Protein AF-A0A1Y5ICT8-F1 (afdb_monomer_lite)

Foldseek 3Di:
DLVVLVVLLPQPPLVPPPFLVSLLVSLVSLLVSLLVLLVVLLVLQVVCCVPLVCLCVVVSLVVNLVSLLSNLVSVVVSLVSNCVSLLLDPPPPPDDDPPCPDLLPRNLLSLLSNLVVLVVLVVSLVVSQVSVLVVLLVSLVVLVVLVVVVVDDDDDDDDDSSVVSCVVCVVSSVVSNVVSVVSVVCVVVVVPVDGPNVSSSVSSNVSSVSSVVSSLSSLLRLLLVLLPCPLVDCQFVDDPDPDVDPDPPADLAADPSLVSSLVSLVCQLVSNVVSVPPDDDPPDDDDPPPPVDSQDSLNSSLSSLQVSLVSNLVSNLSNQAGELRSLSNLLNSLVSSQVSSVVSVDHRPLLSVLLNVLSPDDLVCLQVCLVCCVVVVRDNVSSVSSCVRHVRPHDD

InterPro domains:
  IPR019335 Conserved oligomeric Golgi complex subunit 7 [PF10191] (28-390)
  IPR019335 Conserved oligomeric Golgi complex subunit 7 [PTHR21443] (19-392)

Sequence (396 aa):
MRREFESIVNIPEARSVVTSDDLTSISHDLLATLHKAMGVFGQAVDRCIDITAGVELLTCMHAIESGMEHYADLISVIMRDLRQAAGLIDSSAVMVKSNANSAGEEFIRGSLSLLDIINAIPSALLDFESSLRVKILALHSTLRSALNTTELTSTPTVRTLIAL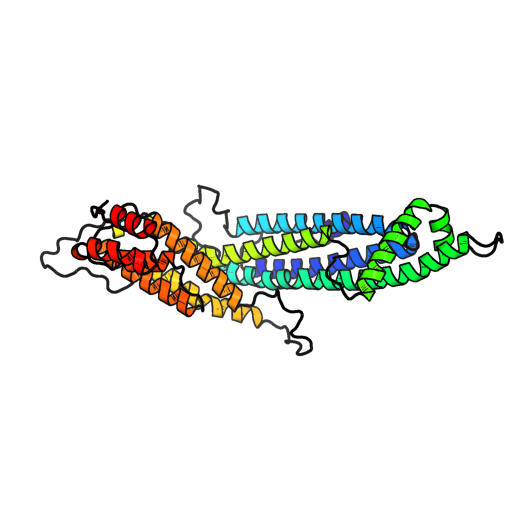SVAAHAPRSRKLAIFLDKVADAAEKHSLDSSIIPVGAEHMNGLARTLEKFVHDTLLGRVSLELKGIGASDVWSAKPTESAYKLPTFSAYPQERMTNAGEYLLSLPQHLDGANDDDIPRTVSLSDDVRSGQDTSEDWIAKIAEASAELLLKEVQSIGSLTEQGAAQLAVDLEYFSNIVAALSLDPPSALSAWYRCVSVPREEYDAFARSANAEGIDARIVRAVAATRGIASSK

Radius of gyration: 29.99 Å; chains: 1; bounding box: 67×49×102 Å

Secondary structure (DSSP, 8-state):
-HHHHHHH-----GGG--SHHHHHHHHHHHHHHHHHHHHHHHHHHHHHHHHHTTTTHHHHHHHHHHHHHHHHHHHHHHHHHHHHHTT---TT-S---TT--S-SGGGHHHHHTHHHHHHHHHHHHHHHHHHHHHHHHHHHHHHHHHHHHTTS----S---HHHHHHHHTHHHHHHHHHHHHHHHHHHHTT-TTS-SSHHHHHHHHHHHHHHHHHHHHHHHHHHHHHHTTGGG-GGGTPPPP--SS-------S--HHHHHHHHHHHHHHHHHHHHS-SS------S-GGG-TT---HHHHHHHHHHHHHHHHHHHHHT-----HHHHHHHHHHHHHHHHHHHHTT-PPPHHHHHHHHHHHS-TTTHHHHHHHHTTTT--HHHHHHHHHHTT-----

Organism: Ostreococcus tauri (NCBI:txid70448)

Structure (mmCIF, N/CA/C/O backbone):
data_AF-A0A1Y5ICT8-F1
#
_entry.id   AF-A0A1Y5ICT8-F1
#
loop_
_atom_site.group_PDB
_atom_site.id
_atom_site.type_symbol
_atom_site.label_atom_id
_atom_site.label_alt_id
_atom_site.label_comp_id
_atom_site.label_asym_id
_atom_site.label_entity_id
_atom_site.label_seq_id
_atom_site.pdbx_PDB_ins_code
_atom_site.Cartn_x
_atom_site.Cartn_y
_atom_site.Cartn_z
_atom_site.occupancy
_atom_site.B_iso_or_equiv
_atom_site.auth_seq_id
_atom_site.auth_comp_id
_atom_site.auth_asym_id
_atom_site.auth_atom_id
_atom_site.pdbx_PDB_model_num
ATOM 1 N N . MET A 1 1 ? 16.990 -10.298 -24.786 1.00 57.56 1 MET A N 1
ATOM 2 C CA . MET A 1 1 ? 15.961 -9.771 -23.866 1.00 57.56 1 MET A CA 1
ATOM 3 C C . MET A 1 1 ? 15.101 -10.886 -23.283 1.00 57.56 1 MET A C 1
ATOM 5 O O . MET A 1 1 ? 15.580 -11.452 -22.324 1.00 57.56 1 MET A O 1
ATOM 9 N N . ARG A 1 2 ? 13.944 -11.311 -23.829 1.00 61.00 2 ARG A N 1
ATOM 10 C CA . ARG A 1 2 ? 13.077 -12.312 -23.137 1.00 61.00 2 ARG A CA 1
ATOM 11 C C . ARG A 1 2 ? 13.782 -13.604 -22.678 1.00 61.00 2 ARG A C 1
ATOM 13 O O . ARG A 1 2 ? 13.796 -13.884 -21.492 1.00 61.00 2 ARG A O 1
ATOM 20 N N . ARG A 1 3 ? 14.478 -14.315 -23.576 1.00 61.75 3 ARG A N 1
ATOM 21 C CA . ARG A 1 3 ? 15.249 -15.525 -23.205 1.00 61.75 3 ARG A CA 1
ATOM 22 C C . ARG A 1 3 ? 16.413 -15.255 -22.242 1.00 61.75 3 ARG A C 1
ATOM 24 O O . ARG A 1 3 ? 16.810 -16.137 -21.495 1.00 61.75 3 ARG A O 1
ATOM 31 N N . GLU A 1 4 ? 16.993 -14.055 -22.292 1.00 61.72 4 GLU A N 1
ATOM 32 C CA . GLU A 1 4 ? 18.049 -13.663 -21.348 1.00 61.72 4 GLU A CA 1
ATOM 33 C C . GLU A 1 4 ? 17.442 -13.378 -19.971 1.00 61.72 4 GLU A C 1
ATOM 35 O O . GLU A 1 4 ? 18.024 -13.789 -18.979 1.00 61.72 4 GLU A O 1
ATOM 40 N N . PHE A 1 5 ? 16.252 -12.772 -19.896 1.00 62.66 5 PHE A N 1
ATOM 41 C CA . PHE A 1 5 ? 15.531 -12.570 -18.638 1.00 62.66 5 PHE A CA 1
ATOM 42 C C . PHE A 1 5 ? 15.101 -13.887 -18.001 1.00 62.66 5 PHE A C 1
ATOM 44 O O . PHE A 1 5 ? 15.358 -14.078 -16.821 1.00 62.66 5 PHE A O 1
ATOM 51 N N . GLU A 1 6 ? 14.564 -14.828 -18.777 1.00 63.38 6 GLU A N 1
ATOM 52 C CA . GLU A 1 6 ? 14.249 -16.181 -18.293 1.00 63.38 6 GLU A CA 1
ATOM 53 C C . GLU A 1 6 ? 15.495 -16.903 -17.741 1.00 63.38 6 GLU A C 1
ATOM 55 O O . GLU A 1 6 ? 15.407 -17.631 -16.759 1.00 63.38 6 GLU A O 1
ATOM 60 N N . SER A 1 7 ? 16.675 -16.668 -18.328 1.00 63.09 7 SER A N 1
ATOM 61 C CA . SER A 1 7 ? 17.942 -17.221 -17.831 1.00 63.09 7 SER A CA 1
ATOM 62 C C . SER A 1 7 ? 18.503 -16.481 -16.611 1.00 63.09 7 SER A C 1
ATOM 64 O O . SER A 1 7 ? 19.223 -17.094 -15.825 1.00 63.09 7 SER A O 1
ATOM 66 N N . ILE A 1 8 ? 18.256 -15.174 -16.484 1.00 60.47 8 ILE A N 1
ATOM 67 C CA . ILE A 1 8 ? 18.763 -14.326 -15.391 1.00 60.47 8 ILE A CA 1
ATOM 68 C C . ILE A 1 8 ? 17.896 -14.475 -14.141 1.00 60.47 8 ILE A C 1
ATOM 70 O O . ILE A 1 8 ? 18.426 -14.478 -13.036 1.00 60.47 8 ILE A O 1
ATOM 74 N N . VAL A 1 9 ? 16.585 -14.630 -14.318 1.00 58.16 9 VAL A N 1
ATOM 75 C CA . VAL A 1 9 ? 15.584 -14.769 -13.251 1.00 58.16 9 VAL A CA 1
ATOM 76 C C . VAL A 1 9 ? 15.295 -16.248 -12.965 1.00 58.16 9 VAL A C 1
ATOM 78 O O . VAL A 1 9 ? 14.236 -16.609 -12.466 1.00 58.16 9 VAL A O 1
ATOM 81 N N . ASN A 1 10 ? 16.254 -17.136 -13.248 1.00 57.22 10 ASN A N 1
ATOM 82 C CA . ASN A 1 10 ? 16.196 -18.529 -12.812 1.00 57.22 10 ASN A CA 1
ATOM 83 C C . ASN A 1 10 ? 16.463 -18.611 -11.298 1.00 57.22 10 ASN A C 1
ATOM 85 O O . ASN A 1 10 ? 17.505 -19.090 -10.855 1.00 57.22 10 ASN A O 1
ATOM 89 N N . ILE A 1 11 ? 15.539 -18.046 -10.526 1.00 55.56 11 ILE A N 1
ATOM 90 C CA . ILE A 1 11 ? 15.497 -18.093 -9.071 1.00 55.56 11 ILE A CA 1
ATOM 91 C C . ILE A 1 11 ? 14.994 -19.497 -8.708 1.00 55.56 11 ILE A C 1
ATOM 93 O O . ILE A 1 11 ? 14.048 -19.968 -9.352 1.00 55.56 11 ILE A O 1
ATOM 97 N N . PRO A 1 12 ? 15.634 -20.197 -7.749 1.00 49.25 12 PRO A N 1
ATOM 98 C CA . PRO A 1 12 ? 15.220 -21.534 -7.333 1.00 49.25 12 PRO A CA 1
ATOM 99 C C . PRO A 1 12 ? 13.712 -21.573 -7.084 1.00 49.25 12 PRO A C 1
ATOM 101 O O . PRO A 1 12 ? 13.159 -20.622 -6.534 1.00 49.25 12 PRO A O 1
ATOM 104 N N . GLU A 1 13 ? 13.047 -22.643 -7.532 1.00 50.25 13 GLU A N 1
ATOM 105 C CA . GLU A 1 13 ? 11.593 -22.786 -7.440 1.00 50.25 13 GLU A CA 1
ATOM 106 C C . GLU A 1 13 ? 11.088 -22.326 -6.062 1.00 50.25 13 GLU A C 1
ATOM 108 O O . GLU A 1 13 ? 11.445 -22.916 -5.045 1.00 50.25 13 GLU A O 1
ATOM 113 N N . ALA A 1 14 ? 10.195 -21.327 -6.026 1.00 47.44 14 ALA A N 1
ATOM 114 C CA . ALA A 1 14 ? 9.578 -20.784 -4.804 1.00 47.44 14 ALA A CA 1
ATOM 115 C C . ALA A 1 14 ? 8.876 -21.846 -3.919 1.00 47.44 14 ALA A C 1
ATOM 117 O O . ALA A 1 14 ? 8.409 -21.561 -2.821 1.00 47.44 14 ALA A O 1
ATOM 118 N N . ARG A 1 15 ? 8.815 -23.097 -4.391 1.00 44.94 15 ARG A N 1
ATOM 119 C CA . ARG A 1 15 ? 8.303 -24.284 -3.706 1.00 44.94 15 ARG A CA 1
ATOM 120 C C . ARG A 1 15 ? 9.239 -24.858 -2.638 1.00 44.94 15 ARG A C 1
ATOM 122 O O . ARG A 1 15 ? 8.781 -25.713 -1.886 1.00 44.94 15 ARG A O 1
ATOM 129 N N . SER A 1 16 ? 10.503 -24.434 -2.561 1.00 50.19 16 SER A N 1
ATOM 130 C CA . SER A 1 16 ? 11.437 -24.879 -1.511 1.00 50.19 16 SER A CA 1
ATOM 131 C C . SER A 1 16 ? 11.604 -23.893 -0.353 1.00 50.19 16 SER A C 1
ATOM 133 O O . SER A 1 16 ? 12.429 -24.146 0.517 1.00 50.19 16 SER A O 1
ATOM 135 N N . VAL A 1 17 ? 10.858 -22.784 -0.334 1.00 55.16 17 VAL A N 1
ATOM 136 C CA . VAL A 1 17 ? 10.964 -21.761 0.715 1.00 55.16 17 VAL A CA 1
ATOM 137 C C . VAL A 1 17 ? 10.269 -22.266 1.971 1.00 55.16 17 VAL A C 1
ATOM 139 O O . VAL A 1 17 ? 9.041 -22.290 2.043 1.00 55.16 17 VAL A O 1
ATOM 142 N N . VAL A 1 18 ? 11.065 -22.722 2.936 1.00 54.94 18 VAL A N 1
ATOM 143 C CA . VAL A 1 18 ? 10.581 -23.256 4.218 1.00 54.94 18 VAL A CA 1
ATOM 144 C C . VAL A 1 18 ? 11.006 -22.347 5.377 1.00 54.94 18 VAL A C 1
ATOM 146 O O . VAL A 1 18 ? 10.417 -22.431 6.448 1.00 54.94 18 VAL A O 1
ATOM 149 N N . THR A 1 19 ? 11.991 -21.460 5.180 1.00 61.34 19 THR A N 1
ATOM 150 C CA . THR A 1 19 ? 12.590 -20.662 6.262 1.00 61.34 19 THR A CA 1
ATOM 151 C C . THR A 1 19 ? 12.807 -19.184 5.906 1.00 61.34 19 THR A C 1
ATOM 153 O O . THR A 1 19 ? 12.857 -18.816 4.730 1.00 61.34 19 THR A O 1
ATOM 156 N N . SER A 1 20 ? 12.984 -18.328 6.928 1.00 62.78 20 SER A N 1
ATOM 157 C CA . SER A 1 20 ? 13.373 -16.914 6.759 1.00 62.78 20 SER A CA 1
ATOM 158 C C . SER A 1 20 ? 14.639 -16.737 5.922 1.00 62.78 20 SER A C 1
ATOM 160 O O . SER A 1 20 ? 14.757 -15.739 5.213 1.00 62.78 20 SER A O 1
ATOM 162 N N . ASP A 1 21 ? 15.586 -17.667 6.051 1.00 64.06 21 ASP A N 1
ATOM 163 C CA . ASP A 1 21 ? 16.906 -17.595 5.419 1.00 64.06 21 ASP A CA 1
ATOM 164 C C . ASP A 1 21 ? 16.821 -17.897 3.915 1.00 64.06 21 ASP A C 1
ATOM 166 O O . ASP A 1 21 ? 17.562 -17.342 3.106 1.00 64.06 21 ASP A O 1
ATOM 170 N N . ASP A 1 22 ? 15.850 -18.720 3.511 1.00 70.75 22 ASP A N 1
ATOM 171 C CA . ASP A 1 22 ? 15.552 -18.935 2.094 1.00 70.75 22 ASP A CA 1
ATOM 172 C C . ASP A 1 22 ? 14.988 -17.651 1.466 1.00 70.75 22 ASP A C 1
ATOM 174 O O . ASP A 1 22 ? 15.322 -17.304 0.333 1.00 70.75 22 ASP A O 1
ATOM 178 N N . LEU A 1 23 ? 14.157 -16.910 2.212 1.00 73.06 23 LEU A N 1
ATOM 179 C CA . LEU A 1 23 ? 13.566 -15.657 1.742 1.00 73.06 23 LEU A CA 1
ATOM 180 C C . LEU A 1 23 ? 14.605 -14.525 1.647 1.00 73.06 23 LEU A C 1
ATOM 182 O O . LEU A 1 23 ? 14.554 -13.757 0.688 1.00 73.06 23 LEU A O 1
ATOM 186 N N . THR A 1 24 ? 15.568 -14.446 2.574 1.00 75.12 24 THR A N 1
ATOM 187 C CA . THR A 1 24 ? 16.693 -13.495 2.468 1.00 75.12 24 THR A CA 1
ATOM 188 C C . THR A 1 24 ? 17.646 -13.853 1.323 1.00 75.12 24 THR A C 1
ATOM 190 O O . THR A 1 24 ? 18.147 -12.968 0.633 1.00 75.12 24 THR A O 1
ATOM 193 N N . SER A 1 25 ? 17.871 -15.141 1.045 1.00 77.12 25 SER A N 1
ATOM 194 C CA . SER A 1 25 ? 18.637 -15.543 -0.142 1.00 77.12 25 SER A CA 1
ATOM 195 C C . SER A 1 25 ? 17.919 -15.136 -1.431 1.00 77.12 25 SER A C 1
ATOM 197 O O . SER A 1 25 ? 18.543 -14.608 -2.350 1.00 77.12 25 SER A O 1
ATOM 199 N N . ILE A 1 26 ? 16.599 -15.342 -1.496 1.00 77.25 26 ILE A N 1
ATOM 200 C CA . ILE A 1 26 ? 15.791 -14.959 -2.659 1.00 77.25 26 ILE A CA 1
ATOM 201 C C . ILE A 1 26 ? 15.768 -13.441 -2.841 1.00 77.25 26 ILE A C 1
ATOM 203 O O . ILE A 1 26 ? 15.837 -12.977 -3.978 1.00 77.25 26 ILE A O 1
ATOM 207 N N . SER A 1 27 ? 15.697 -12.653 -1.765 1.00 78.19 27 SER A N 1
ATOM 208 C CA . SER A 1 27 ? 15.750 -11.193 -1.875 1.00 78.19 27 SER A CA 1
ATOM 209 C C . SER A 1 27 ? 17.104 -10.717 -2.410 1.00 78.19 27 SER A C 1
ATOM 211 O O . SER A 1 27 ? 17.145 -9.890 -3.325 1.00 78.19 27 SER A O 1
ATOM 213 N N . HIS A 1 28 ? 18.211 -11.301 -1.944 1.00 79.88 28 HIS A N 1
ATOM 214 C CA . HIS A 1 28 ? 19.537 -10.997 -2.474 1.00 79.88 28 HIS A CA 1
ATOM 215 C C . HIS A 1 28 ? 19.658 -11.361 -3.963 1.00 79.88 28 HIS A C 1
ATOM 217 O O 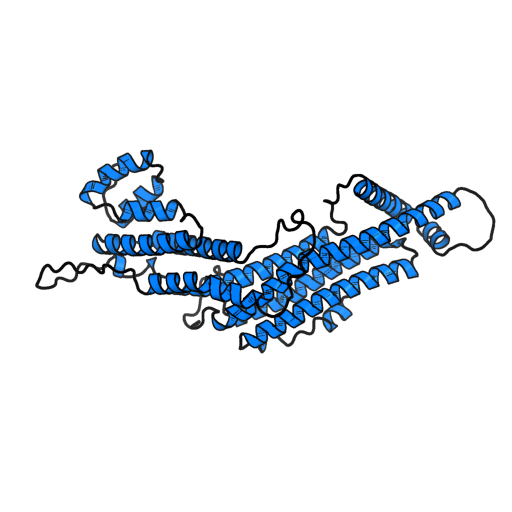. HIS A 1 28 ? 20.150 -10.564 -4.769 1.00 79.88 28 HIS A O 1
ATOM 223 N N . ASP A 1 29 ? 19.145 -12.529 -4.357 1.00 80.81 29 ASP A N 1
ATOM 224 C CA . ASP A 1 29 ? 19.118 -12.954 -5.756 1.00 80.81 29 ASP A CA 1
ATOM 225 C C . ASP A 1 29 ? 18.256 -12.020 -6.613 1.00 80.81 29 ASP A C 1
ATOM 227 O O . ASP A 1 29 ? 18.694 -11.590 -7.683 1.00 80.81 29 ASP A O 1
ATOM 231 N N . LEU A 1 30 ? 17.068 -11.632 -6.137 1.00 81.75 30 LEU A N 1
ATOM 232 C CA . LEU A 1 30 ? 16.189 -10.672 -6.807 1.00 81.75 30 LEU A CA 1
ATOM 233 C C . LEU A 1 30 ? 16.883 -9.316 -6.994 1.00 81.75 30 LEU A C 1
ATOM 235 O O . LEU A 1 30 ? 16.870 -8.771 -8.102 1.00 81.75 30 LEU A O 1
ATOM 239 N N . LEU A 1 31 ? 17.558 -8.801 -5.963 1.00 83.25 31 LEU A N 1
ATOM 240 C CA . LEU A 1 31 ? 18.347 -7.571 -6.047 1.00 83.25 31 LEU A CA 1
ATOM 241 C C . LEU A 1 31 ? 19.468 -7.698 -7.088 1.00 83.25 31 LEU A C 1
ATOM 243 O O . LEU A 1 31 ? 19.676 -6.798 -7.906 1.00 83.25 31 LEU A O 1
ATOM 247 N N . ALA A 1 32 ? 20.166 -8.834 -7.128 1.00 84.56 32 ALA A N 1
ATOM 248 C CA . ALA A 1 32 ? 21.174 -9.097 -8.148 1.00 84.56 32 ALA A CA 1
ATOM 249 C C . ALA A 1 32 ? 20.562 -9.180 -9.559 1.00 84.56 32 ALA A C 1
ATOM 251 O O . ALA A 1 32 ? 21.175 -8.711 -10.525 1.00 84.56 32 ALA A O 1
ATOM 252 N N . THR A 1 33 ? 19.358 -9.747 -9.708 1.00 85.44 33 THR A N 1
ATOM 253 C CA . THR A 1 33 ? 18.656 -9.798 -11.001 1.00 85.44 33 THR A CA 1
ATOM 254 C C . THR A 1 33 ? 18.225 -8.420 -11.489 1.00 85.44 33 THR A C 1
ATOM 256 O O . THR A 1 33 ? 18.344 -8.165 -12.686 1.00 85.44 33 THR A O 1
ATOM 259 N N . LEU A 1 34 ? 17.842 -7.506 -10.589 1.00 87.00 34 LEU A N 1
ATOM 260 C CA . LEU A 1 34 ? 17.474 -6.127 -10.924 1.00 87.00 34 LEU A CA 1
ATOM 261 C C . LEU A 1 34 ? 18.642 -5.382 -11.567 1.00 87.00 34 LEU A C 1
ATOM 263 O O . LEU A 1 34 ? 18.516 -4.856 -12.674 1.00 87.00 34 LEU A O 1
ATOM 267 N N . HIS A 1 35 ? 19.808 -5.401 -10.921 1.00 86.62 35 HIS A N 1
ATOM 268 C CA . HIS A 1 35 ? 21.008 -4.747 -11.445 1.00 86.62 35 HIS A CA 1
ATOM 269 C C . HIS A 1 35 ? 21.448 -5.352 -12.785 1.00 86.62 35 HIS A C 1
ATOM 271 O O . HIS A 1 35 ? 21.784 -4.628 -13.727 1.00 86.62 35 HIS A O 1
ATOM 277 N N . LYS A 1 36 ? 21.391 -6.686 -12.916 1.00 86.25 36 LYS A N 1
ATOM 278 C CA . LYS A 1 36 ? 21.674 -7.377 -14.185 1.00 86.25 36 LYS A CA 1
ATOM 279 C C . LYS A 1 36 ? 20.672 -6.985 -15.273 1.00 86.25 36 LYS A C 1
ATOM 281 O O . LYS A 1 36 ? 21.086 -6.742 -16.406 1.00 86.25 36 LYS A O 1
ATOM 286 N N . ALA A 1 37 ? 19.385 -6.885 -14.944 1.00 86.00 37 ALA A N 1
ATOM 287 C CA . ALA A 1 37 ? 18.337 -6.501 -15.881 1.00 86.00 37 ALA A CA 1
ATOM 288 C C . ALA A 1 37 ? 18.539 -5.073 -16.405 1.00 86.00 37 ALA A C 1
ATOM 290 O O . ALA A 1 37 ? 18.528 -4.865 -17.621 1.00 86.00 37 ALA A O 1
ATOM 291 N N . MET A 1 38 ? 18.839 -4.120 -15.517 1.00 87.12 38 MET A N 1
ATOM 292 C CA . MET A 1 38 ? 19.183 -2.744 -15.899 1.00 87.12 38 MET A CA 1
ATOM 293 C C . MET A 1 38 ? 20.434 -2.689 -16.784 1.00 87.12 38 MET A C 1
ATOM 295 O O . MET A 1 38 ? 20.455 -1.980 -17.793 1.00 87.12 38 MET A O 1
ATOM 299 N N . GLY A 1 39 ? 21.444 -3.514 -16.489 1.00 87.06 39 GLY A N 1
ATOM 300 C CA . GLY A 1 39 ? 22.622 -3.673 -17.342 1.00 87.06 39 GLY A CA 1
ATOM 301 C C . GLY A 1 39 ? 22.293 -4.193 -18.748 1.00 87.06 39 GLY A C 1
ATOM 302 O O . GLY A 1 39 ? 22.828 -3.681 -19.734 1.00 87.06 39 GLY A O 1
ATOM 303 N N . VAL A 1 40 ? 21.390 -5.173 -18.871 1.00 87.56 40 VAL A N 1
ATOM 304 C CA . VAL A 1 40 ? 20.929 -5.700 -20.170 1.00 87.56 40 VAL A CA 1
ATOM 305 C C . VAL A 1 40 ? 20.174 -4.634 -20.964 1.00 87.56 40 VAL A C 1
ATOM 307 O O . VAL A 1 40 ? 20.420 -4.498 -22.165 1.00 87.56 40 VAL A O 1
ATOM 310 N N . PHE A 1 41 ? 19.308 -3.845 -20.320 1.00 87.94 41 PHE A N 1
ATOM 311 C CA . PHE A 1 41 ? 18.631 -2.725 -20.983 1.00 87.94 41 PHE A CA 1
ATOM 312 C C . PHE A 1 41 ? 19.634 -1.682 -21.485 1.00 87.94 41 PHE A C 1
ATOM 314 O O . PHE A 1 41 ? 19.563 -1.277 -22.646 1.00 87.94 41 PHE A O 1
ATOM 321 N N . GLY A 1 42 ? 20.624 -1.315 -20.666 1.00 87.06 42 GLY A N 1
ATOM 322 C CA . GLY A 1 42 ? 21.698 -0.401 -21.062 1.00 87.06 42 GLY A CA 1
ATOM 323 C C . GLY A 1 42 ? 22.478 -0.891 -22.285 1.00 87.06 42 GLY A C 1
ATOM 324 O O . GLY A 1 42 ? 22.640 -0.148 -23.254 1.00 87.06 42 GLY A O 1
ATOM 325 N N . GLN A 1 43 ? 22.879 -2.166 -22.290 1.00 88.44 43 GLN A N 1
ATOM 326 C CA . GLN A 1 43 ? 23.571 -2.782 -23.427 1.00 88.44 43 GLN A CA 1
ATOM 327 C C . GLN A 1 43 ? 22.694 -2.876 -24.680 1.00 88.44 43 GLN A C 1
ATOM 329 O O . GLN A 1 43 ? 23.207 -2.790 -25.796 1.00 88.44 43 GLN A O 1
ATOM 334 N N . ALA A 1 44 ? 21.379 -3.063 -24.532 1.00 88.25 44 ALA A N 1
ATOM 335 C CA . ALA A 1 44 ? 20.455 -3.066 -25.662 1.00 88.25 44 ALA A CA 1
ATOM 336 C C . ALA A 1 44 ? 20.394 -1.687 -26.340 1.00 88.25 44 ALA A C 1
ATOM 338 O O . ALA A 1 44 ? 20.377 -1.619 -27.572 1.00 88.25 44 ALA A O 1
ATOM 339 N N . VAL A 1 45 ? 20.440 -0.600 -25.558 1.00 88.25 45 VAL A N 1
ATOM 340 C CA . VAL A 1 45 ? 20.564 0.765 -26.091 1.00 88.25 45 VAL A CA 1
ATOM 341 C C . VAL A 1 45 ? 21.878 0.928 -26.852 1.00 88.25 45 VAL A C 1
ATOM 343 O O . VAL A 1 45 ? 21.847 1.385 -27.992 1.00 88.25 45 VAL A O 1
ATOM 346 N N . ASP A 1 46 ? 23.007 0.501 -26.278 1.00 88.38 46 ASP A N 1
ATOM 347 C CA . ASP A 1 46 ? 24.323 0.623 -26.925 1.00 88.38 46 ASP A CA 1
ATOM 348 C C . ASP A 1 46 ? 24.382 -0.135 -28.250 1.00 88.38 46 ASP A C 1
ATOM 350 O O . ASP A 1 46 ? 24.701 0.442 -29.287 1.00 88.38 46 ASP A O 1
ATOM 354 N N . ARG A 1 47 ? 23.938 -1.396 -28.263 1.00 87.69 47 ARG A N 1
ATOM 355 C CA . ARG A 1 47 ? 23.862 -2.199 -29.493 1.00 87.69 47 ARG A CA 1
ATOM 356 C C . ARG A 1 47 ? 22.932 -1.568 -30.533 1.00 87.69 47 ARG A C 1
ATOM 358 O O . ARG A 1 47 ? 23.216 -1.632 -31.727 1.00 87.69 47 ARG A O 1
ATOM 365 N N . CYS A 1 48 ? 21.819 -0.966 -30.108 1.00 87.31 48 CYS A N 1
ATOM 366 C CA . CYS A 1 48 ? 20.911 -0.266 -31.016 1.00 87.31 48 CYS A CA 1
ATOM 367 C C . CYS A 1 48 ? 21.591 0.949 -31.660 1.00 87.31 48 CYS A C 1
ATOM 369 O O . CYS A 1 48 ? 21.471 1.151 -32.874 1.00 87.31 48 CYS A O 1
ATOM 371 N N . ILE A 1 49 ? 22.328 1.730 -30.867 1.00 85.06 49 ILE A N 1
ATOM 372 C CA . ILE A 1 49 ? 23.098 2.873 -31.355 1.00 85.06 49 ILE A CA 1
ATOM 373 C C . ILE A 1 49 ? 24.195 2.391 -32.307 1.00 85.06 49 ILE A C 1
ATOM 375 O O . ILE A 1 49 ? 24.268 2.906 -33.414 1.00 85.06 49 ILE A O 1
ATOM 379 N N . ASP A 1 50 ? 24.962 1.357 -31.976 1.00 85.88 50 ASP A N 1
ATOM 380 C CA . ASP A 1 50 ? 26.047 0.870 -32.839 1.00 85.88 50 ASP A CA 1
ATOM 381 C C . ASP A 1 50 ? 25.547 0.345 -34.197 1.00 85.88 50 ASP A C 1
ATOM 383 O O . ASP A 1 50 ? 26.154 0.606 -35.237 1.00 85.88 50 ASP A O 1
ATOM 387 N N . ILE A 1 51 ? 24.419 -0.377 -34.213 1.00 84.44 51 ILE A N 1
ATOM 388 C CA . ILE A 1 51 ? 23.894 -1.020 -35.430 1.00 84.44 51 ILE A CA 1
ATOM 389 C C . ILE A 1 51 ? 23.126 -0.032 -36.314 1.00 84.44 51 ILE A C 1
ATOM 391 O O . ILE A 1 51 ? 23.240 -0.071 -37.539 1.00 84.44 51 ILE A O 1
ATOM 395 N N . THR A 1 52 ? 22.304 0.833 -35.713 1.00 81.44 52 THR A N 1
ATOM 396 C CA . THR A 1 52 ? 21.374 1.709 -36.457 1.00 81.44 52 THR A CA 1
ATOM 397 C C . THR A 1 52 ? 21.829 3.165 -36.510 1.00 81.44 52 THR A C 1
ATOM 399 O O . THR A 1 52 ? 21.174 4.008 -37.135 1.00 81.44 52 THR A O 1
ATOM 402 N N . ALA A 1 53 ? 22.935 3.469 -35.828 1.00 77.56 53 ALA A N 1
ATOM 403 C CA . ALA A 1 53 ? 23.375 4.816 -35.501 1.00 77.56 53 ALA A CA 1
ATOM 404 C C . ALA A 1 53 ? 22.264 5.676 -34.871 1.00 77.56 53 ALA A C 1
ATOM 406 O O . ALA A 1 53 ? 22.160 6.876 -35.118 1.00 77.56 53 ALA A O 1
ATOM 407 N N . GLY A 1 54 ? 21.407 5.022 -34.078 1.00 74.94 54 GLY A N 1
ATOM 408 C CA . GLY A 1 54 ? 20.369 5.634 -33.250 1.00 74.94 54 GLY A CA 1
ATOM 409 C C . GLY A 1 54 ? 19.042 5.948 -33.946 1.00 74.94 54 GLY A C 1
ATOM 410 O O . GLY A 1 54 ? 18.112 6.387 -33.277 1.00 74.94 54 GLY A O 1
ATOM 411 N N . VAL A 1 55 ? 18.889 5.698 -35.252 1.00 76.94 55 VAL A N 1
ATOM 412 C CA . VAL A 1 55 ? 17.644 6.032 -35.982 1.00 76.94 55 VAL A CA 1
ATOM 413 C C . VAL A 1 55 ? 16.428 5.232 -35.490 1.00 76.94 55 VAL A C 1
ATOM 415 O O . VAL A 1 55 ? 15.301 5.722 -35.557 1.00 76.94 55 VAL A O 1
ATOM 418 N N . GLU A 1 56 ? 16.646 4.037 -34.940 1.00 81.56 56 GLU A N 1
ATOM 419 C CA . GLU A 1 56 ? 15.595 3.174 -34.380 1.00 81.56 56 GLU A CA 1
ATOM 420 C C . GLU A 1 56 ? 15.498 3.257 -32.846 1.00 81.56 56 GLU A C 1
ATOM 422 O O . GLU A 1 56 ? 14.917 2.378 -32.207 1.00 81.56 56 GLU A O 1
ATOM 427 N N . LEU A 1 57 ? 16.029 4.321 -32.229 1.00 84.25 57 LEU A N 1
ATOM 428 C CA . LEU A 1 57 ? 16.023 4.471 -30.771 1.00 84.25 57 LEU A CA 1
ATOM 429 C C . LEU A 1 57 ? 14.606 4.431 -30.176 1.00 84.25 57 LEU A C 1
ATOM 431 O O . LEU A 1 57 ? 14.403 3.768 -29.167 1.00 84.25 57 LEU A O 1
ATOM 435 N N . LEU A 1 58 ? 13.612 5.047 -30.828 1.00 84.00 58 LEU A N 1
ATOM 436 C CA . LEU A 1 58 ? 12.211 4.992 -30.376 1.00 84.00 58 LEU A CA 1
ATOM 437 C C . LEU A 1 58 ? 11.657 3.559 -30.354 1.00 84.00 58 LEU A C 1
ATOM 439 O O . LEU A 1 58 ? 10.930 3.183 -29.442 1.00 84.00 58 LEU A O 1
ATOM 443 N N . THR A 1 59 ? 12.005 2.739 -31.347 1.00 86.31 59 THR A N 1
ATOM 444 C CA . THR A 1 59 ? 11.607 1.324 -31.392 1.00 86.31 59 THR A CA 1
ATOM 445 C C . THR A 1 59 ? 12.310 0.531 -30.287 1.00 86.31 59 THR A C 1
ATOM 447 O O . THR A 1 59 ? 11.700 -0.332 -29.659 1.00 86.31 59 THR A O 1
ATOM 450 N N . CYS A 1 60 ? 13.579 0.850 -30.015 1.00 87.50 60 CYS A N 1
ATOM 451 C CA . CYS A 1 60 ? 14.342 0.262 -28.916 1.00 87.50 60 CYS A CA 1
ATOM 452 C C . CYS A 1 60 ? 13.751 0.621 -27.545 1.00 87.50 60 CYS A C 1
ATOM 454 O O . CYS A 1 60 ? 13.618 -0.259 -26.702 1.00 87.50 60 CYS A O 1
ATOM 456 N N . MET A 1 61 ? 13.321 1.870 -27.343 1.00 87.38 61 MET A N 1
ATOM 457 C CA . MET A 1 61 ? 12.675 2.308 -26.102 1.00 87.38 61 MET A CA 1
ATOM 458 C C . MET A 1 61 ? 11.385 1.531 -25.825 1.00 87.38 61 MET A C 1
ATOM 460 O O . MET A 1 61 ? 11.262 0.959 -24.749 1.00 87.38 61 MET A O 1
ATOM 464 N N . HIS A 1 62 ? 10.489 1.388 -26.808 1.00 89.00 62 HIS A N 1
ATOM 465 C CA . HIS A 1 62 ? 9.290 0.554 -26.634 1.00 89.00 62 HIS A CA 1
ATOM 466 C C . HIS A 1 62 ? 9.632 -0.923 -26.351 1.00 89.00 62 HIS A C 1
ATOM 468 O O . HIS A 1 62 ? 8.928 -1.606 -25.610 1.00 89.00 62 HIS A O 1
ATOM 474 N N . ALA A 1 63 ? 10.718 -1.444 -26.935 1.00 89.31 63 ALA A N 1
ATOM 475 C CA . ALA A 1 63 ? 11.177 -2.805 -26.656 1.00 89.31 63 ALA A CA 1
ATOM 476 C C . ALA A 1 63 ? 11.738 -2.955 -25.230 1.00 89.31 63 ALA A C 1
ATOM 478 O O . ALA A 1 63 ? 11.567 -4.014 -24.626 1.00 89.31 63 ALA A O 1
ATOM 479 N N . ILE A 1 64 ? 12.382 -1.913 -24.694 1.00 89.75 64 ILE A N 1
ATOM 480 C CA . ILE A 1 64 ? 12.821 -1.844 -23.296 1.00 89.75 64 ILE A CA 1
ATOM 481 C C . ILE A 1 64 ? 11.609 -1.776 -22.367 1.00 89.75 64 ILE A C 1
ATOM 483 O O . ILE A 1 64 ? 11.565 -2.544 -21.414 1.00 89.75 64 ILE A O 1
ATOM 487 N N . GLU A 1 65 ? 10.603 -0.954 -22.678 1.00 90.06 65 GLU A N 1
ATOM 488 C CA . GLU A 1 65 ? 9.350 -0.871 -21.910 1.00 90.06 65 GLU A CA 1
ATOM 489 C C . GLU A 1 65 ? 8.660 -2.235 -21.801 1.00 90.06 65 GLU A C 1
ATOM 491 O O . GLU A 1 65 ? 8.385 -2.697 -20.697 1.00 90.06 65 GLU A O 1
ATOM 496 N N . SER A 1 66 ? 8.491 -2.945 -22.923 1.00 89.62 66 SER A N 1
ATOM 497 C CA . SER A 1 66 ? 7.939 -4.310 -22.909 1.00 89.62 66 SER A CA 1
ATOM 498 C C . SER A 1 66 ? 8.855 -5.321 -22.201 1.00 89.62 66 SER A C 1
ATOM 500 O O . SER A 1 66 ? 8.400 -6.341 -21.683 1.00 89.62 66 SER A O 1
ATOM 502 N N . GLY A 1 67 ? 10.167 -5.072 -22.178 1.00 86.56 67 GLY A N 1
ATOM 503 C CA . GLY A 1 67 ? 11.119 -5.871 -21.412 1.00 86.56 67 GLY A CA 1
ATOM 504 C C . GLY A 1 67 ? 10.988 -5.661 -19.901 1.00 86.56 67 GLY A C 1
ATOM 505 O O . GLY A 1 67 ? 11.045 -6.640 -19.160 1.00 86.56 67 GLY A O 1
ATOM 506 N N . MET A 1 68 ? 10.787 -4.417 -19.457 1.00 88.75 68 MET A N 1
ATOM 507 C CA . MET A 1 68 ? 10.538 -4.059 -18.055 1.00 88.75 68 MET A CA 1
ATOM 508 C C . MET A 1 68 ? 9.204 -4.624 -17.565 1.00 88.75 68 MET A C 1
ATOM 510 O O . MET A 1 68 ? 9.159 -5.202 -16.484 1.00 88.75 68 MET A O 1
ATOM 514 N N . GLU A 1 69 ? 8.153 -4.542 -18.386 1.00 89.69 69 GLU A N 1
ATOM 515 C CA . GLU A 1 69 ? 6.860 -5.194 -18.131 1.00 89.69 69 GLU A CA 1
ATOM 516 C C . GLU A 1 69 ? 7.043 -6.702 -17.898 1.00 89.69 69 GLU A C 1
ATOM 518 O O . GLU A 1 69 ? 6.656 -7.233 -16.860 1.00 89.69 69 GLU A O 1
ATOM 523 N N . HIS A 1 70 ? 7.733 -7.388 -18.813 1.00 87.75 70 HIS A N 1
ATOM 524 C CA . HIS A 1 70 ? 7.965 -8.826 -18.693 1.00 87.75 70 HIS A CA 1
ATOM 525 C C . HIS A 1 70 ? 8.798 -9.210 -17.458 1.00 87.75 70 HIS A C 1
ATOM 527 O O . HIS A 1 70 ? 8.547 -10.243 -16.838 1.00 87.75 70 HIS A O 1
ATOM 533 N N . TYR A 1 71 ? 9.791 -8.393 -17.098 1.00 86.56 71 TYR A N 1
ATOM 534 C CA . TYR A 1 71 ? 10.573 -8.580 -15.877 1.00 86.56 71 TYR A CA 1
ATOM 535 C C . TYR A 1 71 ? 9.701 -8.426 -14.620 1.00 86.56 71 TYR A C 1
ATOM 537 O O . TYR A 1 71 ? 9.762 -9.269 -13.724 1.00 86.56 71 TYR A O 1
ATOM 545 N N . ALA A 1 72 ? 8.846 -7.399 -14.581 1.00 87.88 72 ALA A N 1
ATOM 546 C CA . ALA A 1 72 ? 7.913 -7.174 -13.481 1.00 87.88 72 ALA A CA 1
ATOM 547 C C . ALA A 1 72 ? 6.902 -8.324 -13.332 1.00 87.88 72 ALA A C 1
ATOM 549 O O . ALA A 1 72 ? 6.648 -8.769 -12.211 1.00 87.88 72 ALA A O 1
ATOM 550 N N . ASP A 1 73 ? 6.378 -8.858 -14.439 1.00 86.75 73 ASP A N 1
ATOM 551 C CA . ASP A 1 73 ? 5.479 -10.019 -14.430 1.00 86.75 73 ASP A CA 1
ATOM 552 C C . ASP A 1 73 ? 6.154 -11.264 -13.847 1.00 86.75 73 ASP A C 1
ATOM 554 O O . ASP A 1 73 ? 5.564 -11.981 -13.037 1.00 86.75 73 ASP A O 1
ATOM 558 N N . LEU A 1 74 ? 7.407 -11.518 -14.232 1.00 83.88 74 LEU A N 1
ATOM 559 C CA . LEU A 1 74 ? 8.151 -12.690 -13.782 1.00 83.88 74 LEU A CA 1
ATOM 560 C C . LEU A 1 74 ? 8.381 -12.661 -12.267 1.00 83.88 74 LEU A C 1
ATOM 562 O O . LEU A 1 74 ? 8.147 -13.660 -11.587 1.00 83.88 74 LEU A O 1
ATOM 566 N N . ILE A 1 75 ? 8.755 -11.499 -11.725 1.00 82.88 75 ILE A N 1
ATOM 567 C CA . ILE A 1 75 ? 8.897 -11.327 -10.275 1.00 82.88 75 ILE A CA 1
ATOM 568 C C . ILE A 1 75 ? 7.537 -11.391 -9.584 1.00 82.88 75 ILE A C 1
ATOM 570 O O . ILE A 1 75 ? 7.422 -11.999 -8.524 1.00 82.88 75 ILE A O 1
ATOM 574 N N . SER A 1 76 ? 6.483 -10.840 -10.187 1.00 84.00 76 SER A N 1
ATOM 575 C CA . SER A 1 76 ? 5.131 -10.908 -9.622 1.00 84.00 76 SER A CA 1
ATOM 576 C C . SER A 1 76 ? 4.640 -12.351 -9.457 1.00 84.00 76 SER A C 1
ATOM 578 O O . SER A 1 76 ? 3.957 -12.661 -8.480 1.00 84.00 76 SER A O 1
ATOM 580 N N . VAL A 1 77 ? 5.018 -13.262 -10.364 1.00 82.81 77 VAL A N 1
ATOM 581 C CA . VAL A 1 77 ? 4.736 -14.701 -10.223 1.00 82.81 77 VAL A CA 1
ATOM 582 C C . VAL A 1 77 ? 5.476 -15.295 -9.022 1.00 82.81 77 VAL A C 1
ATOM 584 O O . VAL A 1 77 ? 4.848 -15.978 -8.215 1.00 82.81 77 VAL A O 1
ATOM 587 N N . ILE A 1 78 ? 6.768 -14.989 -8.860 1.00 80.38 78 ILE A N 1
ATOM 588 C CA . ILE A 1 78 ? 7.570 -15.444 -7.711 1.00 80.38 78 ILE A CA 1
ATOM 589 C C . ILE A 1 78 ? 6.962 -14.929 -6.404 1.00 80.38 78 ILE A C 1
ATOM 591 O O . ILE A 1 78 ? 6.744 -15.702 -5.474 1.00 80.38 78 ILE A O 1
ATOM 595 N N . MET A 1 79 ? 6.594 -13.648 -6.356 1.00 79.50 79 MET A N 1
ATOM 596 C CA . MET A 1 79 ? 5.950 -13.044 -5.191 1.00 79.50 79 MET A CA 1
ATOM 597 C C . MET A 1 79 ? 4.606 -13.689 -4.863 1.00 79.50 79 MET A C 1
ATOM 599 O O . MET A 1 79 ? 4.274 -13.851 -3.690 1.00 79.50 79 MET A O 1
ATOM 603 N N . ARG A 1 80 ? 3.829 -14.097 -5.870 1.00 81.00 80 ARG A N 1
ATOM 604 C CA . ARG A 1 80 ? 2.570 -14.816 -5.648 1.00 81.00 80 ARG A CA 1
ATOM 605 C C . ARG A 1 80 ? 2.803 -16.184 -5.008 1.00 81.00 80 ARG A C 1
ATOM 607 O O . ARG A 1 80 ? 2.041 -16.568 -4.122 1.00 81.00 80 ARG A O 1
ATOM 614 N N . ASP A 1 81 ? 3.830 -16.904 -5.442 1.00 76.56 81 ASP A N 1
ATOM 615 C CA . ASP A 1 81 ? 4.158 -18.223 -4.902 1.00 76.56 81 ASP A CA 1
ATOM 616 C C . ASP A 1 81 ? 4.733 -18.106 -3.477 1.00 76.56 81 ASP A C 1
ATOM 618 O O . ASP A 1 81 ? 4.301 -18.837 -2.584 1.00 76.56 81 ASP A O 1
ATOM 622 N N . LEU A 1 82 ? 5.589 -17.109 -3.219 1.00 75.75 82 LEU A N 1
ATOM 623 C CA . LEU A 1 82 ? 6.063 -16.758 -1.872 1.00 75.75 82 LEU A CA 1
ATOM 624 C C . LEU A 1 82 ? 4.910 -16.381 -0.937 1.00 75.75 82 LEU A C 1
ATOM 626 O O . LEU A 1 82 ? 4.859 -16.825 0.206 1.00 75.75 82 LEU A O 1
ATOM 630 N N . ARG A 1 83 ? 3.938 -15.609 -1.429 1.00 76.19 83 ARG A N 1
ATOM 631 C CA . ARG A 1 83 ? 2.736 -15.231 -0.673 1.00 76.19 83 ARG A CA 1
ATOM 632 C C . ARG A 1 83 ? 1.889 -16.444 -0.283 1.00 76.19 83 ARG A C 1
ATOM 634 O O . ARG A 1 83 ? 1.335 -16.473 0.814 1.00 76.19 83 ARG A O 1
ATOM 641 N N . GLN A 1 84 ? 1.804 -17.454 -1.149 1.00 75.38 84 GLN A N 1
ATOM 642 C CA . GLN A 1 84 ? 1.146 -18.721 -0.820 1.00 75.38 84 GLN A CA 1
ATOM 643 C C . GLN A 1 84 ? 1.942 -19.530 0.210 1.00 75.38 84 GLN A C 1
ATOM 645 O O . GLN A 1 84 ? 1.332 -20.080 1.127 1.00 75.38 84 GLN A O 1
ATOM 650 N N . ALA A 1 85 ? 3.273 -19.580 0.085 1.00 70.44 85 ALA A N 1
ATOM 651 C CA . ALA A 1 85 ? 4.154 -20.273 1.026 1.00 70.44 85 ALA A CA 1
ATOM 652 C C . ALA A 1 85 ? 4.102 -19.652 2.433 1.00 70.44 85 ALA A C 1
ATOM 654 O O . ALA A 1 85 ? 3.959 -20.375 3.414 1.00 70.44 85 ALA A O 1
ATOM 655 N N . ALA A 1 86 ? 4.097 -18.320 2.523 1.00 66.44 86 ALA A N 1
ATOM 656 C CA . ALA A 1 86 ? 3.978 -17.573 3.776 1.00 66.44 86 ALA A CA 1
ATOM 657 C C . ALA A 1 86 ? 2.570 -17.628 4.410 1.00 66.44 86 ALA A C 1
ATOM 659 O O . ALA A 1 86 ? 2.341 -17.044 5.466 1.00 66.44 86 ALA A O 1
ATOM 660 N N . GLY A 1 87 ? 1.590 -18.279 3.767 1.00 66.88 87 GLY A N 1
ATOM 661 C CA . GLY A 1 87 ? 0.214 -18.362 4.270 1.00 66.88 87 GLY A CA 1
ATOM 662 C C . GLY A 1 87 ? -0.574 -17.045 4.208 1.00 66.88 87 GLY A C 1
ATOM 663 O O . GLY A 1 87 ? -1.692 -16.976 4.723 1.00 66.88 87 GLY A O 1
ATOM 664 N N . LEU A 1 88 ? -0.037 -16.018 3.541 1.00 66.56 88 LEU A N 1
ATOM 665 C CA . LEU A 1 88 ? -0.617 -14.679 3.386 1.00 66.56 88 LEU A CA 1
ATOM 666 C C . LEU A 1 88 ? -1.690 -14.666 2.286 1.00 66.56 88 LEU A C 1
ATOM 668 O O . LEU A 1 88 ? -1.576 -13.990 1.261 1.00 66.56 88 LEU A O 1
ATOM 672 N N . ILE A 1 89 ? -2.754 -15.449 2.450 1.00 55.06 89 ILE A N 1
ATOM 673 C CA . ILE A 1 89 ? -3.866 -15.448 1.492 1.00 55.06 89 ILE A CA 1
ATOM 674 C C . ILE A 1 89 ? -4.603 -14.105 1.603 1.00 55.06 89 ILE A C 1
ATOM 676 O O . ILE A 1 89 ? -4.901 -13.660 2.709 1.00 55.06 89 ILE A O 1
ATOM 680 N N . ASP A 1 90 ? -4.883 -13.458 0.462 1.00 50.75 90 ASP A N 1
ATOM 681 C CA . ASP A 1 90 ? -5.637 -12.199 0.395 1.00 50.75 90 ASP A CA 1
ATOM 682 C C . ASP A 1 90 ? -6.868 -12.240 1.314 1.00 50.75 90 ASP A C 1
ATOM 684 O O . ASP A 1 90 ? -7.696 -13.151 1.219 1.00 50.75 90 ASP A O 1
ATOM 688 N N . SER A 1 91 ? -7.040 -11.192 2.125 1.00 41.72 91 SER A N 1
ATOM 689 C CA . SER A 1 91 ? -8.164 -10.953 3.051 1.00 41.72 91 SER A CA 1
ATOM 690 C C . SER A 1 91 ? -9.567 -11.012 2.408 1.00 41.72 91 SER A C 1
ATOM 692 O O . SER A 1 91 ? -10.576 -10.880 3.095 1.00 41.72 91 SER A O 1
ATOM 694 N N . SER A 1 92 ? -9.638 -11.207 1.088 1.00 34.47 92 SER A N 1
ATOM 695 C CA . SER A 1 92 ? -10.833 -11.419 0.263 1.00 34.47 92 SER A CA 1
ATOM 696 C C . SER A 1 92 ? -11.300 -12.889 0.222 1.00 34.47 92 SER A C 1
ATOM 698 O O . SER A 1 92 ? -12.476 -13.167 -0.022 1.00 34.47 92 SER A O 1
ATOM 700 N N . ALA A 1 93 ? -10.424 -13.860 0.496 1.00 34.03 93 ALA A N 1
ATOM 701 C CA . ALA A 1 93 ? -10.798 -15.269 0.497 1.00 34.03 93 ALA A CA 1
ATOM 702 C C . ALA A 1 93 ? -11.459 -15.653 1.833 1.00 34.03 93 ALA A C 1
ATOM 704 O O . ALA A 1 93 ? -10.801 -15.934 2.831 1.00 34.03 93 ALA A O 1
ATOM 705 N N . VAL A 1 94 ? -12.790 -15.722 1.814 1.00 35.38 94 VAL A N 1
ATOM 706 C CA . VAL A 1 94 ? -13.734 -16.109 2.889 1.00 35.38 94 VAL A CA 1
ATOM 707 C C . VAL A 1 94 ? -13.480 -17.504 3.517 1.00 35.38 94 VAL A C 1
ATOM 709 O O . VAL A 1 94 ? -14.273 -17.990 4.315 1.00 35.38 94 VAL A O 1
ATOM 712 N N . MET A 1 95 ? -12.360 -18.172 3.244 1.00 31.58 95 MET A N 1
ATOM 713 C CA . MET A 1 95 ? -12.025 -19.470 3.836 1.00 31.58 95 MET A CA 1
ATOM 714 C C . MET A 1 95 ? -10.528 -19.579 4.144 1.00 31.58 95 MET A C 1
ATOM 716 O O . MET A 1 95 ? -9.779 -20.264 3.450 1.00 31.58 95 MET A O 1
ATOM 720 N N . VAL A 1 96 ? -10.093 -18.942 5.233 1.00 38.72 96 VAL A N 1
ATOM 721 C CA . VAL A 1 96 ? -8.826 -19.304 5.882 1.00 38.72 96 VAL A CA 1
ATOM 722 C C . VAL A 1 96 ? -9.044 -20.635 6.598 1.00 38.72 96 VAL A C 1
ATOM 724 O O . VAL A 1 96 ? -9.861 -20.727 7.514 1.00 38.72 96 VAL A O 1
ATOM 727 N N . LYS A 1 97 ? -8.331 -21.682 6.167 1.00 32.62 97 LYS A N 1
ATOM 728 C CA . LYS A 1 97 ? -8.210 -22.923 6.940 1.00 32.62 97 LYS A CA 1
ATOM 729 C C . LYS A 1 97 ? -7.558 -22.574 8.278 1.00 32.62 97 LYS A C 1
ATOM 731 O O . LYS A 1 97 ? -6.497 -21.963 8.308 1.00 32.62 97 LYS A O 1
ATOM 736 N N . SER A 1 98 ? -8.194 -22.990 9.362 1.00 34.69 98 SER A N 1
ATOM 737 C CA . SER A 1 98 ? -7.875 -22.741 10.774 1.00 34.69 98 SER A CA 1
ATOM 738 C C . SER A 1 98 ? -6.525 -23.289 11.278 1.00 34.69 98 SER A C 1
ATOM 740 O O . SER A 1 98 ? -6.373 -23.473 12.477 1.00 34.69 98 SER A O 1
ATOM 742 N N . ASN A 1 99 ? -5.562 -23.578 10.396 1.00 33.09 99 ASN A N 1
ATOM 743 C CA . ASN A 1 99 ? -4.304 -24.256 10.735 1.00 33.09 99 ASN A CA 1
ATOM 744 C C . ASN A 1 99 ? -3.040 -23.455 10.358 1.00 33.09 99 ASN A C 1
ATOM 746 O O . ASN A 1 99 ? -1.957 -24.033 10.306 1.00 33.09 99 ASN A O 1
ATOM 750 N N . ALA A 1 100 ? -3.139 -22.153 10.076 1.00 41.91 100 ALA A N 1
ATOM 751 C CA . ALA A 1 100 ? -1.951 -21.304 9.948 1.00 41.91 100 ALA A CA 1
ATOM 752 C C . ALA A 1 100 ? -1.469 -20.908 11.355 1.00 41.91 100 ALA A C 1
ATOM 754 O O . ALA A 1 100 ? -1.795 -19.838 11.856 1.00 41.91 100 ALA A O 1
ATOM 755 N N . ASN A 1 101 ? -0.760 -21.823 12.022 1.00 43.16 101 ASN A N 1
ATOM 756 C CA . ASN A 1 101 ? -0.232 -21.612 13.375 1.00 43.16 101 ASN A CA 1
ATOM 757 C C . ASN A 1 101 ? 0.992 -20.671 13.405 1.00 43.16 101 ASN A C 1
ATOM 759 O O . ASN A 1 101 ? 1.414 -20.280 14.488 1.00 43.16 101 ASN A O 1
ATOM 763 N N . SER A 1 102 ? 1.544 -20.292 12.248 1.00 49.50 102 SER A N 1
ATOM 764 C CA . SER A 1 102 ? 2.571 -19.256 12.105 1.00 49.50 102 SER A CA 1
ATOM 765 C C . SER A 1 102 ? 2.063 -18.182 11.139 1.00 49.50 102 SER A C 1
ATOM 767 O O . SER A 1 102 ? 2.052 -18.349 9.922 1.00 49.50 102 SER A O 1
ATOM 769 N N . ALA A 1 103 ? 1.582 -17.060 11.676 1.00 54.12 103 ALA A N 1
ATOM 770 C CA . ALA A 1 103 ? 1.234 -15.888 10.876 1.00 54.12 103 ALA A CA 1
ATOM 771 C C . ALA A 1 103 ? 2.509 -15.146 10.456 1.00 54.12 103 ALA A C 1
ATOM 773 O O . ALA A 1 103 ? 2.810 -14.083 10.987 1.00 54.12 103 ALA A O 1
ATOM 774 N N . GLY A 1 104 ? 3.293 -15.742 9.555 1.00 57.00 104 GLY A N 1
ATOM 775 C CA . GLY A 1 104 ? 4.397 -15.062 8.875 1.00 57.00 104 GLY A CA 1
ATOM 776 C C . GLY A 1 104 ? 5.572 -14.618 9.754 1.00 57.00 104 GLY A C 1
ATOM 777 O O . GLY A 1 104 ? 6.482 -13.982 9.239 1.00 57.00 104 GLY A O 1
ATOM 778 N N . GLU A 1 105 ? 5.591 -14.936 11.054 1.00 62.22 105 GLU A N 1
ATOM 779 C CA . GLU A 1 105 ? 6.630 -14.475 11.990 1.00 62.22 105 GLU A CA 1
ATOM 780 C C . GLU A 1 105 ? 8.025 -14.957 11.576 1.00 62.22 105 GLU A C 1
ATOM 782 O O . GLU A 1 105 ? 8.984 -14.187 11.536 1.00 62.22 105 GLU A O 1
ATOM 787 N N . GLU A 1 106 ? 8.100 -16.212 11.138 1.00 65.44 106 GLU A N 1
ATOM 788 C CA . GLU A 1 106 ? 9.294 -16.829 10.558 1.00 65.44 106 GLU A CA 1
ATOM 789 C C . GLU A 1 106 ? 9.712 -16.218 9.212 1.00 65.44 106 GLU A C 1
ATOM 791 O O . GLU A 1 106 ? 10.778 -16.540 8.708 1.00 65.44 106 GLU A O 1
ATOM 796 N N . PHE A 1 107 ? 8.908 -15.323 8.636 1.00 70.88 107 PHE A N 1
ATOM 797 C CA . PHE A 1 107 ? 9.206 -14.605 7.400 1.00 70.88 107 PHE A CA 1
ATOM 798 C C . PHE A 1 107 ? 9.434 -13.108 7.620 1.00 70.88 107 PHE A C 1
ATOM 800 O O . PHE A 1 107 ? 9.772 -12.430 6.655 1.00 70.88 107 PHE A O 1
ATOM 807 N N . ILE A 1 108 ? 9.316 -12.576 8.848 1.00 74.88 108 ILE A N 1
ATOM 808 C CA . ILE A 1 108 ? 9.482 -11.135 9.115 1.00 74.88 108 ILE A CA 1
ATOM 809 C C . ILE A 1 108 ? 10.856 -10.664 8.641 1.00 74.88 108 ILE A C 1
ATOM 811 O O . ILE A 1 108 ? 10.937 -9.778 7.796 1.00 74.88 108 ILE A O 1
ATOM 815 N N . ARG A 1 109 ? 11.938 -11.304 9.098 1.00 75.00 109 ARG A N 1
ATOM 816 C CA . ARG A 1 109 ? 13.307 -10.924 8.714 1.00 75.00 109 ARG A CA 1
ATOM 817 C C . ARG A 1 109 ? 13.528 -11.022 7.199 1.00 75.00 109 ARG A C 1
ATOM 819 O O . ARG A 1 109 ? 14.060 -10.094 6.599 1.00 75.00 109 ARG A O 1
ATOM 826 N N . GLY A 1 110 ? 13.060 -12.100 6.569 1.00 74.19 110 GLY A N 1
ATOM 827 C CA . GLY A 1 110 ? 13.113 -12.243 5.113 1.00 74.19 110 GLY A CA 1
ATOM 828 C C . GLY A 1 110 ? 12.300 -11.178 4.371 1.00 74.19 110 GLY A C 1
ATOM 829 O O . GLY A 1 110 ? 12.767 -10.631 3.378 1.00 74.19 110 GLY A O 1
ATOM 830 N N . SER A 1 111 ? 11.122 -10.811 4.875 1.00 78.38 111 SER A N 1
ATOM 831 C CA . SER A 1 111 ? 10.291 -9.763 4.282 1.00 78.38 111 SER A CA 1
ATOM 832 C C . SER A 1 111 ? 10.937 -8.382 4.401 1.00 78.38 111 SER A C 1
ATOM 834 O O . SER A 1 111 ? 10.895 -7.620 3.442 1.00 78.38 111 SER A O 1
ATOM 836 N N . LEU A 1 112 ? 11.622 -8.085 5.510 1.00 81.19 112 LEU A N 1
ATOM 837 C CA . LEU A 1 112 ? 12.337 -6.820 5.679 1.00 81.19 112 LEU A CA 1
ATOM 838 C C . LEU A 1 112 ? 13.488 -6.671 4.680 1.00 81.19 112 LEU A C 1
ATOM 840 O O . LEU A 1 112 ? 13.671 -5.586 4.144 1.00 81.19 112 LEU A O 1
ATOM 844 N N . SER A 1 113 ? 14.175 -7.757 4.314 1.00 80.12 113 SER A N 1
ATOM 845 C CA . SER A 1 113 ? 15.192 -7.710 3.247 1.00 80.12 113 SER A CA 1
ATOM 846 C C . SER A 1 113 ? 14.625 -7.376 1.852 1.00 80.12 113 SER A C 1
ATOM 848 O O . SER A 1 113 ? 15.364 -7.007 0.944 1.00 80.12 113 SER A O 1
ATOM 850 N N . LEU A 1 114 ? 13.301 -7.452 1.648 1.00 82.62 114 LEU A N 1
ATOM 851 C CA . LEU A 1 114 ? 12.672 -6.964 0.413 1.00 82.62 114 LEU A CA 1
ATOM 852 C C . LEU A 1 114 ? 12.604 -5.430 0.359 1.00 82.62 114 LEU A C 1
ATOM 854 O O . LEU A 1 114 ? 12.475 -4.882 -0.739 1.00 82.62 114 LEU A O 1
ATOM 858 N N . LEU A 1 115 ? 12.725 -4.734 1.499 1.00 81.81 115 LEU A N 1
ATOM 859 C CA . LEU A 1 115 ? 12.795 -3.268 1.549 1.00 81.81 115 LEU A CA 1
ATOM 860 C C . LEU A 1 115 ? 14.012 -2.741 0.784 1.00 81.81 115 LEU A C 1
ATOM 862 O O . LEU A 1 115 ? 13.909 -1.714 0.112 1.00 81.81 115 LEU A O 1
ATOM 866 N N . ASP A 1 116 ? 15.124 -3.478 0.784 1.00 81.62 116 ASP A N 1
ATOM 867 C CA . ASP A 1 116 ? 16.313 -3.123 0.004 1.00 81.62 116 ASP A CA 1
ATOM 868 C C . ASP A 1 116 ? 16.005 -3.067 -1.493 1.00 81.62 116 ASP A C 1
ATOM 870 O O . ASP A 1 116 ? 16.412 -2.139 -2.192 1.00 81.62 116 ASP A O 1
ATOM 874 N N . ILE A 1 117 ? 15.217 -4.022 -1.993 1.00 83.69 117 ILE A N 1
ATOM 875 C CA . ILE A 1 117 ? 14.788 -4.058 -3.396 1.00 83.69 117 ILE A CA 1
ATOM 876 C C . ILE A 1 117 ? 13.806 -2.922 -3.683 1.00 83.69 117 ILE A C 1
ATOM 878 O O . ILE A 1 117 ? 13.922 -2.263 -4.717 1.00 83.69 117 ILE A O 1
ATOM 882 N N . ILE A 1 118 ? 12.854 -2.675 -2.777 1.00 85.12 118 ILE A N 1
ATOM 883 C CA . ILE A 1 118 ? 11.885 -1.576 -2.899 1.00 85.12 118 ILE A CA 1
ATOM 884 C C . ILE A 1 118 ? 12.620 -0.235 -3.020 1.00 85.12 118 ILE A C 1
ATOM 886 O O . ILE A 1 118 ? 12.277 0.568 -3.883 1.00 85.12 118 ILE A O 1
ATOM 890 N N . ASN A 1 119 ? 13.684 -0.033 -2.241 1.00 82.94 119 ASN A N 1
ATOM 891 C CA . ASN A 1 119 ? 14.525 1.163 -2.294 1.00 82.94 119 ASN A CA 1
ATOM 892 C C . ASN A 1 119 ? 15.469 1.193 -3.516 1.00 82.94 119 ASN A C 1
ATOM 894 O O . ASN A 1 119 ? 15.796 2.268 -4.035 1.00 82.94 119 ASN A O 1
ATOM 898 N N . ALA A 1 120 ? 15.895 0.029 -4.011 1.00 85.56 120 ALA A N 1
ATOM 899 C CA . ALA A 1 120 ? 16.765 -0.089 -5.179 1.00 85.56 120 ALA A CA 1
ATOM 900 C C . ALA A 1 120 ? 16.031 0.137 -6.515 1.00 85.56 120 ALA A C 1
ATOM 902 O O . ALA A 1 120 ? 16.645 0.595 -7.474 1.00 85.56 120 ALA A O 1
ATOM 903 N N . ILE A 1 121 ? 14.730 -0.164 -6.619 1.00 87.50 121 ILE A N 1
ATOM 904 C CA . ILE A 1 121 ? 13.983 -0.032 -7.885 1.00 87.50 121 ILE A CA 1
ATOM 905 C C . ILE A 1 121 ? 13.933 1.427 -8.388 1.00 87.50 121 ILE A C 1
ATOM 907 O O . ILE A 1 121 ? 14.331 1.653 -9.536 1.00 87.50 121 ILE A O 1
ATOM 911 N N . PRO A 1 122 ? 13.492 2.426 -7.592 1.00 86.25 122 PRO A N 1
ATOM 912 C CA . PRO A 1 122 ? 13.426 3.812 -8.051 1.00 86.25 122 PRO A CA 1
ATOM 913 C C . PRO A 1 122 ? 14.803 4.396 -8.371 1.00 86.25 122 PRO A C 1
ATOM 915 O O . PRO A 1 122 ? 14.951 5.108 -9.362 1.00 86.25 122 PRO A O 1
ATOM 918 N N . SER A 1 123 ? 15.820 4.066 -7.568 1.00 86.31 123 SER A N 1
ATOM 919 C CA . SER A 1 123 ? 17.197 4.529 -7.785 1.00 86.31 123 SER A CA 1
ATOM 920 C C . SER A 1 123 ? 17.801 3.927 -9.055 1.00 86.31 123 SER A C 1
ATOM 922 O O . SER A 1 123 ? 18.290 4.666 -9.905 1.00 86.31 123 SER A O 1
ATOM 924 N N . ALA A 1 124 ? 17.661 2.616 -9.265 1.00 86.75 124 ALA A N 1
ATOM 925 C CA . ALA A 1 124 ? 18.131 1.953 -10.479 1.00 86.75 124 ALA A CA 1
ATOM 926 C C . ALA A 1 124 ? 17.426 2.472 -11.745 1.00 86.75 124 ALA A C 1
ATOM 928 O O . ALA A 1 124 ? 18.052 2.604 -12.801 1.00 86.75 124 ALA A O 1
ATOM 929 N N . LEU A 1 125 ? 16.132 2.797 -11.649 1.00 87.31 125 LEU A N 1
ATOM 930 C CA . LEU A 1 125 ? 15.378 3.410 -12.740 1.00 87.31 125 LEU A CA 1
ATOM 931 C C . LEU A 1 125 ? 15.870 4.833 -13.034 1.00 87.31 125 LEU A C 1
ATOM 933 O O . LEU A 1 125 ? 16.077 5.172 -14.199 1.00 87.31 125 LEU A O 1
ATOM 937 N N . LEU A 1 126 ? 16.095 5.647 -11.999 1.00 86.75 126 LEU A N 1
ATOM 938 C CA . LEU A 1 126 ? 16.619 7.005 -12.142 1.00 86.75 126 LEU A CA 1
ATOM 939 C C . LEU A 1 126 ? 18.017 7.006 -12.775 1.00 86.75 126 LEU A C 1
ATOM 941 O O . LEU A 1 126 ? 18.276 7.777 -13.704 1.00 86.75 126 LEU A O 1
ATOM 945 N N . ASP A 1 127 ? 18.893 6.104 -12.333 1.00 87.88 127 ASP A N 1
ATOM 946 C CA . ASP A 1 127 ? 20.235 5.928 -12.885 1.00 87.88 127 ASP A CA 1
ATOM 947 C C . ASP A 1 127 ? 20.178 5.516 -14.358 1.00 87.88 127 ASP A C 1
ATOM 949 O O . ASP A 1 127 ? 20.863 6.100 -15.207 1.00 87.88 127 ASP A O 1
ATOM 953 N N . PHE A 1 128 ? 19.313 4.556 -14.695 1.00 88.00 128 PHE A N 1
ATOM 954 C CA . PHE A 1 128 ? 19.105 4.132 -16.074 1.00 88.00 128 PHE A CA 1
ATOM 955 C C . PHE A 1 128 ? 18.570 5.270 -16.953 1.00 88.00 128 PHE A C 1
ATOM 957 O O . PHE A 1 128 ? 19.100 5.505 -18.044 1.00 88.00 128 PHE A O 1
ATOM 964 N N . GLU A 1 129 ? 17.570 6.017 -16.479 1.00 87.50 129 GLU A N 1
ATOM 965 C CA . GLU A 1 129 ? 17.046 7.178 -17.192 1.00 87.50 129 GLU A CA 1
ATOM 966 C C . GLU A 1 129 ? 18.120 8.240 -17.398 1.00 87.50 129 GLU A C 1
ATOM 968 O O . GLU A 1 129 ? 18.245 8.760 -18.505 1.00 87.50 129 GLU A O 1
ATOM 973 N N . SER A 1 130 ? 18.918 8.548 -16.371 1.00 86.62 130 SER A N 1
ATOM 974 C CA . SER A 1 130 ? 20.004 9.531 -16.455 1.00 86.62 130 SER A CA 1
ATOM 975 C C . SER A 1 130 ? 21.028 9.151 -17.533 1.00 86.62 130 SER A C 1
ATOM 977 O O . SER A 1 130 ? 21.357 9.970 -18.396 1.00 86.62 130 SER A O 1
ATOM 979 N N . SER A 1 131 ? 21.436 7.879 -17.569 1.00 88.75 131 SER A N 1
ATOM 980 C CA . SER A 1 131 ? 22.333 7.320 -18.584 1.00 88.75 131 SER A CA 1
ATOM 981 C C . SER A 1 131 ? 21.719 7.397 -19.984 1.00 88.75 131 SER A C 1
ATOM 983 O O . SER A 1 131 ? 22.377 7.808 -20.946 1.00 88.75 131 SER A O 1
ATOM 985 N N . LEU A 1 132 ? 20.426 7.083 -20.108 1.00 86.38 132 LEU A N 1
ATOM 986 C CA . LEU A 1 132 ? 19.697 7.201 -21.365 1.00 86.38 132 LEU A CA 1
ATOM 987 C C . LEU A 1 132 ? 19.592 8.660 -21.834 1.00 86.38 132 LEU A C 1
ATOM 989 O O . LEU A 1 132 ? 19.784 8.910 -23.026 1.00 86.38 132 LEU A O 1
ATOM 993 N N . ARG A 1 133 ? 19.361 9.626 -20.927 1.00 86.12 133 ARG A N 1
ATOM 994 C CA . ARG A 1 133 ? 19.321 11.067 -21.253 1.00 86.12 133 ARG A CA 1
ATOM 995 C C . ARG A 1 133 ? 20.638 11.504 -21.892 1.00 86.12 133 ARG A C 1
ATOM 997 O O . ARG A 1 133 ? 20.629 12.126 -22.952 1.00 86.12 133 ARG A O 1
ATOM 1004 N N . VAL A 1 134 ? 21.771 11.132 -21.290 1.00 87.31 134 VAL A N 1
ATOM 1005 C CA . VAL A 1 134 ? 23.111 11.473 -21.801 1.00 87.31 134 VAL A CA 1
ATOM 1006 C C . VAL A 1 134 ? 23.316 10.922 -23.215 1.00 87.31 134 VAL A C 1
ATOM 1008 O O . VAL A 1 134 ? 23.750 11.652 -24.110 1.00 87.31 134 VAL A O 1
ATOM 1011 N N . LYS A 1 135 ? 22.942 9.658 -23.453 1.00 85.31 135 LYS A N 1
ATOM 1012 C CA . LYS A 1 135 ? 23.046 9.022 -24.779 1.00 85.31 135 LYS A CA 1
ATOM 1013 C C . LYS A 1 135 ? 22.125 9.681 -25.813 1.00 85.31 135 LYS A C 1
ATOM 1015 O O . LYS A 1 135 ? 22.534 9.896 -26.953 1.00 85.31 135 LYS A O 1
ATOM 1020 N N . ILE A 1 136 ? 20.907 10.044 -25.413 1.00 85.06 136 ILE A N 1
ATOM 1021 C CA . ILE A 1 136 ? 19.924 10.754 -26.242 1.00 85.06 136 ILE A CA 1
ATOM 1022 C C . ILE A 1 136 ? 20.443 12.130 -26.680 1.00 85.06 136 ILE A C 1
ATOM 1024 O O . ILE A 1 136 ? 20.367 12.457 -27.864 1.00 85.06 136 ILE A O 1
ATOM 1028 N N . LEU A 1 137 ? 21.010 12.915 -25.761 1.00 84.31 137 LEU A N 1
ATOM 1029 C CA . LEU A 1 137 ? 21.552 14.244 -26.063 1.00 84.31 137 LEU A CA 1
ATOM 1030 C C . LEU A 1 137 ? 22.785 14.163 -26.980 1.00 84.31 137 LEU A C 1
ATOM 1032 O O . LEU A 1 137 ? 22.914 14.943 -27.928 1.00 84.31 137 LEU A O 1
ATOM 1036 N N . ALA A 1 138 ? 23.657 13.172 -26.771 1.00 85.62 138 ALA A N 1
ATOM 1037 C CA . ALA A 1 138 ? 24.778 12.911 -27.674 1.00 85.62 138 ALA A CA 1
ATOM 1038 C C . ALA A 1 138 ? 24.290 12.562 -29.095 1.00 85.62 138 ALA A C 1
ATOM 1040 O O . ALA A 1 138 ? 24.784 13.111 -30.089 1.00 85.62 138 ALA A O 1
ATOM 1041 N N . LEU A 1 139 ? 23.266 11.708 -29.198 1.00 82.44 139 LEU A N 1
ATOM 1042 C CA . LEU A 1 139 ? 22.657 11.344 -30.475 1.00 82.44 139 LEU A CA 1
ATOM 1043 C C . LEU A 1 139 ? 21.979 12.540 -31.154 1.00 82.44 139 LEU A C 1
ATOM 1045 O O . LEU A 1 139 ? 22.111 12.694 -32.367 1.00 82.44 139 LEU A O 1
ATOM 1049 N N . HIS A 1 140 ? 21.293 13.400 -30.398 1.00 82.81 140 HIS A N 1
ATOM 1050 C CA . HIS A 1 140 ? 20.627 14.602 -30.912 1.00 82.81 140 HIS A CA 1
ATOM 1051 C C . HIS A 1 140 ? 21.588 15.519 -31.668 1.00 82.81 140 HIS A C 1
ATOM 1053 O O . HIS A 1 140 ? 21.323 15.857 -32.825 1.00 82.81 140 HIS A O 1
ATOM 1059 N N . SER A 1 141 ? 22.744 15.831 -31.073 1.00 81.06 141 SER A N 1
ATOM 1060 C CA . SER A 1 141 ? 23.766 16.671 -31.715 1.00 81.06 141 SER A CA 1
ATOM 1061 C C . SER A 1 141 ? 24.270 16.073 -33.040 1.00 81.06 141 SER A C 1
ATOM 1063 O O . SER A 1 141 ? 24.427 16.777 -34.043 1.00 81.06 141 SER A O 1
ATOM 1065 N N . THR A 1 142 ? 24.440 14.749 -33.076 1.00 80.56 142 THR A N 1
ATOM 1066 C CA . THR A 1 142 ? 24.972 14.025 -34.236 1.00 80.56 142 THR A CA 1
ATOM 1067 C C . THR A 1 142 ? 23.924 13.876 -35.345 1.00 80.56 142 THR A C 1
ATOM 1069 O O . THR A 1 142 ? 24.217 14.097 -36.522 1.00 80.56 142 THR A O 1
ATOM 1072 N N . LEU A 1 143 ? 22.677 13.559 -34.981 1.00 78.19 143 LEU A N 1
ATOM 1073 C CA . LEU A 1 143 ? 21.558 13.403 -35.911 1.00 78.19 143 LEU A CA 1
ATOM 1074 C C . LEU A 1 143 ? 21.174 14.738 -36.561 1.00 78.19 143 LEU A C 1
ATOM 1076 O O . LEU A 1 143 ? 20.918 14.777 -37.763 1.00 78.19 143 LEU A O 1
ATOM 1080 N N . ARG A 1 144 ? 21.172 15.840 -35.800 1.00 78.56 144 ARG A N 1
ATOM 1081 C CA . ARG A 1 144 ? 20.859 17.180 -36.322 1.00 78.56 144 ARG A CA 1
ATOM 1082 C C . ARG A 1 144 ? 21.882 17.635 -37.365 1.00 78.56 144 ARG A C 1
ATOM 1084 O O . ARG A 1 144 ? 21.503 18.156 -38.410 1.00 78.56 144 ARG A O 1
ATOM 1091 N N . SER A 1 145 ? 23.167 17.364 -37.127 1.00 76.69 145 SER A N 1
ATOM 1092 C CA . SER A 1 145 ? 24.238 17.599 -38.107 1.00 76.69 145 SER A CA 1
ATOM 1093 C C . SER A 1 145 ? 24.039 16.781 -39.396 1.00 76.69 145 SER A C 1
ATOM 1095 O O . SER A 1 145 ? 24.165 17.302 -40.509 1.00 76.69 145 SER A O 1
ATOM 1097 N N . ALA A 1 146 ? 23.641 15.512 -39.265 1.00 71.75 146 ALA A N 1
ATOM 1098 C CA . ALA A 1 146 ? 23.380 14.630 -40.403 1.00 71.75 146 ALA A CA 1
ATOM 1099 C C . ALA A 1 146 ? 22.124 15.019 -41.215 1.00 71.75 146 ALA A C 1
ATOM 1101 O O . ALA A 1 146 ? 22.126 14.912 -42.438 1.00 71.75 146 ALA A O 1
ATOM 1102 N N . LEU A 1 147 ? 21.063 15.504 -40.562 1.00 71.06 147 LEU A N 1
ATOM 1103 C CA . LEU A 1 147 ? 19.846 15.978 -41.236 1.00 71.06 147 LEU A CA 1
ATOM 1104 C C . LEU A 1 147 ? 20.089 17.275 -42.027 1.00 71.06 147 LEU A C 1
ATOM 1106 O O . LEU A 1 147 ? 19.610 17.408 -43.153 1.00 71.06 147 LEU A O 1
ATOM 1110 N N . ASN A 1 148 ? 20.889 18.196 -41.482 1.00 67.19 148 ASN A N 1
ATOM 1111 C CA . ASN A 1 148 ? 21.234 19.453 -42.156 1.00 67.19 148 ASN A CA 1
ATOM 1112 C C . ASN A 1 148 ? 22.131 19.240 -43.390 1.00 67.19 148 ASN A C 1
ATOM 1114 O O . ASN A 1 148 ? 22.077 20.013 -44.343 1.00 67.19 148 ASN A O 1
ATOM 1118 N N . THR A 1 149 ? 22.955 18.187 -43.393 1.00 62.06 149 THR A N 1
ATOM 1119 C CA . THR A 1 149 ? 23.858 17.864 -44.513 1.00 62.06 149 THR A CA 1
ATOM 1120 C C . THR A 1 149 ? 23.156 17.149 -45.669 1.00 62.06 149 THR A C 1
ATOM 1122 O O . THR A 1 149 ? 23.597 17.273 -46.807 1.00 62.06 149 THR A O 1
ATOM 1125 N N . THR A 1 150 ? 22.028 16.467 -45.437 1.00 55.31 150 THR A N 1
ATOM 1126 C CA . THR A 1 150 ? 21.232 15.868 -46.525 1.00 55.31 150 THR A CA 1
ATOM 1127 C C . THR A 1 150 ? 20.565 16.881 -47.463 1.00 55.31 150 THR A C 1
ATOM 1129 O O . THR A 1 150 ? 20.247 16.517 -48.594 1.00 55.31 150 THR A O 1
ATOM 1132 N N . GLU A 1 151 ? 20.370 18.137 -47.044 1.00 51.06 151 GLU A N 1
ATOM 1133 C CA . GLU A 1 151 ? 19.766 19.180 -47.892 1.00 51.06 151 GLU A CA 1
ATOM 1134 C C . GLU A 1 151 ? 20.783 19.920 -48.776 1.00 51.06 151 GLU A C 1
ATOM 1136 O O . GLU A 1 151 ? 20.394 20.587 -49.736 1.00 51.06 151 GLU A O 1
ATOM 1141 N N . LEU A 1 152 ? 22.089 19.773 -48.514 1.00 49.84 152 LEU A N 1
ATOM 1142 C CA . LEU A 1 152 ? 23.132 20.501 -49.231 1.00 49.84 152 LEU A CA 1
ATOM 1143 C C . LEU A 1 152 ? 24.227 19.553 -49.742 1.00 49.84 152 LEU A C 1
ATOM 1145 O O . LEU A 1 152 ? 25.095 19.107 -49.002 1.00 49.84 152 LEU A O 1
ATOM 1149 N N . THR A 1 153 ? 24.236 19.375 -51.063 1.00 45.25 153 THR A N 1
ATOM 1150 C CA . THR A 1 153 ? 25.328 18.883 -51.926 1.00 45.25 153 THR A CA 1
ATOM 1151 C C . THR A 1 153 ? 25.379 17.394 -52.292 1.00 45.25 153 THR A C 1
ATOM 1153 O O . THR A 1 153 ? 25.534 16.469 -51.502 1.00 45.25 153 THR A O 1
ATOM 1156 N N . SER A 1 154 ? 25.300 17.202 -53.606 1.00 44.62 154 SER A N 1
ATOM 1157 C CA . SER A 1 154 ? 25.573 16.003 -54.375 1.00 44.62 154 SER A CA 1
ATOM 1158 C C . SER A 1 154 ? 27.084 15.796 -54.557 1.00 44.62 154 SER A C 1
ATOM 1160 O O . SER A 1 154 ? 27.631 16.229 -55.570 1.00 44.62 154 SER A O 1
ATOM 1162 N N . THR A 1 155 ? 27.775 15.120 -53.638 1.00 45.06 155 THR A N 1
ATOM 1163 C CA . THR A 1 155 ? 29.097 14.524 -53.932 1.00 45.06 155 THR A CA 1
ATOM 1164 C C . THR A 1 155 ? 29.294 13.172 -53.223 1.00 45.06 155 THR A C 1
ATOM 1166 O O . THR A 1 155 ? 28.728 12.945 -52.151 1.00 45.06 155 THR A O 1
ATOM 1169 N N . PRO A 1 156 ? 30.041 12.217 -53.822 1.00 54.91 156 PRO A N 1
ATOM 1170 C CA . PRO A 1 156 ? 30.135 10.847 -53.334 1.00 54.91 156 PRO A CA 1
ATOM 1171 C C . PRO A 1 156 ? 31.422 10.648 -52.525 1.00 54.91 156 PRO A C 1
ATOM 1173 O O . PRO A 1 156 ? 32.425 10.193 -53.062 1.00 54.91 156 PRO A O 1
ATOM 1176 N N . THR A 1 157 ? 31.420 10.953 -51.230 1.00 52.06 157 THR A N 1
ATOM 1177 C CA . THR A 1 157 ? 32.575 10.643 -50.369 1.00 52.06 157 THR A CA 1
ATOM 1178 C C . THR A 1 157 ? 32.111 10.306 -48.958 1.00 52.06 157 THR A C 1
ATOM 1180 O O . THR A 1 157 ? 31.582 11.159 -48.261 1.00 52.06 157 THR A O 1
ATOM 1183 N N . VAL A 1 158 ? 32.286 9.031 -48.589 1.00 50.22 158 VAL A N 1
ATOM 1184 C CA . VAL A 1 158 ? 32.080 8.418 -47.261 1.00 50.22 158 VAL A CA 1
ATOM 1185 C C . VAL A 1 158 ? 30.772 8.828 -46.575 1.00 50.22 158 VAL A C 1
ATOM 1187 O O . VAL A 1 158 ? 30.731 9.712 -45.724 1.00 50.22 158 VAL A O 1
ATOM 1190 N N . ARG A 1 159 ? 29.680 8.131 -46.908 1.00 60.44 159 ARG A N 1
ATOM 1191 C CA . ARG A 1 159 ? 28.447 8.252 -46.125 1.00 60.44 159 ARG A CA 1
ATOM 1192 C C . ARG A 1 159 ? 28.670 7.585 -44.768 1.00 60.44 159 ARG A C 1
ATOM 1194 O O . ARG A 1 159 ? 28.898 6.379 -44.708 1.00 60.44 159 ARG A O 1
ATOM 1201 N N . THR A 1 160 ? 28.620 8.369 -43.696 1.00 71.00 160 THR A N 1
ATOM 1202 C CA . THR A 1 160 ? 28.575 7.842 -42.328 1.00 71.00 160 THR A CA 1
ATOM 1203 C C . THR A 1 160 ? 27.341 6.948 -42.161 1.00 71.00 160 THR A C 1
ATOM 1205 O O . THR A 1 160 ? 26.346 7.120 -42.871 1.00 71.00 160 THR A O 1
ATOM 1208 N N . LEU A 1 161 ? 27.388 5.987 -41.229 1.00 69.19 161 LEU A N 1
ATOM 1209 C CA . LEU A 1 161 ? 26.268 5.065 -40.972 1.00 69.19 161 LEU A CA 1
ATOM 1210 C C . LEU A 1 161 ? 24.966 5.848 -40.730 1.00 69.19 161 LEU A C 1
ATOM 1212 O O . LEU A 1 161 ? 23.944 5.531 -41.327 1.00 69.19 161 LEU A O 1
ATOM 1216 N N . ILE A 1 162 ? 25.046 6.951 -39.979 1.00 69.31 162 ILE A N 1
ATOM 1217 C CA . ILE A 1 162 ? 23.930 7.873 -39.714 1.00 69.31 162 ILE A CA 1
ATOM 1218 C C . ILE A 1 162 ? 23.346 8.449 -41.007 1.00 69.31 162 ILE A C 1
ATOM 1220 O O . ILE A 1 162 ? 22.136 8.439 -41.192 1.00 69.31 162 ILE A O 1
ATOM 1224 N N . ALA A 1 163 ? 24.178 8.932 -41.932 1.00 69.75 163 ALA A N 1
ATOM 1225 C CA . ALA A 1 163 ? 23.687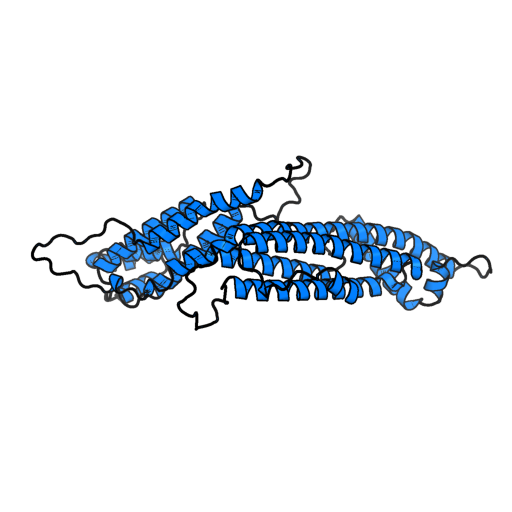 9.498 -43.188 1.00 69.75 163 ALA A CA 1
ATOM 1226 C C . ALA A 1 163 ? 22.970 8.442 -44.053 1.00 69.75 163 ALA A C 1
ATOM 1228 O O . ALA A 1 163 ? 21.977 8.744 -44.716 1.00 69.75 163 ALA A O 1
ATOM 1229 N N . LEU A 1 164 ? 23.443 7.190 -44.025 1.00 69.06 164 LEU A N 1
ATOM 1230 C CA . LEU A 1 164 ? 22.796 6.066 -44.709 1.00 69.06 164 LEU A CA 1
ATOM 1231 C C . LEU A 1 164 ? 21.475 5.668 -44.040 1.00 69.06 164 LEU A C 1
ATOM 1233 O O . LEU A 1 164 ? 20.484 5.462 -44.741 1.00 69.06 164 LEU A O 1
ATOM 1237 N N . SER A 1 165 ? 21.440 5.578 -42.709 1.00 71.56 165 SER A N 1
ATOM 1238 C CA . SER A 1 165 ? 20.243 5.179 -41.964 1.00 71.56 165 SER A CA 1
ATOM 1239 C C . SER A 1 165 ? 19.158 6.261 -41.988 1.00 71.56 165 SER A C 1
ATOM 1241 O O . SER A 1 165 ? 17.979 5.941 -42.146 1.00 71.56 165 SER A O 1
ATOM 1243 N N . VAL A 1 166 ? 19.541 7.541 -41.952 1.00 73.81 166 VAL A N 1
ATOM 1244 C CA . VAL A 1 166 ? 18.629 8.681 -42.137 1.00 73.81 166 VAL A CA 1
ATOM 1245 C C . VAL A 1 166 ? 18.042 8.704 -43.547 1.00 73.81 166 VAL A C 1
ATOM 1247 O O . VAL A 1 166 ? 16.837 8.896 -43.705 1.00 73.81 166 VAL A O 1
ATOM 1250 N N . ALA A 1 167 ? 18.854 8.452 -44.578 1.00 71.56 167 ALA A N 1
ATOM 1251 C CA . ALA A 1 167 ? 18.362 8.371 -45.952 1.00 71.56 167 ALA A CA 1
ATOM 1252 C C . ALA A 1 167 ? 17.418 7.172 -46.164 1.00 71.56 167 ALA A C 1
ATOM 1254 O O . ALA A 1 167 ? 16.414 7.297 -46.865 1.00 71.56 167 ALA A O 1
ATOM 1255 N N . ALA A 1 168 ? 17.703 6.027 -45.535 1.00 74.56 168 ALA A N 1
ATOM 1256 C CA . ALA A 1 168 ? 16.870 4.826 -45.617 1.00 74.56 168 ALA A CA 1
ATOM 1257 C C . ALA A 1 168 ? 15.526 4.968 -44.874 1.00 74.56 168 ALA A C 1
ATOM 1259 O O . ALA A 1 168 ? 14.514 4.417 -45.313 1.00 74.56 168 ALA A O 1
ATOM 1260 N N . HIS A 1 169 ? 15.491 5.721 -43.767 1.00 73.00 169 HIS A N 1
ATOM 1261 C CA . HIS A 1 169 ? 14.322 5.835 -42.887 1.00 73.00 169 HIS A CA 1
ATOM 1262 C C . HIS A 1 169 ? 13.933 7.289 -42.557 1.00 73.00 169 HIS A C 1
ATOM 1264 O O . HIS A 1 169 ? 13.511 7.603 -41.442 1.00 73.00 169 HIS A O 1
ATOM 1270 N N . ALA A 1 170 ? 13.947 8.164 -43.568 1.00 72.69 170 ALA A N 1
ATOM 1271 C CA . ALA A 1 170 ? 13.647 9.596 -43.458 1.00 72.69 170 ALA A CA 1
ATOM 1272 C C . ALA A 1 170 ? 12.384 9.996 -42.647 1.00 72.69 170 ALA A C 1
ATOM 1274 O O . ALA A 1 170 ? 12.451 10.991 -41.917 1.00 72.69 170 ALA A O 1
ATOM 1275 N N . PRO A 1 171 ? 11.221 9.306 -42.728 1.00 77.19 171 PRO A N 1
ATOM 1276 C CA . PRO A 1 171 ? 10.062 9.670 -41.907 1.00 77.19 171 PRO A CA 1
ATOM 1277 C C . PRO A 1 171 ? 10.237 9.308 -40.422 1.00 77.19 171 PRO A C 1
ATOM 1279 O O . PRO A 1 171 ? 9.693 10.006 -39.568 1.00 77.19 171 PRO A O 1
ATOM 1282 N N . ARG A 1 172 ? 10.991 8.248 -40.094 1.00 78.25 172 ARG A N 1
ATOM 1283 C CA . ARG A 1 172 ? 11.277 7.855 -38.702 1.00 78.25 172 ARG A CA 1
ATOM 1284 C C . ARG A 1 172 ? 12.326 8.770 -38.085 1.00 78.25 172 ARG A C 1
ATOM 1286 O O . ARG A 1 172 ? 12.105 9.259 -36.984 1.00 78.25 172 ARG A O 1
ATOM 1293 N N . SER A 1 173 ? 13.382 9.103 -38.828 1.00 76.56 173 SER A N 1
ATOM 1294 C CA . SER A 1 173 ? 14.417 10.047 -38.384 1.00 76.56 173 SER A CA 1
ATOM 1295 C C . SER A 1 173 ? 13.850 11.435 -38.073 1.00 76.56 173 SER A C 1
ATOM 1297 O O . SER A 1 173 ? 14.259 12.051 -37.096 1.00 76.56 173 SER A O 1
ATOM 1299 N N . ARG A 1 174 ? 12.858 11.910 -38.844 1.00 77.44 174 ARG A N 1
ATOM 1300 C CA . ARG A 1 174 ? 12.152 13.173 -38.553 1.00 77.44 174 ARG A CA 1
ATOM 1301 C C . ARG A 1 174 ? 11.311 13.110 -37.276 1.00 77.44 174 ARG A C 1
ATOM 1303 O O . ARG A 1 174 ? 11.338 14.051 -36.491 1.00 77.44 174 ARG A O 1
ATOM 1310 N N . LYS A 1 175 ? 10.586 12.009 -37.042 1.00 81.31 175 LYS A N 1
ATOM 1311 C CA . LYS A 1 175 ? 9.839 11.803 -35.786 1.00 81.31 175 LYS A CA 1
ATOM 1312 C C . LYS A 1 175 ? 10.774 11.725 -34.579 1.00 81.31 175 LYS A C 1
ATOM 1314 O O . LYS A 1 175 ? 10.482 12.327 -33.552 1.00 81.31 175 LYS A O 1
ATOM 1319 N N . LEU A 1 176 ? 11.894 11.019 -34.729 1.00 80.94 176 LEU A N 1
ATOM 1320 C CA . LEU A 1 176 ? 12.941 10.937 -33.719 1.00 80.94 176 LEU A CA 1
ATOM 1321 C C . LEU A 1 176 ? 13.524 12.323 -33.424 1.00 80.94 176 LEU A C 1
ATOM 1323 O O . LEU A 1 176 ? 13.587 12.692 -32.263 1.00 80.94 176 LEU A O 1
ATOM 1327 N N . ALA A 1 177 ? 13.864 13.123 -34.437 1.00 78.69 177 ALA A N 1
ATOM 1328 C CA . ALA A 1 177 ? 14.388 14.475 -34.234 1.00 78.69 177 ALA A CA 1
ATOM 1329 C C . ALA A 1 177 ? 13.436 15.365 -33.413 1.00 78.69 177 ALA A C 1
ATOM 1331 O O . ALA A 1 177 ? 13.874 15.975 -32.446 1.00 78.69 177 ALA A O 1
ATOM 1332 N N . ILE A 1 178 ? 12.129 15.347 -33.715 1.00 82.75 178 ILE A N 1
ATOM 1333 C CA . ILE A 1 178 ? 11.114 16.090 -32.942 1.00 82.75 178 ILE A CA 1
ATOM 1334 C C . ILE A 1 178 ? 11.059 15.617 -31.482 1.00 82.75 178 ILE A C 1
ATOM 1336 O O . ILE A 1 178 ? 10.875 16.422 -30.574 1.00 82.75 178 ILE A O 1
ATOM 1340 N N . PHE A 1 179 ? 11.177 14.309 -31.242 1.00 82.38 179 PHE A N 1
ATOM 1341 C CA . PHE A 1 179 ? 11.221 13.765 -29.884 1.00 82.38 179 PHE A CA 1
ATOM 1342 C C . PHE A 1 179 ? 12.490 14.202 -29.142 1.00 82.38 179 PHE A C 1
ATOM 1344 O O . PHE A 1 179 ? 12.404 14.664 -28.009 1.00 82.38 179 PHE A O 1
ATOM 1351 N N . LEU A 1 180 ? 13.650 14.112 -29.792 1.00 81.69 180 LEU A N 1
ATOM 1352 C CA . LEU A 1 180 ? 14.930 14.512 -29.213 1.00 81.69 180 LEU A CA 1
ATOM 1353 C C . LEU A 1 180 ? 14.977 16.021 -28.914 1.00 81.69 180 LEU A C 1
ATOM 1355 O O . LEU A 1 180 ? 15.494 16.397 -27.869 1.00 81.69 180 LEU A O 1
ATOM 1359 N N . ASP A 1 181 ? 14.387 16.867 -29.769 1.00 81.69 181 ASP A N 1
ATOM 1360 C CA . ASP A 1 181 ? 14.241 18.309 -29.514 1.00 81.69 181 ASP A CA 1
ATOM 1361 C C . ASP A 1 181 ? 13.427 18.565 -28.234 1.00 81.69 181 ASP A C 1
ATOM 1363 O O . ASP A 1 181 ? 13.832 19.362 -27.397 1.00 81.69 181 ASP A O 1
ATOM 1367 N N . LYS A 1 182 ? 12.330 17.825 -28.012 1.00 81.88 182 LYS A N 1
ATOM 1368 C CA . LYS A 1 182 ? 11.540 17.939 -26.772 1.00 81.88 182 LYS A CA 1
ATOM 1369 C C . LYS A 1 182 ? 12.328 17.530 -25.527 1.00 81.88 182 LYS A C 1
ATOM 1371 O O . LYS A 1 182 ? 12.171 18.159 -24.486 1.00 81.88 182 LYS A O 1
ATOM 1376 N N . VAL A 1 183 ? 13.143 16.478 -25.620 1.00 79.94 183 VAL A N 1
ATOM 1377 C CA . VAL A 1 183 ? 13.984 16.023 -24.498 1.00 79.94 183 VAL A CA 1
ATOM 1378 C C . VAL A 1 183 ? 15.101 17.031 -24.211 1.00 79.94 183 VAL A C 1
ATOM 1380 O O . VAL A 1 183 ? 15.385 17.300 -23.046 1.00 79.94 183 VAL A O 1
ATOM 1383 N N . ALA A 1 184 ? 15.699 17.625 -25.248 1.00 78.69 184 ALA A N 1
ATOM 1384 C CA . ALA A 1 184 ? 16.700 18.680 -25.103 1.00 78.69 184 ALA A CA 1
ATOM 1385 C C . ALA A 1 184 ? 16.100 19.946 -24.464 1.00 78.69 184 ALA A C 1
ATOM 1387 O O . ALA A 1 184 ? 16.635 20.444 -23.476 1.00 78.69 184 ALA A O 1
ATOM 1388 N N . ASP A 1 185 ? 14.933 20.393 -24.939 1.00 79.38 185 ASP A N 1
ATOM 1389 C CA . ASP A 1 185 ? 14.208 21.541 -24.380 1.00 79.38 185 ASP A CA 1
ATOM 1390 C C . ASP A 1 185 ? 13.804 21.320 -22.910 1.00 79.38 185 ASP A C 1
ATOM 1392 O O . ASP A 1 185 ? 13.795 22.261 -22.112 1.00 79.38 185 ASP A O 1
ATOM 1396 N N . ALA A 1 186 ? 13.441 20.087 -22.540 1.00 75.38 186 ALA A N 1
ATOM 1397 C CA . ALA A 1 186 ? 13.112 19.721 -21.162 1.00 75.38 186 ALA A CA 1
ATOM 1398 C C . ALA A 1 186 ? 14.353 19.735 -20.253 1.00 75.38 186 ALA A C 1
ATOM 1400 O O . ALA A 1 186 ? 14.281 20.217 -19.120 1.00 75.38 186 ALA A O 1
ATOM 1401 N N . ALA A 1 187 ? 15.499 19.275 -20.768 1.00 73.94 187 ALA A N 1
ATOM 1402 C CA . ALA A 1 187 ? 16.774 19.320 -20.058 1.00 73.94 187 ALA A CA 1
ATOM 1403 C C . ALA A 1 187 ? 17.248 20.764 -19.807 1.00 73.94 187 ALA A C 1
ATOM 1405 O O . ALA A 1 187 ? 17.702 21.070 -18.706 1.00 73.94 187 ALA A O 1
ATOM 1406 N N . GLU A 1 188 ? 17.093 21.667 -20.782 1.00 73.88 188 GLU A N 1
ATOM 1407 C CA . GLU A 1 188 ? 17.469 23.086 -20.648 1.00 73.88 188 GLU A CA 1
ATOM 1408 C C . GLU A 1 188 ? 16.598 23.851 -19.643 1.00 73.88 188 GLU A C 1
ATOM 1410 O O . GLU A 1 188 ? 17.073 24.752 -18.956 1.00 73.88 188 GLU A O 1
ATOM 1415 N N . LYS A 1 189 ? 15.315 23.494 -19.532 1.00 74.12 189 LYS A N 1
ATOM 1416 C CA . LYS A 1 189 ? 14.367 24.161 -18.625 1.00 74.12 189 LYS A CA 1
ATOM 1417 C C . LYS A 1 189 ? 14.414 23.636 -17.189 1.00 74.12 189 LYS A C 1
ATOM 1419 O O . LYS A 1 189 ? 13.590 24.064 -16.386 1.00 74.12 189 LYS A O 1
ATOM 1424 N N . HIS A 1 190 ? 15.321 22.706 -16.868 1.00 61.62 190 HIS A N 1
ATOM 1425 C CA . HIS A 1 190 ? 15.382 21.995 -15.582 1.00 61.62 190 HIS A CA 1
ATOM 1426 C C . HIS A 1 190 ? 14.050 21.342 -15.154 1.00 61.62 190 HIS A C 1
ATOM 1428 O O . HIS A 1 190 ? 13.880 20.977 -13.994 1.00 61.62 190 HIS A O 1
ATOM 1434 N N . SER A 1 191 ? 13.106 21.159 -16.082 1.00 59.62 191 SER A N 1
ATOM 1435 C CA . SER A 1 191 ? 11.843 20.465 -15.836 1.00 59.62 191 SER A CA 1
ATOM 1436 C C . SER A 1 191 ? 12.088 18.980 -16.090 1.00 59.62 191 SER A C 1
ATOM 1438 O O . SER A 1 191 ? 11.763 18.437 -17.143 1.00 59.62 191 SER A O 1
ATOM 1440 N N . LEU A 1 192 ? 12.780 18.348 -15.141 1.00 57.03 192 LEU A N 1
ATOM 1441 C CA . LEU A 1 192 ? 13.198 16.945 -15.205 1.00 57.03 192 LEU A CA 1
ATOM 1442 C C . LEU A 1 192 ? 12.066 15.959 -14.858 1.00 57.03 192 LEU A C 1
ATOM 1444 O O . LEU A 1 192 ? 12.299 14.754 -14.857 1.00 57.03 192 LEU A O 1
ATOM 1448 N N . ASP A 1 193 ? 10.848 16.450 -14.620 1.00 55.00 193 ASP A N 1
ATOM 1449 C CA . ASP A 1 193 ? 9.728 15.645 -14.112 1.00 55.00 193 ASP A CA 1
ATOM 1450 C C . ASP A 1 193 ? 9.156 14.655 -15.140 1.00 55.00 193 ASP A C 1
ATOM 1452 O O . ASP A 1 193 ? 8.480 13.694 -14.774 1.00 55.00 193 ASP A O 1
ATOM 1456 N N . SER A 1 194 ? 9.407 14.848 -16.440 1.00 65.25 194 SER A N 1
ATOM 1457 C CA . SER A 1 194 ? 8.934 13.901 -17.454 1.00 65.25 194 SER A CA 1
ATOM 1458 C C . SER A 1 194 ? 9.905 12.724 -17.603 1.00 65.25 194 SER A C 1
ATOM 1460 O O . SER A 1 194 ? 10.994 12.868 -18.176 1.00 65.25 194 SER A O 1
ATOM 1462 N N . SER A 1 195 ? 9.487 11.549 -17.125 1.00 74.38 195 SER A N 1
ATOM 1463 C CA . SER A 1 195 ? 10.156 10.268 -17.392 1.00 74.38 195 SER A CA 1
ATOM 1464 C C . SER A 1 195 ? 10.297 10.030 -18.901 1.00 74.38 195 SER A C 1
ATOM 1466 O O . SER A 1 195 ? 9.380 10.294 -19.684 1.00 74.38 195 SER A O 1
ATOM 1468 N N . ILE A 1 196 ? 11.468 9.537 -19.316 1.00 80.69 196 ILE A N 1
ATOM 1469 C CA . ILE A 1 196 ? 11.755 9.199 -20.721 1.00 80.69 196 ILE A CA 1
ATOM 1470 C C . ILE A 1 196 ? 11.086 7.874 -21.118 1.00 80.69 196 ILE A C 1
ATOM 1472 O O . ILE A 1 196 ? 10.811 7.655 -22.298 1.00 80.69 196 ILE A O 1
ATOM 1476 N N . ILE A 1 197 ? 10.820 7.008 -20.138 1.00 84.38 197 ILE A N 1
ATOM 1477 C CA . ILE A 1 197 ? 10.257 5.664 -20.300 1.00 84.38 197 ILE A CA 1
ATOM 1478 C C . ILE A 1 197 ? 9.071 5.542 -19.327 1.00 84.38 197 ILE A C 1
ATOM 1480 O O . ILE A 1 197 ? 9.152 4.834 -18.321 1.00 84.38 197 ILE A O 1
ATOM 1484 N N . PRO A 1 198 ? 7.970 6.270 -19.582 1.00 84.88 198 PRO A N 1
ATOM 1485 C CA . PRO A 1 198 ? 6.877 6.384 -18.625 1.00 84.88 198 PRO A CA 1
ATOM 1486 C C . PRO A 1 198 ? 6.174 5.045 -18.375 1.00 84.88 198 PRO A C 1
ATOM 1488 O O . PRO A 1 198 ? 5.813 4.756 -17.237 1.00 84.88 198 PRO A O 1
ATOM 1491 N N . VAL A 1 199 ? 6.016 4.203 -19.405 1.00 87.56 199 VAL A N 1
ATOM 1492 C CA . VAL A 1 199 ? 5.318 2.915 -19.268 1.00 87.56 199 VAL A CA 1
ATOM 1493 C C . VAL A 1 199 ? 6.182 1.929 -18.484 1.00 87.56 199 VAL A C 1
ATOM 1495 O O . VAL A 1 199 ? 5.723 1.308 -17.529 1.00 87.56 199 VAL A O 1
ATOM 1498 N N . GLY A 1 200 ? 7.468 1.830 -18.831 1.00 85.19 200 GLY A N 1
ATOM 1499 C CA . GLY A 1 200 ? 8.417 0.980 -18.107 1.00 85.19 200 GLY A CA 1
ATOM 1500 C C . GLY A 1 200 ? 8.577 1.395 -16.640 1.00 85.19 200 GLY A C 1
ATOM 1501 O O . GLY A 1 200 ? 8.568 0.539 -15.754 1.00 85.19 200 GLY A O 1
ATOM 1502 N N . ALA A 1 201 ? 8.641 2.704 -16.375 1.00 87.00 201 ALA A N 1
ATOM 1503 C CA . ALA A 1 201 ? 8.669 3.257 -15.025 1.00 87.00 201 ALA A CA 1
ATOM 1504 C C . ALA A 1 201 ? 7.425 2.871 -14.212 1.00 87.00 201 ALA A C 1
ATOM 1506 O O . ALA A 1 201 ? 7.541 2.471 -13.054 1.00 87.00 201 ALA A O 1
ATOM 1507 N N . GLU A 1 202 ? 6.232 2.946 -14.808 1.00 89.62 202 GLU A N 1
ATOM 1508 C CA . GLU A 1 202 ? 4.984 2.555 -14.148 1.00 89.62 202 GLU A CA 1
ATOM 1509 C C . GLU A 1 202 ? 4.976 1.071 -13.752 1.00 89.62 202 GLU A C 1
ATOM 1511 O O . GLU A 1 202 ? 4.603 0.754 -12.619 1.00 89.62 202 GLU A O 1
ATOM 1516 N N . HIS A 1 203 ? 5.440 0.174 -14.629 1.00 88.88 203 HIS A N 1
ATOM 1517 C CA . HIS A 1 203 ? 5.532 -1.261 -14.333 1.00 88.88 203 HIS A CA 1
ATOM 1518 C C . HIS A 1 203 ? 6.520 -1.564 -13.201 1.00 88.88 203 HIS A C 1
ATOM 1520 O O . HIS A 1 203 ? 6.194 -2.322 -12.286 1.00 88.88 203 HIS A O 1
ATOM 1526 N N . MET A 1 204 ? 7.697 -0.936 -13.211 1.00 87.88 204 MET A N 1
ATOM 1527 C CA . MET A 1 204 ? 8.697 -1.098 -12.150 1.00 87.88 204 MET A CA 1
ATOM 1528 C C . MET A 1 204 ? 8.199 -0.547 -10.806 1.00 87.88 204 MET A C 1
ATOM 1530 O O . MET A 1 204 ? 8.333 -1.204 -9.775 1.00 87.88 204 MET A O 1
ATOM 1534 N N . ASN A 1 205 ? 7.538 0.612 -10.811 1.00 88.75 205 ASN A N 1
ATOM 1535 C CA . ASN A 1 205 ? 6.901 1.161 -9.613 1.00 88.75 205 ASN A CA 1
ATOM 1536 C C . ASN A 1 205 ? 5.712 0.299 -9.145 1.00 88.75 205 ASN A C 1
ATOM 1538 O O . ASN A 1 205 ? 5.451 0.190 -7.950 1.00 88.75 205 ASN A O 1
ATOM 1542 N N . GLY A 1 206 ? 4.988 -0.343 -10.067 1.00 88.12 206 GLY A N 1
ATOM 1543 C CA . GLY A 1 206 ? 3.951 -1.329 -9.752 1.00 88.12 206 GLY A CA 1
ATOM 1544 C C . GLY A 1 206 ? 4.502 -2.576 -9.062 1.00 88.12 206 GLY A C 1
ATOM 1545 O O . GLY A 1 206 ? 3.895 -3.072 -8.109 1.00 88.12 206 GLY A O 1
ATOM 1546 N N . LEU A 1 207 ? 5.681 -3.037 -9.485 1.00 87.88 207 LEU A N 1
ATOM 1547 C CA . LEU A 1 207 ? 6.405 -4.104 -8.805 1.00 87.88 207 LEU A CA 1
ATOM 1548 C C . LEU A 1 207 ? 6.803 -3.687 -7.382 1.00 87.88 207 LEU A C 1
ATOM 1550 O O . LEU A 1 207 ? 6.529 -4.433 -6.443 1.00 87.88 207 LEU A O 1
ATOM 1554 N N . ALA A 1 208 ? 7.372 -2.488 -7.209 1.00 88.19 208 ALA A N 1
ATOM 1555 C CA . ALA A 1 208 ? 7.733 -1.959 -5.891 1.00 88.19 208 ALA A CA 1
ATOM 1556 C C . ALA A 1 208 ? 6.523 -1.919 -4.940 1.00 88.19 208 ALA A C 1
ATOM 1558 O O . ALA A 1 208 ? 6.608 -2.436 -3.831 1.00 88.19 208 ALA A O 1
ATOM 1559 N N . ARG A 1 209 ? 5.356 -1.447 -5.407 1.00 88.69 209 ARG A N 1
ATOM 1560 C CA . ARG A 1 209 ? 4.101 -1.477 -4.627 1.00 88.69 209 ARG A CA 1
ATOM 1561 C C . ARG A 1 209 ? 3.648 -2.891 -4.254 1.00 88.69 209 ARG A C 1
ATOM 1563 O O . ARG A 1 209 ? 3.054 -3.099 -3.200 1.00 88.69 209 ARG A O 1
ATOM 1570 N N . THR A 1 210 ? 3.891 -3.875 -5.117 1.00 86.69 210 THR A N 1
ATOM 1571 C CA . THR A 1 210 ? 3.529 -5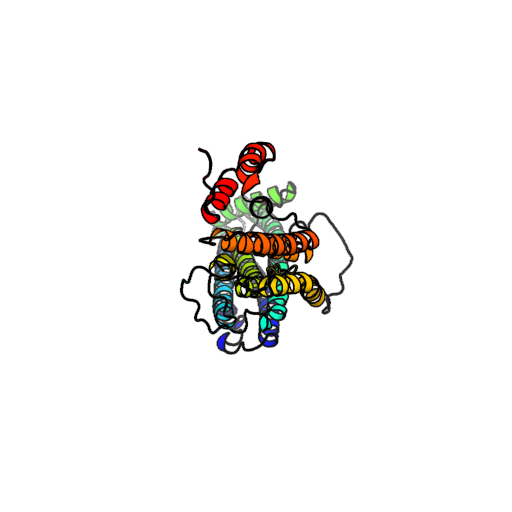.277 -4.845 1.00 86.69 210 THR A CA 1
ATOM 1572 C C . THR A 1 210 ? 4.425 -5.881 -3.764 1.00 86.69 210 THR A C 1
ATOM 1574 O O . THR A 1 210 ? 3.931 -6.598 -2.893 1.00 86.69 210 THR A O 1
ATOM 1577 N N . LEU A 1 211 ? 5.723 -5.561 -3.795 1.00 86.69 211 LEU A N 1
ATOM 1578 C CA . LEU A 1 211 ? 6.677 -5.920 -2.746 1.00 86.69 211 LEU A CA 1
ATOM 1579 C C . LEU A 1 211 ? 6.328 -5.219 -1.427 1.00 86.69 211 LEU A C 1
ATOM 1581 O O . LEU A 1 211 ? 6.242 -5.883 -0.400 1.00 86.69 211 LEU A O 1
ATOM 1585 N N . GLU A 1 212 ? 6.036 -3.915 -1.465 1.00 87.00 212 GLU A N 1
ATOM 1586 C CA . GLU A 1 212 ? 5.616 -3.128 -0.298 1.00 87.00 212 GLU A CA 1
ATOM 1587 C C . GLU A 1 212 ? 4.377 -3.749 0.357 1.00 87.00 212 GLU A C 1
ATOM 1589 O O . GLU A 1 212 ? 4.368 -4.016 1.558 1.00 87.00 212 GLU A O 1
ATOM 1594 N N . LYS A 1 213 ? 3.361 -4.094 -0.448 1.00 86.50 213 LYS A N 1
ATOM 1595 C CA . LYS A 1 213 ? 2.161 -4.786 0.034 1.00 86.50 213 LYS A CA 1
ATOM 1596 C C . LYS A 1 213 ? 2.495 -6.129 0.691 1.00 86.50 213 LYS A C 1
ATOM 1598 O O . LYS A 1 213 ? 1.876 -6.481 1.688 1.00 86.50 213 LYS A O 1
ATOM 1603 N N . PHE A 1 214 ? 3.443 -6.896 0.153 1.00 83.75 214 PHE A N 1
ATOM 1604 C CA . PHE A 1 214 ? 3.854 -8.165 0.759 1.00 83.75 214 PHE A CA 1
ATOM 1605 C C . PHE A 1 214 ? 4.500 -7.960 2.137 1.00 83.75 214 PHE A C 1
ATOM 1607 O O . PHE A 1 214 ? 4.134 -8.660 3.081 1.00 83.75 214 PHE A O 1
ATOM 1614 N N . VAL A 1 215 ? 5.415 -6.992 2.270 1.00 85.88 215 VAL A N 1
ATOM 1615 C CA . VAL A 1 215 ? 6.043 -6.658 3.561 1.00 85.88 215 VAL A CA 1
ATOM 1616 C C . VAL A 1 215 ? 4.985 -6.194 4.557 1.00 85.88 215 VAL A C 1
ATOM 1618 O O . VAL A 1 215 ? 4.900 -6.730 5.661 1.00 85.88 215 VAL A O 1
ATOM 1621 N N . HIS A 1 216 ? 4.112 -5.282 4.129 1.00 85.94 216 HIS A N 1
ATOM 1622 C CA . HIS A 1 216 ? 2.997 -4.790 4.928 1.00 85.94 216 HIS A CA 1
ATOM 1623 C C . HIS A 1 216 ? 2.093 -5.928 5.429 1.00 85.94 216 HIS A C 1
ATOM 1625 O O . HIS A 1 216 ? 1.828 -6.034 6.624 1.00 85.94 216 HIS A O 1
ATOM 1631 N N . ASP A 1 217 ? 1.654 -6.817 4.533 1.00 83.88 217 ASP A N 1
ATOM 1632 C CA . ASP A 1 217 ? 0.783 -7.944 4.880 1.00 83.88 217 ASP A CA 1
ATOM 1633 C C . ASP A 1 217 ? 1.481 -8.942 5.828 1.00 83.88 217 ASP A C 1
ATOM 1635 O O . ASP A 1 217 ? 0.825 -9.527 6.691 1.00 83.88 217 ASP A O 1
ATOM 1639 N N . THR A 1 218 ? 2.803 -9.120 5.703 1.00 82.94 218 THR A N 1
ATOM 1640 C CA . THR A 1 218 ? 3.600 -9.993 6.586 1.00 82.94 218 THR A CA 1
ATOM 1641 C C . THR A 1 218 ? 3.679 -9.426 8.003 1.00 82.94 218 THR A C 1
ATOM 1643 O O . THR A 1 218 ? 3.393 -10.140 8.963 1.00 82.94 218 THR A O 1
ATOM 1646 N N . LEU A 1 219 ? 4.009 -8.136 8.138 1.00 83.94 219 LEU A N 1
ATOM 1647 C CA . LEU A 1 219 ? 4.098 -7.448 9.432 1.00 83.94 219 LEU A CA 1
ATOM 1648 C C . LEU A 1 219 ? 2.729 -7.353 10.120 1.00 83.94 219 LEU A C 1
ATOM 1650 O O . LEU A 1 219 ? 2.605 -7.565 11.324 1.00 83.94 219 LEU A O 1
ATOM 1654 N N . LEU A 1 220 ? 1.668 -7.097 9.354 1.00 85.19 220 LEU A N 1
ATOM 1655 C CA . LEU A 1 220 ? 0.311 -7.027 9.894 1.00 85.19 220 LEU A CA 1
ATOM 1656 C C . LEU A 1 220 ? -0.267 -8.411 10.233 1.00 85.19 220 LEU A C 1
ATOM 1658 O O . LEU A 1 220 ? -1.217 -8.512 11.013 1.00 85.19 220 LEU A O 1
ATOM 1662 N N . GLY A 1 221 ? 0.291 -9.487 9.671 1.00 81.75 221 GLY A N 1
ATOM 1663 C CA . GLY A 1 221 ? -0.223 -10.849 9.806 1.00 81.75 221 GLY A CA 1
ATOM 1664 C C . GLY A 1 221 ? -0.381 -11.299 11.259 1.00 81.75 221 GLY A C 1
ATOM 1665 O O . GLY A 1 221 ? -1.427 -11.849 11.616 1.00 81.75 221 GLY A O 1
ATOM 1666 N N . ARG A 1 222 ? 0.610 -11.014 12.118 1.00 81.12 222 ARG A N 1
ATOM 1667 C CA . ARG A 1 222 ? 0.564 -11.391 13.540 1.00 81.12 222 ARG A CA 1
ATOM 1668 C C . ARG A 1 222 ? -0.560 -10.673 14.278 1.00 81.12 222 ARG A C 1
ATOM 1670 O O . ARG A 1 222 ? -1.380 -11.321 14.923 1.00 81.12 222 ARG A O 1
ATOM 1677 N N . VAL A 1 223 ? -0.633 -9.352 14.137 1.00 83.06 223 VAL A N 1
ATOM 1678 C CA . VAL A 1 223 ? -1.679 -8.535 14.767 1.00 83.06 223 VAL A CA 1
ATOM 1679 C C . VAL A 1 223 ? -3.058 -8.946 14.259 1.00 83.06 223 VAL A C 1
ATOM 1681 O O . VAL A 1 223 ? -3.990 -9.103 15.042 1.00 83.06 223 VAL A O 1
ATOM 1684 N N . SER A 1 224 ? -3.186 -9.205 12.956 1.00 83.75 224 SER A N 1
ATOM 1685 C CA . SER A 1 224 ? -4.437 -9.675 12.369 1.00 83.75 224 SER A CA 1
ATOM 1686 C C . SER A 1 224 ? -4.884 -11.012 12.962 1.00 83.75 224 SER A C 1
ATOM 1688 O O . SER A 1 224 ? -6.069 -11.167 13.238 1.00 83.75 224 SER A O 1
ATOM 1690 N N . LEU A 1 225 ? -3.972 -11.960 13.205 1.00 82.12 225 LEU A N 1
ATOM 1691 C CA . LEU A 1 225 ? -4.314 -13.247 13.818 1.00 82.12 225 LEU A CA 1
ATOM 1692 C C . LEU A 1 225 ? -4.817 -13.085 15.260 1.00 82.12 225 LEU A C 1
ATOM 1694 O O . LEU A 1 225 ? -5.824 -13.695 15.614 1.00 82.12 225 LEU A O 1
ATOM 1698 N N . GLU A 1 226 ? -4.143 -12.259 16.062 1.00 82.31 226 GLU A N 1
ATOM 1699 C CA . GLU A 1 226 ? -4.509 -12.013 17.465 1.00 82.31 226 GLU A CA 1
ATOM 1700 C C . GLU A 1 226 ? -5.839 -11.251 17.588 1.00 82.31 226 GLU A C 1
ATOM 1702 O O . GLU A 1 226 ? -6.652 -11.539 18.468 1.00 82.31 226 GLU A O 1
ATOM 1707 N N . LEU A 1 227 ? -6.089 -10.294 16.686 1.00 82.50 227 LEU A N 1
ATOM 1708 C CA . LEU A 1 227 ? -7.298 -9.469 16.717 1.00 82.50 227 LEU A CA 1
ATOM 1709 C C . LEU A 1 227 ? -8.515 -10.128 16.053 1.00 82.50 227 LEU A C 1
ATOM 1711 O O . LEU A 1 227 ? -9.656 -9.754 16.333 1.00 82.50 227 LEU A O 1
ATOM 1715 N N . LYS A 1 228 ? -8.310 -11.117 15.182 1.00 82.88 228 LYS A N 1
ATOM 1716 C CA . LYS A 1 228 ? -9.392 -11.749 14.425 1.00 82.88 228 LYS A CA 1
ATOM 1717 C C . LYS A 1 228 ? -10.365 -12.494 15.331 1.00 82.88 228 LYS A C 1
ATOM 1719 O O . LYS A 1 228 ? -9.993 -13.385 16.093 1.00 82.88 228 LYS A O 1
ATOM 1724 N N . GLY A 1 229 ? -11.653 -12.205 15.162 1.00 78.50 229 GLY A N 1
ATOM 1725 C CA . GLY A 1 229 ? -12.713 -12.886 15.900 1.00 78.50 229 GLY A CA 1
ATOM 1726 C C . GLY A 1 229 ? -12.858 -12.396 17.337 1.00 78.50 229 GLY A C 1
ATOM 1727 O O . GLY A 1 229 ? -13.636 -12.982 18.094 1.00 78.50 229 GLY A O 1
ATOM 1728 N N . ILE A 1 230 ? -12.178 -11.303 17.707 1.00 80.94 230 ILE A N 1
ATOM 1729 C CA . ILE A 1 230 ? -12.453 -10.601 18.957 1.00 80.94 230 ILE A CA 1
ATOM 1730 C C . ILE A 1 230 ? -13.929 -10.211 18.995 1.00 80.94 230 ILE A C 1
ATOM 1732 O O . ILE A 1 230 ? -14.570 -10.457 20.013 1.00 80.94 230 ILE A O 1
ATOM 1736 N N . GLY A 1 231 ? -14.510 -9.705 17.901 1.00 76.75 231 GLY A N 1
ATOM 1737 C CA . GLY A 1 231 ? -15.910 -9.261 17.882 1.00 76.75 231 GLY A CA 1
ATOM 1738 C C . GLY A 1 231 ? -16.946 -10.353 18.196 1.00 76.75 231 GLY A C 1
ATOM 1739 O O . GLY A 1 231 ? -18.012 -10.062 18.738 1.00 76.75 231 GLY A O 1
ATOM 1740 N N . ALA A 1 232 ? -16.614 -11.620 17.927 1.00 78.62 232 ALA A N 1
ATOM 1741 C CA . ALA A 1 232 ? -17.469 -12.782 18.185 1.00 78.62 232 ALA A CA 1
ATOM 1742 C C . ALA A 1 232 ? -17.258 -13.412 19.577 1.00 78.62 232 ALA A C 1
ATOM 1744 O O . ALA A 1 232 ? -17.867 -14.432 19.889 1.00 78.62 232 ALA A O 1
ATOM 1745 N N . SER A 1 233 ? -16.379 -12.838 20.401 1.00 77.81 233 SER A N 1
ATOM 1746 C CA . SER A 1 233 ? -16.034 -13.369 21.718 1.00 77.81 233 SER A CA 1
ATOM 1747 C C . SER A 1 233 ? -17.216 -13.307 22.689 1.00 77.81 233 SER A C 1
ATOM 1749 O O . SER A 1 233 ? -17.830 -12.255 22.883 1.00 77.81 233 SER A O 1
ATOM 1751 N N . ASP A 1 234 ? -17.471 -14.410 23.397 1.00 74.19 234 ASP A N 1
ATOM 1752 C CA . ASP A 1 234 ? -18.522 -14.485 24.420 1.00 74.19 234 ASP A CA 1
ATOM 1753 C C . ASP A 1 234 ? -18.275 -13.525 25.596 1.00 74.19 234 ASP A C 1
ATOM 1755 O O . ASP A 1 234 ? -19.204 -13.194 26.327 1.00 74.19 234 ASP A O 1
ATOM 1759 N N . VAL A 1 235 ? -17.047 -13.015 25.755 1.00 79.81 235 VAL A N 1
ATOM 1760 C CA . VAL A 1 235 ? -16.676 -12.070 26.824 1.00 79.81 235 VAL A CA 1
ATOM 1761 C C . VAL A 1 235 ? -17.508 -10.781 26.777 1.00 79.81 235 VAL A C 1
ATOM 1763 O O . VAL A 1 235 ? -17.816 -10.218 27.825 1.00 79.81 235 VAL A O 1
ATOM 1766 N N . TRP A 1 236 ? -17.951 -10.345 25.593 1.00 83.75 236 TRP A N 1
ATOM 1767 C CA . TRP A 1 236 ? -18.769 -9.131 25.442 1.00 83.75 236 TRP A CA 1
ATOM 1768 C C . TRP A 1 236 ? -20.204 -9.304 25.925 1.00 83.75 236 TRP A C 1
ATOM 1770 O O . TRP A 1 236 ? -20.824 -8.356 26.410 1.00 83.75 236 TRP A O 1
ATOM 1780 N N . SER A 1 237 ? -20.729 -10.522 25.783 1.00 77.81 237 SER A N 1
ATOM 1781 C CA . SER A 1 237 ? -22.109 -10.879 26.117 1.00 77.81 237 SER A CA 1
ATOM 1782 C C . SER A 1 237 ? -22.222 -11.676 27.421 1.00 77.81 237 SER A C 1
ATOM 1784 O O . SER A 1 237 ? -23.333 -11.980 27.870 1.00 77.81 237 SER A O 1
ATOM 1786 N N . ALA A 1 238 ? -21.084 -11.982 28.054 1.00 72.62 238 ALA A N 1
ATOM 1787 C CA . ALA A 1 238 ? -21.012 -12.734 29.290 1.00 72.62 238 ALA A CA 1
ATOM 1788 C C . ALA A 1 238 ? -21.847 -12.046 30.373 1.00 72.62 238 ALA A C 1
ATOM 1790 O O . ALA A 1 238 ? -21.710 -10.850 30.656 1.00 72.62 238 ALA A O 1
ATOM 1791 N N . LYS A 1 239 ? -22.748 -12.826 30.973 1.00 64.19 239 LYS A N 1
ATOM 1792 C CA . LYS A 1 239 ? -23.478 -12.398 32.162 1.00 64.19 239 LYS A CA 1
ATOM 1793 C C . LYS A 1 239 ? -22.522 -12.463 33.355 1.00 64.19 239 LYS A C 1
ATOM 1795 O O . LYS A 1 239 ? -21.723 -13.399 33.407 1.00 64.19 239 LYS A O 1
ATOM 1800 N N . PRO A 1 240 ? -22.625 -11.537 34.323 1.00 59.94 240 PRO A N 1
ATOM 1801 C CA . PRO A 1 240 ? -21.820 -11.603 35.532 1.00 59.94 240 PRO A CA 1
ATOM 1802 C C . PRO A 1 240 ? -22.011 -12.968 36.190 1.00 59.94 240 PRO A C 1
ATOM 1804 O O . PRO A 1 240 ? -23.142 -13.356 36.489 1.00 59.94 240 PRO A O 1
ATOM 1807 N N . THR A 1 241 ? -20.926 -13.717 36.381 1.00 56.22 241 THR A N 1
ATOM 1808 C CA . THR A 1 241 ? -20.958 -14.948 37.171 1.00 56.22 241 THR A CA 1
ATOM 1809 C C . THR A 1 241 ? -21.463 -14.585 38.564 1.00 56.22 241 THR A C 1
ATOM 1811 O O . THR A 1 241 ? -20.830 -13.789 39.256 1.00 56.22 241 THR A O 1
ATOM 1814 N N . GLU A 1 242 ? -22.612 -15.129 38.973 1.00 48.62 242 GLU A N 1
ATOM 1815 C CA . GLU A 1 242 ? -23.126 -14.979 40.336 1.00 48.62 242 GLU A CA 1
ATOM 1816 C C . GLU A 1 242 ? -22.184 -15.705 41.306 1.00 48.62 242 GLU A C 1
ATOM 1818 O O . GLU A 1 242 ? -22.378 -16.866 41.661 1.00 48.62 242 GLU A O 1
ATOM 1823 N N . SER A 1 243 ? -21.118 -15.037 41.737 1.00 49.88 243 SER A N 1
ATOM 1824 C CA . SER A 1 243 ? -20.390 -15.458 42.924 1.00 49.88 243 SER A CA 1
ATOM 1825 C C . SER A 1 243 ? -21.264 -15.190 44.151 1.00 49.88 243 SER A C 1
ATOM 1827 O O . SER A 1 243 ? -21.908 -14.147 44.258 1.00 49.88 243 SER A O 1
ATOM 1829 N N . ALA A 1 244 ? -21.259 -16.111 45.122 1.00 51.34 244 ALA A N 1
ATOM 1830 C CA . ALA A 1 244 ? -21.980 -15.968 46.396 1.00 51.34 244 ALA A CA 1
ATOM 1831 C C . ALA A 1 244 ? -21.605 -14.688 47.183 1.00 51.34 244 ALA A C 1
ATOM 1833 O O . ALA A 1 244 ? -22.310 -14.274 48.102 1.00 51.34 244 ALA A O 1
ATOM 1834 N N . TYR A 1 245 ? -20.506 -14.044 46.793 1.00 52.94 245 TYR A N 1
ATOM 1835 C CA . TYR A 1 245 ? -20.083 -12.725 47.232 1.00 52.94 245 TYR A CA 1
ATOM 1836 C C . TYR A 1 245 ? -20.209 -11.751 46.059 1.00 52.94 245 TYR A C 1
ATOM 1838 O O . TYR A 1 245 ? -19.797 -12.087 44.952 1.00 52.94 245 TYR A O 1
ATOM 1846 N N . LYS A 1 246 ? -20.718 -10.532 46.292 1.00 48.34 246 LYS A N 1
ATOM 1847 C CA . LYS A 1 246 ? -20.707 -9.417 45.322 1.00 48.34 246 LYS A CA 1
ATOM 1848 C C . LYS A 1 246 ? -19.279 -8.893 45.115 1.00 48.34 246 LYS A C 1
ATOM 1850 O O . LYS A 1 246 ? -18.993 -7.729 45.385 1.00 48.34 246 LYS A O 1
ATOM 1855 N N . LEU A 1 247 ? -18.357 -9.771 44.740 1.00 49.62 247 LEU A N 1
ATOM 1856 C CA . LEU A 1 247 ? -17.017 -9.381 44.355 1.00 49.62 247 LEU A CA 1
ATOM 1857 C C . LEU A 1 247 ? -17.106 -8.865 42.923 1.00 49.62 247 LEU A C 1
ATOM 1859 O O . LEU A 1 247 ? -17.585 -9.588 42.045 1.00 49.62 247 LEU A O 1
ATOM 1863 N N . PRO A 1 248 ? -16.687 -7.622 42.672 1.00 49.34 248 PRO A N 1
ATOM 1864 C CA . PRO A 1 248 ? -16.617 -7.143 41.313 1.00 49.34 248 PRO A CA 1
ATOM 1865 C C . PRO A 1 248 ? -15.612 -8.012 40.554 1.00 49.34 248 PRO A C 1
ATOM 1867 O O . PRO A 1 248 ? -14.423 -8.010 40.862 1.00 49.34 248 PRO A O 1
ATOM 1870 N N . THR A 1 249 ? -16.089 -8.796 39.588 1.00 53.44 249 THR A N 1
ATOM 1871 C CA . THR A 1 249 ? -15.222 -9.572 38.690 1.00 53.44 249 THR A CA 1
ATOM 1872 C C . THR A 1 249 ? -14.720 -8.624 37.600 1.00 53.44 249 THR A C 1
ATOM 1874 O O . THR A 1 249 ? -15.032 -8.777 36.422 1.00 53.44 249 THR A O 1
ATOM 1877 N N . PHE A 1 250 ? -14.039 -7.553 38.010 1.00 54.31 250 PHE A N 1
ATOM 1878 C CA . PHE A 1 250 ? -13.354 -6.660 37.089 1.00 54.31 250 PHE A CA 1
ATOM 1879 C C . PHE A 1 250 ? -11.979 -7.252 36.834 1.00 54.31 250 PHE A C 1
ATOM 1881 O O . PHE A 1 250 ? -11.205 -7.454 37.770 1.00 54.31 250 PHE A O 1
ATOM 1888 N N . SER A 1 251 ? -11.668 -7.522 35.573 1.00 55.56 251 SER A N 1
ATOM 1889 C CA . SER A 1 251 ? -10.273 -7.602 35.185 1.00 55.56 251 SER A CA 1
ATOM 1890 C C . SER A 1 251 ? -9.836 -6.150 34.967 1.00 55.56 251 SER A C 1
ATOM 1892 O O . SER A 1 251 ? -10.392 -5.439 34.137 1.00 55.56 251 SER A O 1
ATOM 1894 N N . ALA A 1 252 ? -8.925 -5.653 35.804 1.00 63.72 252 ALA A N 1
ATOM 1895 C CA . ALA A 1 252 ? -8.334 -4.320 35.645 1.00 63.72 252 ALA A CA 1
ATOM 1896 C C . ALA A 1 252 ? -7.266 -4.302 34.534 1.00 63.72 252 ALA A C 1
ATOM 1898 O O . ALA A 1 252 ? -6.469 -3.372 34.455 1.00 63.72 252 ALA A O 1
ATOM 1899 N N . TYR A 1 253 ? -7.197 -5.373 33.743 1.00 79.69 253 TYR A N 1
ATOM 1900 C CA . TYR A 1 253 ? -6.129 -5.642 32.803 1.00 79.69 253 TYR A CA 1
ATOM 1901 C C . TYR A 1 253 ? -6.730 -5.902 31.417 1.00 79.69 253 TYR A C 1
ATOM 1903 O O . TYR A 1 253 ? -7.798 -6.515 31.321 1.00 79.69 253 TYR A O 1
ATOM 1911 N N . PRO A 1 254 ? -6.088 -5.426 30.344 1.00 84.62 254 PRO A N 1
ATOM 1912 C CA . PRO A 1 254 ? -6.501 -5.746 28.986 1.00 84.62 254 PRO A CA 1
ATOM 1913 C C . PRO A 1 254 ? -6.491 -7.258 28.718 1.00 84.62 254 PRO A C 1
ATOM 1915 O O . PRO A 1 254 ? -5.767 -8.023 29.355 1.00 84.62 254 PRO A O 1
ATOM 1918 N N . GLN A 1 255 ? -7.302 -7.715 27.767 1.00 85.38 255 GLN A N 1
ATOM 1919 C CA . GLN A 1 255 ? -7.320 -9.121 27.365 1.00 85.38 255 GLN A CA 1
ATOM 1920 C C . GLN A 1 255 ? -5.968 -9.565 26.794 1.00 85.38 255 GLN A C 1
ATOM 1922 O O . GLN A 1 255 ? -5.318 -8.810 26.077 1.00 85.38 255 GLN A O 1
ATOM 1927 N N . GLU A 1 256 ? -5.608 -10.834 27.009 1.00 86.00 256 GLU A N 1
ATOM 1928 C CA . GLU A 1 256 ? -4.338 -11.423 26.546 1.00 86.00 256 GLU A CA 1
ATOM 1929 C C . GLU A 1 256 ? -4.092 -11.215 25.041 1.00 86.00 256 GLU A C 1
ATOM 1931 O O . GLU A 1 256 ? -2.995 -10.870 24.624 1.00 86.00 256 GLU A O 1
ATOM 1936 N N . ARG A 1 257 ? -5.130 -11.332 24.206 1.00 83.88 257 ARG A N 1
ATOM 1937 C CA . ARG A 1 257 ? -5.011 -11.066 22.759 1.00 83.88 257 ARG A CA 1
ATOM 1938 C C . ARG A 1 257 ? -4.642 -9.614 22.452 1.00 83.88 257 ARG A C 1
ATOM 1940 O O . ARG A 1 257 ? -3.886 -9.355 21.521 1.00 83.88 257 ARG A O 1
ATOM 1947 N N . MET A 1 258 ? -5.169 -8.672 23.236 1.00 86.81 258 MET A N 1
ATOM 1948 C CA . MET A 1 258 ? -4.870 -7.250 23.084 1.00 86.81 258 MET A CA 1
ATOM 1949 C C . MET A 1 258 ? -3.434 -6.951 23.511 1.00 86.81 258 MET A C 1
ATOM 1951 O O . MET A 1 258 ? -2.727 -6.226 22.814 1.00 86.81 258 MET A O 1
ATOM 1955 N N . THR A 1 259 ? -2.984 -7.547 24.618 1.00 89.06 259 THR A N 1
ATOM 1956 C CA . THR A 1 259 ? -1.605 -7.394 25.090 1.00 89.06 259 THR A CA 1
ATOM 1957 C C . THR A 1 259 ? -0.605 -8.053 24.160 1.00 89.06 259 THR A C 1
ATOM 1959 O O . THR A 1 259 ? 0.388 -7.423 23.835 1.00 89.06 259 THR A O 1
ATOM 1962 N N . ASN A 1 260 ? -0.895 -9.245 23.633 1.00 88.06 260 ASN A N 1
ATOM 1963 C CA . ASN A 1 260 ? -0.029 -9.922 22.664 1.00 88.06 260 ASN A CA 1
ATOM 1964 C C . ASN A 1 260 ? 0.132 -9.096 21.378 1.00 88.06 260 ASN A C 1
ATOM 1966 O O . ASN A 1 260 ? 1.244 -8.939 20.873 1.00 88.06 260 ASN A O 1
ATOM 1970 N N . ALA A 1 261 ? -0.967 -8.532 20.860 1.00 86.50 261 ALA A N 1
ATOM 1971 C CA . ALA A 1 261 ? -0.921 -7.630 19.711 1.00 86.50 261 ALA A CA 1
ATOM 1972 C C . ALA A 1 261 ? -0.109 -6.361 20.020 1.00 86.50 261 ALA A C 1
ATOM 1974 O O . ALA A 1 261 ? 0.714 -5.933 19.212 1.00 86.50 261 ALA A O 1
ATOM 1975 N N . GLY A 1 262 ? -0.314 -5.782 21.203 1.00 87.69 262 GLY A N 1
ATOM 1976 C CA . GLY A 1 262 ? 0.394 -4.596 21.664 1.00 87.69 262 GLY A CA 1
ATOM 1977 C C . GLY A 1 262 ? 1.898 -4.799 21.855 1.00 87.69 262 GLY A C 1
ATOM 1978 O O . GLY A 1 262 ? 2.700 -4.007 21.368 1.00 87.69 262 GLY A O 1
ATOM 1979 N N . GLU A 1 263 ? 2.292 -5.880 22.521 1.00 89.19 263 GLU A N 1
ATOM 1980 C CA . GLU A 1 263 ? 3.692 -6.257 22.730 1.00 89.19 263 GLU A CA 1
ATOM 1981 C C . GLU A 1 263 ? 4.405 -6.519 21.403 1.00 89.19 263 GLU A C 1
ATOM 1983 O O . GLU A 1 263 ? 5.531 -6.058 21.212 1.00 89.19 263 GLU A O 1
ATOM 1988 N N . TYR A 1 264 ? 3.733 -7.175 20.451 1.00 87.25 264 TYR A N 1
ATOM 1989 C CA . TYR A 1 264 ? 4.265 -7.338 19.102 1.00 87.25 264 TYR A CA 1
ATOM 1990 C C . TYR A 1 264 ? 4.519 -5.984 18.428 1.00 87.25 264 TYR A C 1
ATOM 1992 O O . TYR A 1 264 ? 5.625 -5.749 17.940 1.00 87.25 264 TYR A O 1
ATOM 2000 N N . LEU A 1 265 ? 3.543 -5.068 18.451 1.00 87.56 265 LEU A N 1
ATOM 2001 C CA . LEU A 1 265 ? 3.695 -3.728 17.876 1.00 87.56 265 LEU A CA 1
ATOM 2002 C C . LEU A 1 265 ? 4.861 -2.950 18.507 1.00 87.56 265 LEU A C 1
ATOM 2004 O O . LEU A 1 265 ? 5.607 -2.282 17.798 1.00 87.56 265 LEU A O 1
ATOM 2008 N N . LEU A 1 266 ? 5.071 -3.088 19.819 1.00 88.00 266 LEU A N 1
ATOM 2009 C CA . LEU A 1 266 ? 6.200 -2.476 20.530 1.00 88.00 266 LEU A CA 1
ATOM 2010 C C . LEU A 1 266 ? 7.553 -3.143 20.223 1.00 88.00 266 LEU A C 1
ATOM 2012 O O . LEU A 1 266 ? 8.595 -2.519 20.423 1.00 88.00 266 LEU A O 1
ATOM 2016 N N . SER A 1 267 ? 7.556 -4.386 19.735 1.00 86.31 267 SER A N 1
ATOM 2017 C CA . SER A 1 267 ? 8.768 -5.095 19.298 1.00 86.31 267 SER A CA 1
ATOM 2018 C C . SER A 1 267 ? 9.174 -4.784 17.850 1.00 86.31 267 SER A C 1
ATOM 2020 O O . SER A 1 267 ? 10.346 -4.933 17.502 1.00 86.31 267 SER A O 1
ATOM 2022 N N . LEU A 1 268 ? 8.244 -4.295 17.015 1.00 83.56 268 LEU A N 1
ATOM 2023 C CA . LEU A 1 268 ? 8.495 -3.966 15.604 1.00 83.56 268 LEU A CA 1
ATOM 2024 C C . LEU A 1 268 ? 9.690 -3.029 15.369 1.00 83.56 268 LEU A C 1
ATOM 2026 O O . LEU A 1 268 ? 10.465 -3.324 14.456 1.00 83.56 268 LEU A O 1
ATOM 2030 N N . PRO A 1 269 ? 9.902 -1.957 16.163 1.00 84.38 269 PRO A N 1
ATOM 2031 C CA . PRO A 1 269 ? 11.063 -1.092 15.982 1.00 84.38 269 PRO A CA 1
ATOM 2032 C C . PRO A 1 269 ? 12.384 -1.862 16.060 1.00 84.38 269 PRO A C 1
ATOM 2034 O O . PRO A 1 269 ? 13.255 -1.672 15.223 1.00 84.38 269 PRO A O 1
ATOM 2037 N N . GLN A 1 270 ? 12.501 -2.822 16.983 1.00 80.56 270 GLN A N 1
ATOM 2038 C CA . GLN A 1 270 ? 13.716 -3.632 17.128 1.00 80.56 270 GLN A CA 1
ATOM 2039 C C . GLN A 1 270 ? 13.964 -4.523 15.904 1.00 80.56 270 GLN A C 1
ATOM 2041 O O . GLN A 1 270 ? 15.111 -4.736 15.515 1.00 80.56 270 GLN A O 1
ATOM 2046 N N . HIS A 1 271 ? 12.900 -5.041 15.284 1.00 77.00 271 HIS A N 1
ATOM 2047 C CA . HIS A 1 271 ? 13.010 -5.849 14.068 1.00 77.00 271 HIS A CA 1
ATOM 2048 C C . HIS A 1 271 ? 13.410 -5.009 12.849 1.00 77.00 271 HIS A C 1
ATOM 2050 O O . HIS A 1 271 ? 14.208 -5.470 12.035 1.00 77.00 271 HIS A O 1
ATOM 2056 N N . LEU A 1 272 ? 12.886 -3.785 12.737 1.00 75.12 272 LEU A N 1
ATOM 2057 C CA . LEU A 1 272 ? 13.203 -2.854 11.652 1.00 75.12 272 LEU A CA 1
ATOM 2058 C C . LEU A 1 272 ? 14.608 -2.258 11.792 1.00 75.12 272 LEU A C 1
ATOM 2060 O O . LEU A 1 272 ? 15.326 -2.149 10.802 1.00 75.12 272 LEU A O 1
ATOM 2064 N N . ASP A 1 273 ? 15.035 -1.931 13.010 1.00 71.56 273 ASP A N 1
ATOM 2065 C CA . ASP A 1 273 ? 16.381 -1.417 13.271 1.00 71.56 273 ASP A CA 1
ATOM 2066 C C . ASP A 1 273 ? 17.449 -2.490 13.032 1.00 71.56 273 ASP A C 1
ATOM 2068 O O . ASP A 1 273 ? 18.478 -2.207 12.423 1.00 71.56 273 ASP A O 1
ATOM 2072 N N . GLY A 1 274 ? 17.179 -3.738 13.430 1.00 60.31 274 GLY A N 1
ATOM 2073 C CA . GLY A 1 274 ? 18.082 -4.865 13.192 1.00 60.31 274 GLY A CA 1
ATOM 2074 C C . GLY A 1 274 ? 18.244 -5.244 11.715 1.00 60.31 274 GLY A C 1
ATOM 2075 O O . GLY A 1 274 ? 19.272 -5.804 11.356 1.00 60.31 274 GLY A O 1
ATOM 2076 N N . ALA A 1 275 ? 17.271 -4.928 10.853 1.00 53.31 275 ALA A N 1
ATOM 2077 C CA . ALA A 1 275 ? 17.383 -5.140 9.407 1.00 53.31 275 ALA A CA 1
ATOM 2078 C C . ALA A 1 275 ? 18.268 -4.088 8.711 1.00 53.31 275 ALA A C 1
ATOM 2080 O O . ALA A 1 275 ? 18.813 -4.356 7.647 1.00 53.31 275 ALA A O 1
ATOM 2081 N N . ASN A 1 276 ? 18.436 -2.909 9.316 1.00 51.19 276 ASN A N 1
ATOM 2082 C CA . ASN A 1 276 ? 19.224 -1.808 8.756 1.00 51.19 276 ASN A CA 1
ATOM 2083 C C . ASN A 1 276 ? 20.708 -1.825 9.180 1.00 51.19 276 ASN A C 1
ATOM 2085 O O . ASN A 1 276 ? 21.470 -0.967 8.725 1.00 51.19 276 ASN A O 1
ATOM 2089 N N . ASP A 1 277 ? 21.112 -2.734 10.078 1.00 45.53 277 ASP A N 1
ATOM 2090 C CA . ASP A 1 277 ? 22.463 -2.772 10.674 1.00 45.53 277 ASP A CA 1
ATOM 2091 C C . ASP A 1 277 ? 23.411 -3.786 9.994 1.00 45.53 277 ASP A C 1
ATOM 2093 O O . ASP A 1 277 ? 24.614 -3.782 10.260 1.00 45.53 277 ASP A O 1
ATOM 2097 N N . ASP A 1 278 ? 22.912 -4.605 9.058 1.00 41.84 278 ASP A N 1
ATOM 2098 C CA . ASP A 1 278 ? 23.746 -5.486 8.232 1.00 41.84 278 ASP A CA 1
ATOM 2099 C C . ASP A 1 278 ? 24.387 -4.689 7.062 1.00 41.84 278 ASP A C 1
ATOM 2101 O O . ASP A 1 278 ? 23.860 -4.574 5.959 1.00 41.84 278 ASP A O 1
ATOM 2105 N N . ASP A 1 279 ? 25.578 -4.135 7.319 1.00 39.03 279 ASP A N 1
ATOM 2106 C CA . ASP A 1 279 ? 26.674 -3.958 6.344 1.00 39.03 279 ASP A CA 1
ATOM 2107 C C . ASP A 1 279 ? 26.495 -3.027 5.116 1.00 39.03 279 ASP A C 1
ATOM 2109 O O . ASP A 1 279 ? 27.105 -3.245 4.062 1.00 39.03 279 ASP A O 1
ATOM 2113 N N . ILE A 1 280 ? 25.808 -1.885 5.245 1.00 41.62 280 ILE A N 1
ATOM 2114 C CA . ILE A 1 280 ? 26.016 -0.763 4.304 1.00 41.62 280 ILE A CA 1
ATOM 2115 C C . ILE A 1 280 ? 26.596 0.432 5.064 1.00 41.62 280 ILE A C 1
ATOM 2117 O O . ILE A 1 280 ? 25.884 1.066 5.850 1.00 41.62 280 ILE A O 1
ATOM 2121 N N . PRO A 1 281 ? 27.878 0.809 4.850 1.00 34.94 281 PRO A N 1
ATOM 2122 C CA . PRO A 1 281 ? 28.388 2.038 5.425 1.00 34.94 281 PRO A CA 1
ATOM 2123 C C . PRO A 1 281 ? 27.547 3.163 4.838 1.00 34.94 281 PRO A C 1
ATOM 2125 O O . PRO A 1 281 ? 27.593 3.398 3.631 1.00 34.94 281 PRO A O 1
ATOM 2128 N N . ARG A 1 282 ? 26.763 3.841 5.688 1.00 38.50 282 ARG A N 1
ATOM 2129 C CA . ARG A 1 282 ? 26.062 5.078 5.340 1.00 38.50 282 ARG A CA 1
ATOM 2130 C C . ARG A 1 282 ? 27.097 6.019 4.742 1.00 38.50 282 ARG A C 1
ATOM 2132 O O . ARG A 1 282 ? 27.855 6.661 5.470 1.00 38.50 282 ARG A O 1
ATOM 2139 N N . THR A 1 283 ? 27.175 6.062 3.414 1.00 32.12 283 THR A N 1
ATOM 2140 C CA . THR A 1 283 ? 28.048 6.986 2.712 1.00 32.12 283 THR A CA 1
ATOM 2141 C C . THR A 1 283 ? 27.458 8.359 2.953 1.00 32.12 283 THR A C 1
ATOM 2143 O O . THR A 1 283 ? 26.504 8.787 2.308 1.00 32.12 283 THR A O 1
ATOM 2146 N N . VAL A 1 284 ? 27.992 9.024 3.966 1.00 41.31 284 VAL A N 1
ATOM 2147 C CA . VAL A 1 284 ? 27.766 10.432 4.226 1.00 41.31 284 VAL A CA 1
ATOM 2148 C C . VAL A 1 284 ? 28.243 11.174 2.983 1.00 41.31 284 VAL A C 1
ATOM 2150 O O . VAL A 1 284 ? 29.454 11.285 2.804 1.00 41.31 284 VAL A O 1
ATOM 2153 N N . SER A 1 285 ? 27.336 11.627 2.107 1.00 34.78 285 SER A N 1
ATOM 2154 C CA . SER A 1 285 ? 27.527 12.827 1.275 1.00 34.78 285 SER A CA 1
ATOM 2155 C C . SER A 1 285 ? 26.423 13.072 0.235 1.00 34.78 285 SER A C 1
ATOM 2157 O O . SER A 1 285 ? 26.348 12.383 -0.776 1.00 34.78 285 SER A O 1
ATOM 2159 N N . LEU A 1 286 ? 25.745 14.207 0.458 1.00 37.12 286 LEU A N 1
ATOM 2160 C CA . LEU A 1 286 ? 25.222 15.193 -0.503 1.00 37.12 286 LEU A CA 1
ATOM 2161 C C . LEU A 1 286 ? 23.736 15.103 -0.916 1.00 37.12 286 LEU A C 1
ATOM 2163 O O . LEU A 1 286 ? 23.282 14.149 -1.536 1.00 37.12 286 LEU A O 1
ATOM 2167 N N . SER A 1 287 ? 23.051 16.227 -0.643 1.00 32.62 287 SER A N 1
ATOM 2168 C CA . SER A 1 287 ? 21.686 16.670 -1.002 1.00 32.62 287 SER A CA 1
ATOM 2169 C C . SER A 1 287 ? 20.492 16.024 -0.278 1.00 32.62 287 SER A C 1
ATOM 2171 O O . SER A 1 287 ? 19.962 15.002 -0.699 1.00 32.62 287 SER A O 1
ATOM 2173 N N . ASP A 1 288 ? 20.013 16.726 0.757 1.00 35.88 288 ASP A N 1
ATOM 2174 C CA . ASP A 1 288 ? 18.740 16.503 1.473 1.00 35.88 288 ASP A CA 1
ATOM 2175 C C . ASP A 1 288 ? 17.484 16.710 0.597 1.00 35.88 288 ASP A C 1
ATOM 2177 O O . ASP A 1 288 ? 16.397 16.281 0.967 1.00 35.88 288 ASP A O 1
ATOM 2181 N N . ASP A 1 289 ? 17.606 17.316 -0.588 1.00 34.09 289 ASP A N 1
ATOM 2182 C CA . ASP A 1 289 ? 16.443 17.759 -1.375 1.00 34.09 289 ASP A CA 1
ATOM 2183 C C . ASP A 1 289 ? 15.851 16.698 -2.335 1.00 34.09 289 ASP A C 1
ATOM 2185 O O . ASP A 1 289 ? 14.849 16.968 -2.993 1.00 34.09 289 ASP A O 1
ATOM 2189 N N . VAL A 1 290 ? 16.425 15.486 -2.431 1.00 38.59 290 VAL A N 1
ATOM 2190 C CA . VAL A 1 290 ? 15.968 14.430 -3.380 1.00 38.59 290 VAL A CA 1
ATOM 2191 C C . VAL A 1 290 ? 15.491 13.142 -2.682 1.00 38.59 290 VAL A C 1
ATOM 2193 O O . VAL A 1 290 ? 15.040 12.204 -3.333 1.00 38.59 290 VAL A O 1
ATOM 2196 N N . ARG A 1 291 ? 15.513 13.072 -1.343 1.00 41.16 291 ARG A N 1
ATOM 2197 C CA . ARG A 1 291 ? 15.099 11.868 -0.587 1.00 41.16 291 ARG A CA 1
ATOM 2198 C C . ARG A 1 291 ? 13.609 11.823 -0.223 1.00 41.16 291 ARG A C 1
ATOM 2200 O O . ARG A 1 291 ? 13.229 11.057 0.653 1.00 41.16 291 ARG A O 1
ATOM 2207 N N . SER A 1 292 ? 12.753 12.595 -0.891 1.00 35.72 292 SER A N 1
ATOM 2208 C CA . SER A 1 292 ? 11.337 12.791 -0.524 1.00 35.72 292 SER A CA 1
ATOM 2209 C C . SER A 1 292 ? 10.405 11.573 -0.693 1.00 35.72 292 SER A C 1
ATOM 2211 O O . SER A 1 292 ? 9.190 11.741 -0.717 1.00 35.72 292 SER A O 1
ATOM 2213 N N . GLY A 1 293 ? 10.931 10.349 -0.795 1.00 45.59 293 GLY A N 1
ATOM 2214 C CA . GLY A 1 293 ? 10.119 9.142 -0.975 1.00 45.59 293 GLY A CA 1
ATOM 2215 C C . GLY A 1 293 ? 10.742 7.844 -0.464 1.00 45.59 293 GLY A C 1
ATOM 2216 O O . GLY A 1 293 ? 10.339 6.781 -0.922 1.00 45.59 293 GLY A O 1
ATOM 2217 N N . GLN A 1 294 ? 11.741 7.906 0.423 1.00 55.22 294 GLN A N 1
ATOM 2218 C CA . GLN A 1 294 ? 12.212 6.711 1.130 1.00 55.22 294 GLN A CA 1
ATOM 2219 C C . GLN A 1 294 ? 11.460 6.607 2.453 1.00 55.22 294 GLN A C 1
ATOM 2221 O O . GLN A 1 294 ? 11.730 7.394 3.358 1.00 55.22 294 GLN A O 1
ATOM 2226 N N . ASP A 1 295 ? 10.533 5.653 2.543 1.00 63.25 295 ASP A N 1
ATOM 2227 C CA . ASP A 1 295 ? 9.850 5.341 3.796 1.00 63.25 295 ASP A CA 1
ATOM 2228 C C . ASP A 1 295 ? 10.893 4.927 4.836 1.00 63.25 295 ASP A C 1
ATOM 2230 O O . ASP A 1 295 ? 11.627 3.948 4.666 1.00 63.25 295 ASP A O 1
ATOM 2234 N N . THR A 1 296 ? 10.983 5.700 5.909 1.00 72.56 296 THR A N 1
ATOM 2235 C CA . THR A 1 296 ? 11.844 5.389 7.045 1.00 72.56 296 THR A CA 1
ATOM 2236 C C . THR A 1 296 ? 11.255 4.236 7.860 1.00 72.56 296 THR A C 1
ATOM 2238 O O . THR A 1 296 ? 10.077 3.896 7.734 1.00 72.56 296 THR A O 1
ATOM 2241 N N . SER A 1 297 ? 12.054 3.631 8.746 1.00 78.19 297 SER A N 1
ATOM 2242 C CA . SER A 1 297 ? 11.529 2.658 9.716 1.00 78.19 297 SER A CA 1
ATOM 2243 C C . SER A 1 297 ? 10.365 3.239 10.528 1.00 78.19 297 SER A C 1
ATOM 2245 O O . SER A 1 297 ? 9.417 2.519 10.826 1.00 78.19 297 SER A O 1
ATOM 2247 N N . GLU A 1 298 ? 10.407 4.539 10.839 1.00 80.38 298 GLU A N 1
ATOM 2248 C CA . GLU A 1 298 ? 9.341 5.254 11.550 1.00 80.38 298 GLU A CA 1
ATOM 2249 C C . GLU A 1 298 ? 8.045 5.298 10.727 1.00 80.38 298 GLU A C 1
ATOM 2251 O O . GLU A 1 298 ? 6.979 4.990 11.259 1.00 80.38 298 GLU A O 1
ATOM 2256 N N . ASP A 1 299 ? 8.137 5.571 9.420 1.00 83.31 299 ASP A N 1
ATOM 2257 C CA . ASP A 1 299 ? 6.981 5.567 8.513 1.00 83.31 299 ASP A CA 1
ATOM 2258 C C . ASP A 1 299 ? 6.351 4.172 8.407 1.00 83.31 299 ASP A C 1
ATOM 2260 O O . ASP A 1 299 ? 5.127 4.030 8.381 1.00 83.31 299 ASP A O 1
ATOM 2264 N N . TRP A 1 300 ? 7.171 3.117 8.397 1.00 84.56 300 TRP A N 1
ATOM 2265 C CA . TRP A 1 300 ? 6.689 1.734 8.414 1.00 84.56 300 TRP A CA 1
ATOM 2266 C C . TRP A 1 300 ? 5.995 1.365 9.724 1.00 84.56 300 TRP A C 1
ATOM 2268 O O . TRP A 1 300 ? 4.924 0.756 9.696 1.00 84.56 300 TRP A O 1
ATOM 2278 N N . ILE A 1 301 ? 6.569 1.749 10.867 1.00 86.31 301 ILE A N 1
ATOM 2279 C CA . ILE A 1 301 ? 5.955 1.537 12.185 1.00 86.31 301 ILE A CA 1
ATOM 2280 C C . ILE A 1 301 ? 4.596 2.233 12.242 1.00 86.31 301 ILE A C 1
ATOM 2282 O O . ILE A 1 301 ? 3.610 1.616 12.650 1.00 86.31 301 ILE A O 1
ATOM 2286 N N . ALA A 1 302 ? 4.535 3.480 11.775 1.00 86.44 302 ALA A N 1
ATOM 2287 C CA . ALA A 1 302 ? 3.302 4.240 11.685 1.00 86.44 302 ALA A CA 1
ATOM 2288 C C . ALA A 1 302 ? 2.271 3.516 10.799 1.00 86.44 302 ALA A C 1
ATOM 2290 O O . ALA A 1 302 ? 1.195 3.159 11.279 1.00 86.44 302 ALA A O 1
ATOM 2291 N N . LYS A 1 303 ? 2.613 3.183 9.546 1.00 87.56 303 LYS A N 1
ATOM 2292 C CA . LYS A 1 303 ? 1.713 2.460 8.624 1.00 87.56 303 LYS A CA 1
ATOM 2293 C C . LYS A 1 303 ? 1.120 1.192 9.260 1.00 87.56 303 LYS A C 1
ATOM 2295 O O . LYS A 1 303 ? -0.085 0.958 9.169 1.00 87.56 303 LYS A O 1
ATOM 2300 N N . ILE A 1 304 ? 1.941 0.386 9.941 1.00 88.31 304 ILE A N 1
ATOM 2301 C CA . ILE A 1 304 ? 1.482 -0.856 10.585 1.00 88.31 304 ILE A CA 1
ATOM 2302 C C . ILE A 1 304 ? 0.613 -0.583 11.818 1.00 88.31 304 ILE A C 1
ATOM 2304 O O . ILE A 1 304 ? -0.392 -1.273 12.016 1.00 88.31 304 ILE A O 1
ATOM 2308 N N . ALA A 1 305 ? 0.953 0.407 12.643 1.00 88.88 305 ALA A N 1
ATOM 2309 C CA . ALA A 1 305 ? 0.157 0.780 13.810 1.00 88.88 305 ALA A CA 1
ATOM 2310 C C . ALA A 1 305 ? -1.216 1.357 13.412 1.00 88.88 305 ALA A C 1
ATOM 2312 O O . ALA A 1 305 ? -2.228 0.983 14.011 1.00 88.88 305 ALA A O 1
ATOM 2313 N N . GLU A 1 306 ? -1.279 2.180 12.361 1.00 88.56 306 GLU A N 1
ATOM 2314 C CA . GLU A 1 306 ? -2.533 2.683 11.788 1.00 88.56 306 GLU A CA 1
ATOM 2315 C C . GLU A 1 306 ? -3.401 1.531 11.263 1.00 88.56 306 GLU A C 1
ATOM 2317 O O . GLU A 1 306 ? -4.545 1.369 11.700 1.00 88.56 306 GLU A O 1
ATOM 2322 N N . ALA A 1 307 ? -2.841 0.660 10.417 1.00 88.00 307 ALA A N 1
ATOM 2323 C CA . ALA A 1 307 ? -3.554 -0.499 9.882 1.00 88.00 307 ALA A CA 1
ATOM 2324 C C . ALA A 1 307 ? -4.058 -1.439 10.995 1.00 88.00 307 ALA A C 1
ATOM 2326 O O . ALA A 1 307 ? -5.160 -1.989 10.921 1.00 88.00 307 ALA A O 1
ATOM 2327 N N . SER A 1 308 ? -3.281 -1.596 12.067 1.00 89.25 308 SER A N 1
ATOM 2328 C CA . SER A 1 308 ? -3.669 -2.388 13.238 1.00 89.25 308 SER A CA 1
ATOM 2329 C C . SER A 1 308 ? -4.844 -1.763 13.998 1.00 89.25 308 SER A C 1
ATOM 2331 O O . SER A 1 308 ? -5.764 -2.474 14.411 1.00 89.25 308 SER A O 1
ATOM 2333 N N . ALA A 1 309 ? -4.863 -0.435 14.140 1.00 89.12 309 ALA A N 1
ATOM 2334 C CA . ALA A 1 309 ? -5.976 0.294 14.743 1.00 89.12 309 ALA A CA 1
ATOM 2335 C C . ALA A 1 309 ? -7.258 0.206 13.901 1.00 89.12 309 ALA A C 1
ATOM 2337 O O . ALA A 1 309 ? -8.350 0.052 14.456 1.00 89.12 309 ALA A O 1
ATOM 2338 N N . GLU A 1 310 ? -7.145 0.243 12.572 1.00 89.31 310 GLU A N 1
ATOM 2339 C CA . GLU A 1 310 ? -8.277 0.029 11.663 1.00 89.31 310 GLU A CA 1
ATOM 2340 C C . GLU A 1 310 ? -8.846 -1.393 11.765 1.00 89.31 310 GLU A C 1
ATOM 2342 O O . GLU A 1 310 ? -10.070 -1.574 11.802 1.00 89.31 310 GLU A O 1
ATOM 2347 N N . LEU A 1 311 ? -7.978 -2.408 11.857 1.00 88.44 311 LEU A N 1
ATOM 2348 C CA . LEU A 1 311 ? -8.395 -3.794 12.082 1.00 88.44 311 LEU A CA 1
ATOM 2349 C C . LEU A 1 311 ? -9.146 -3.943 13.407 1.00 88.44 311 LEU A C 1
ATOM 2351 O O . LEU A 1 311 ? -10.231 -4.532 13.429 1.00 88.44 311 LEU A O 1
ATOM 2355 N N . LEU A 1 312 ? -8.612 -3.372 14.490 1.00 89.62 312 LEU A N 1
ATOM 2356 C CA . LEU A 1 312 ? -9.282 -3.380 15.787 1.00 89.62 312 LEU A CA 1
ATOM 2357 C C . LEU A 1 312 ? -10.648 -2.692 15.709 1.00 89.62 312 LEU A C 1
ATOM 2359 O O . LEU A 1 312 ? -11.648 -3.244 16.164 1.00 89.62 312 LEU A O 1
ATOM 2363 N N . LEU A 1 313 ? -10.718 -1.512 15.089 1.00 90.19 313 LEU A N 1
ATOM 2364 C CA . LEU A 1 313 ? -11.968 -0.776 14.924 1.00 90.19 313 LEU A CA 1
ATOM 2365 C C . LEU A 1 313 ? -13.023 -1.610 14.182 1.00 90.19 313 LEU A C 1
ATOM 2367 O O . LEU A 1 313 ? -14.190 -1.615 14.577 1.00 90.19 313 LEU A O 1
ATOM 2371 N N . LYS A 1 314 ? -12.626 -2.340 13.135 1.00 89.62 314 LYS A N 1
ATOM 2372 C CA . LYS A 1 314 ? -13.520 -3.227 12.381 1.00 89.62 314 LYS A CA 1
ATOM 2373 C C . LYS A 1 314 ? -14.054 -4.377 13.240 1.00 89.62 314 LYS A C 1
ATOM 2375 O O . LYS A 1 314 ? -15.247 -4.677 13.178 1.00 89.62 314 LYS A O 1
ATOM 2380 N N . GLU A 1 315 ? -13.203 -5.002 14.048 1.00 88.44 315 GLU A N 1
ATOM 2381 C CA . GLU A 1 315 ? -13.606 -6.070 14.972 1.00 88.44 315 GLU A CA 1
ATOM 2382 C C . GLU A 1 315 ? -14.545 -5.542 16.064 1.00 88.44 315 GLU A C 1
ATOM 2384 O O . GLU A 1 315 ? -15.581 -6.149 16.335 1.00 88.44 315 GLU A O 1
ATOM 2389 N N . VAL A 1 316 ? -14.264 -4.361 16.615 1.00 89.12 316 VAL A N 1
ATOM 2390 C CA . VAL A 1 316 ? -15.110 -3.701 17.622 1.00 89.12 316 VAL A CA 1
ATOM 2391 C C . VAL A 1 316 ? -16.486 -3.342 17.058 1.00 89.12 316 VAL A C 1
ATOM 2393 O O . VAL A 1 316 ? -17.506 -3.588 17.699 1.00 89.12 316 VAL A O 1
ATOM 2396 N N . GLN A 1 317 ? -16.545 -2.836 15.824 1.00 88.88 317 GLN A N 1
ATOM 2397 C CA . GLN A 1 317 ? -17.808 -2.556 15.133 1.00 88.88 317 GLN A CA 1
ATOM 2398 C C . GLN A 1 317 ? -18.629 -3.818 14.832 1.00 88.88 317 GLN A C 1
ATOM 2400 O O . GLN A 1 317 ? -19.836 -3.719 14.612 1.00 88.88 317 GLN A O 1
ATOM 2405 N N . SER A 1 318 ? -18.000 -4.997 14.819 1.00 87.88 318 SER A N 1
ATOM 2406 C CA . SER A 1 318 ? -18.677 -6.276 14.585 1.00 87.88 318 SER A CA 1
ATOM 2407 C C . SER A 1 318 ? -19.302 -6.895 15.844 1.00 87.88 318 SER A C 1
ATOM 2409 O O . SER A 1 318 ? -20.028 -7.885 15.736 1.00 87.88 318 SER A O 1
ATOM 2411 N N . ILE A 1 319 ? -19.071 -6.312 17.029 1.00 87.88 319 ILE A N 1
ATOM 2412 C CA . ILE A 1 319 ? -19.642 -6.789 18.295 1.00 87.88 319 ILE A CA 1
ATOM 2413 C C . ILE A 1 319 ? -21.171 -6.674 18.249 1.00 87.88 319 ILE A C 1
ATOM 2415 O O . ILE A 1 319 ? -21.733 -5.580 18.194 1.00 87.88 319 ILE A O 1
ATOM 2419 N N . GLY A 1 320 ? -21.860 -7.815 18.315 1.00 83.62 320 GLY A N 1
ATOM 2420 C CA . GLY A 1 320 ? -23.321 -7.864 18.202 1.00 83.62 320 GLY A CA 1
ATOM 2421 C C . GLY A 1 320 ? -24.076 -7.398 19.452 1.00 83.62 320 GLY A C 1
ATOM 2422 O O . GLY A 1 320 ? -25.156 -6.821 19.341 1.00 83.62 320 GLY A O 1
ATOM 2423 N N . SER A 1 321 ? -23.530 -7.641 20.646 1.00 85.38 321 SER A N 1
ATOM 2424 C CA . SER A 1 321 ? -24.153 -7.246 21.914 1.00 85.38 321 SER A CA 1
ATOM 2425 C C . SER A 1 321 ? -23.113 -7.046 23.007 1.00 85.38 321 SER A C 1
ATOM 2427 O O . SER A 1 321 ? -22.204 -7.867 23.134 1.00 85.38 321 SER A O 1
ATOM 2429 N N . LEU A 1 322 ? -23.295 -6.015 23.829 1.00 86.56 322 LEU A N 1
ATOM 2430 C CA . LEU A 1 322 ? -22.349 -5.614 24.864 1.00 86.56 322 LEU A CA 1
ATOM 2431 C C . LEU A 1 322 ? -23.059 -5.469 26.220 1.00 86.56 322 LEU A C 1
ATOM 2433 O O . LEU A 1 322 ? -23.982 -4.665 26.369 1.00 86.56 322 LEU A O 1
ATOM 2437 N N . THR A 1 323 ? -22.646 -6.251 27.220 1.00 87.56 323 THR A N 1
ATOM 2438 C CA . THR A 1 323 ? -23.090 -6.071 28.615 1.00 87.56 323 THR A CA 1
ATOM 2439 C C . THR A 1 323 ? -22.342 -4.910 29.272 1.00 87.56 323 THR A C 1
ATOM 2441 O O . THR A 1 323 ? -21.352 -4.424 28.737 1.00 87.56 323 THR A O 1
ATOM 2444 N N . GLU A 1 324 ? -22.770 -4.454 30.455 1.00 83.75 324 GLU A N 1
ATOM 2445 C CA . GLU A 1 324 ? -22.009 -3.431 31.200 1.00 83.75 324 GLU A CA 1
ATOM 2446 C C . GLU A 1 324 ? -20.598 -3.915 31.568 1.00 83.75 324 GLU A C 1
ATOM 2448 O O . GLU A 1 324 ? -19.645 -3.143 31.527 1.00 83.75 324 GLU A O 1
ATOM 2453 N N . GLN A 1 325 ? -20.450 -5.208 31.869 1.00 82.44 325 GLN A N 1
ATOM 2454 C CA . GLN A 1 325 ? -19.145 -5.810 32.135 1.00 82.44 325 GLN A CA 1
ATOM 2455 C C . GLN A 1 325 ? -18.298 -5.892 30.860 1.00 82.44 325 GLN A C 1
ATOM 2457 O O . GLN A 1 325 ? -17.125 -5.530 30.887 1.00 82.44 325 GLN A O 1
ATOM 2462 N N . GLY A 1 326 ? -18.897 -6.313 29.742 1.00 85.00 326 GLY A N 1
ATOM 2463 C CA . GLY A 1 326 ? -18.231 -6.319 28.442 1.00 85.00 326 GLY A CA 1
ATOM 2464 C C . GLY A 1 326 ? -17.815 -4.915 27.999 1.00 85.00 326 GLY A C 1
ATOM 2465 O O . GLY A 1 326 ? -16.726 -4.749 27.465 1.00 85.00 326 GLY A O 1
ATOM 2466 N N . ALA A 1 327 ? -18.638 -3.898 28.272 1.00 87.50 327 ALA A N 1
ATOM 2467 C CA . ALA A 1 327 ? -18.316 -2.500 28.004 1.00 87.50 327 ALA A CA 1
ATOM 2468 C C . ALA A 1 327 ? -17.117 -2.035 28.836 1.00 87.50 327 ALA A C 1
ATOM 2470 O O . ALA A 1 327 ? -16.157 -1.520 28.278 1.00 87.50 327 ALA A O 1
ATOM 2471 N N . ALA A 1 328 ? -17.111 -2.287 30.145 1.00 86.50 328 ALA A N 1
ATOM 2472 C CA . ALA A 1 328 ? -15.964 -1.947 30.981 1.00 86.50 328 ALA A CA 1
ATOM 2473 C C . ALA A 1 328 ? -14.667 -2.636 30.508 1.00 86.50 328 ALA A C 1
ATOM 2475 O O . ALA A 1 328 ? -13.628 -1.987 30.444 1.00 86.50 328 ALA A O 1
ATOM 2476 N N . GLN A 1 329 ? -14.727 -3.916 30.118 1.00 87.31 329 GLN A N 1
ATOM 2477 C CA . GLN A 1 329 ? -13.563 -4.623 29.570 1.00 87.31 329 GLN A CA 1
ATOM 2478 C C . GLN A 1 329 ? -13.098 -4.014 28.242 1.00 87.31 329 GLN A C 1
ATOM 2480 O O . GLN A 1 329 ? -11.912 -3.752 28.067 1.00 87.31 329 GLN A O 1
ATOM 2485 N N . LEU A 1 330 ? -14.033 -3.736 27.329 1.00 89.50 330 LEU A N 1
ATOM 2486 C CA . LEU A 1 330 ? -13.727 -3.132 26.036 1.00 89.50 330 LEU A CA 1
ATOM 2487 C C . LEU A 1 330 ? -13.117 -1.734 26.202 1.00 89.50 330 LEU A C 1
ATOM 2489 O O . LEU A 1 330 ? -12.232 -1.367 25.440 1.00 89.50 330 LEU A O 1
ATOM 2493 N N . ALA A 1 331 ? -13.548 -0.961 27.202 1.00 90.38 331 ALA A N 1
ATOM 2494 C CA . ALA A 1 331 ? -12.936 0.325 27.521 1.00 90.38 331 ALA A CA 1
ATOM 2495 C C . ALA A 1 331 ? -11.455 0.170 27.903 1.00 90.38 331 ALA A C 1
ATOM 2497 O O . ALA A 1 331 ? -10.621 0.878 27.349 1.00 90.38 331 ALA A O 1
ATOM 2498 N N . VAL A 1 332 ? -11.124 -0.785 28.780 1.00 90.06 332 VAL A N 1
ATOM 2499 C CA . VAL A 1 332 ? -9.733 -1.073 29.180 1.00 90.06 332 VAL A CA 1
ATOM 2500 C C . VAL A 1 332 ? -8.893 -1.537 27.985 1.00 90.06 332 VAL A C 1
ATOM 2502 O O . VAL A 1 332 ? -7.770 -1.069 27.799 1.00 90.06 332 VAL A O 1
ATOM 2505 N N . ASP A 1 333 ? -9.440 -2.418 27.145 1.00 90.31 333 ASP A N 1
ATOM 2506 C CA . ASP A 1 333 ? -8.750 -2.924 25.954 1.00 90.31 333 ASP A CA 1
ATOM 2507 C C . ASP A 1 333 ? -8.468 -1.802 24.938 1.00 90.31 333 ASP A C 1
ATOM 2509 O O . ASP A 1 333 ? -7.360 -1.698 24.406 1.00 90.31 333 ASP A O 1
ATOM 2513 N N . LEU A 1 334 ? -9.458 -0.936 24.690 1.00 91.31 334 LEU A N 1
ATOM 2514 C CA . LEU A 1 334 ? -9.333 0.207 23.784 1.00 91.31 334 LEU A CA 1
ATOM 2515 C C . LEU A 1 334 ? -8.378 1.274 24.321 1.00 91.31 334 LEU A C 1
ATOM 2517 O O . LEU A 1 334 ? -7.634 1.860 23.536 1.00 91.31 334 LEU A O 1
ATOM 2521 N N . GLU A 1 335 ? -8.386 1.529 25.629 1.00 91.12 335 GLU A N 1
ATOM 2522 C CA . GLU A 1 335 ? -7.448 2.450 26.274 1.00 91.12 335 GLU A CA 1
ATOM 2523 C C . GLU A 1 335 ? -6.010 1.957 26.115 1.00 91.12 335 GLU A C 1
ATOM 2525 O O . GLU A 1 335 ? -5.150 2.700 25.640 1.00 91.12 335 GLU A O 1
ATOM 2530 N N . TYR A 1 336 ? -5.760 0.687 26.445 1.00 91.19 336 TYR A N 1
ATOM 2531 C CA . TYR A 1 336 ? -4.444 0.073 26.297 1.00 91.19 336 TYR A CA 1
ATOM 2532 C C . TYR A 1 336 ? -3.940 0.162 24.853 1.00 91.19 336 TYR A C 1
ATOM 2534 O O . TYR A 1 336 ? -2.838 0.653 24.615 1.00 91.19 336 TYR A O 1
ATOM 2542 N N . PHE A 1 337 ? -4.758 -0.247 23.880 1.00 89.56 337 PHE A N 1
ATOM 2543 C CA . PHE A 1 337 ? -4.346 -0.232 22.479 1.00 89.56 337 PHE A CA 1
ATOM 2544 C C . PHE A 1 337 ? -4.133 1.192 21.946 1.00 89.56 337 PHE A C 1
ATOM 2546 O O . PHE A 1 337 ? -3.169 1.444 21.226 1.00 89.56 337 PHE A O 1
ATOM 2553 N N . SER A 1 338 ? -4.981 2.148 22.342 1.00 90.44 338 SER A N 1
ATOM 2554 C CA . SER A 1 338 ? -4.819 3.559 21.959 1.00 90.44 338 SER A CA 1
ATOM 2555 C C . SER A 1 338 ? -3.513 4.146 22.496 1.00 90.44 338 SER A C 1
ATOM 2557 O O . SER A 1 338 ? -2.845 4.891 21.784 1.00 90.44 338 SER A O 1
ATOM 2559 N N . ASN A 1 339 ? -3.113 3.772 23.716 1.00 91.25 339 ASN A N 1
ATOM 2560 C CA . ASN A 1 339 ? -1.833 4.185 24.292 1.00 91.25 339 ASN A CA 1
ATOM 2561 C C . ASN A 1 339 ? -0.636 3.606 23.522 1.00 91.25 339 ASN A C 1
ATOM 2563 O O . ASN A 1 339 ? 0.388 4.273 23.409 1.00 91.25 339 ASN A O 1
ATOM 2567 N N . ILE A 1 340 ? -0.758 2.396 22.967 1.00 90.19 340 ILE A N 1
ATOM 2568 C CA . ILE A 1 340 ? 0.293 1.789 22.136 1.00 90.19 340 ILE A CA 1
ATOM 2569 C C . ILE A 1 340 ? 0.420 2.499 20.795 1.00 90.19 340 ILE A C 1
ATOM 2571 O O . ILE A 1 340 ? 1.529 2.838 20.399 1.00 90.19 340 ILE A O 1
ATOM 2575 N N . VAL A 1 341 ? -0.698 2.773 20.121 1.00 87.19 341 VAL A N 1
ATOM 2576 C CA . VAL A 1 341 ? -0.686 3.534 18.860 1.00 87.19 341 VAL A CA 1
ATOM 2577 C C . VAL A 1 341 ? -0.073 4.923 19.080 1.00 87.19 341 VAL A C 1
ATOM 2579 O O . VAL A 1 341 ? 0.814 5.321 18.330 1.00 87.19 341 VAL A O 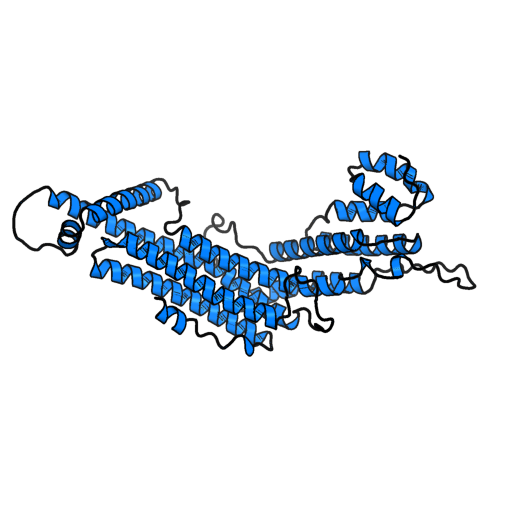1
ATOM 2582 N N . ALA A 1 342 ? -0.444 5.598 20.175 1.00 87.69 342 ALA A N 1
ATOM 2583 C CA . ALA A 1 342 ? 0.149 6.874 20.578 1.00 87.69 342 ALA A CA 1
ATOM 2584 C C . ALA A 1 342 ? 1.657 6.780 20.874 1.00 87.69 342 ALA A C 1
ATOM 2586 O O . ALA A 1 342 ? 2.408 7.701 20.554 1.00 87.69 342 ALA A O 1
ATOM 2587 N N . ALA A 1 343 ? 2.118 5.673 21.463 1.00 87.69 343 ALA A N 1
ATOM 2588 C CA . ALA A 1 343 ? 3.539 5.436 21.718 1.00 87.69 343 ALA A CA 1
ATOM 2589 C C . ALA A 1 343 ? 4.351 5.199 20.433 1.00 87.69 343 ALA A C 1
ATOM 2591 O O . ALA A 1 343 ? 5.546 5.478 20.414 1.00 87.69 343 ALA A O 1
ATOM 2592 N N . LEU A 1 344 ? 3.708 4.726 19.363 1.00 83.56 344 LEU A N 1
ATOM 2593 C CA . LEU A 1 344 ? 4.307 4.513 18.042 1.00 83.56 344 LEU A CA 1
ATOM 2594 C C . LEU A 1 344 ? 4.196 5.759 17.140 1.00 83.56 344 LEU A C 1
ATOM 2596 O O . LEU A 1 344 ? 4.227 5.649 15.918 1.00 83.56 344 LEU A O 1
ATOM 2600 N N . SER A 1 345 ? 4.097 6.944 17.756 1.00 70.62 345 SER A N 1
ATOM 2601 C CA . SER A 1 345 ? 4.071 8.265 17.108 1.00 70.62 345 SER A CA 1
ATOM 2602 C C . SER A 1 345 ? 2.869 8.525 16.195 1.00 70.62 345 SER A C 1
ATOM 2604 O O . SER A 1 345 ? 2.955 9.341 15.278 1.00 70.62 345 SER A O 1
ATOM 2606 N N . LEU A 1 346 ? 1.731 7.883 16.465 1.00 73.25 346 LEU A N 1
ATOM 2607 C CA . LEU A 1 346 ? 0.484 8.121 15.745 1.00 73.25 346 LEU A CA 1
ATOM 2608 C C . LEU A 1 346 ? -0.653 8.532 16.666 1.00 73.25 346 LEU A C 1
ATOM 2610 O O . LEU A 1 346 ? -0.900 7.912 17.697 1.00 73.25 346 LEU A O 1
ATOM 2614 N N . ASP A 1 347 ? -1.425 9.527 16.239 1.00 79.25 347 ASP A N 1
ATOM 2615 C CA . ASP A 1 347 ? -2.700 9.803 16.884 1.00 79.25 347 ASP A CA 1
ATOM 2616 C C . ASP A 1 347 ? -3.675 8.648 16.590 1.00 79.25 347 ASP A C 1
ATOM 2618 O O . ASP A 1 347 ? -3.895 8.306 15.422 1.00 79.25 347 ASP A O 1
ATOM 2622 N N . PRO A 1 348 ? -4.288 8.028 17.616 1.00 79.06 348 PRO A N 1
ATOM 2623 C CA . PRO A 1 348 ? -5.229 6.943 17.396 1.00 79.06 348 PRO A CA 1
ATOM 2624 C C . PRO A 1 348 ? -6.425 7.442 16.571 1.00 79.06 348 PRO A C 1
ATOM 2626 O O . PRO A 1 348 ? -6.909 8.559 16.805 1.00 79.06 348 PRO A O 1
ATOM 2629 N N . PRO A 1 349 ? -6.976 6.619 15.656 1.00 84.94 349 PRO A N 1
ATOM 2630 C CA . PRO A 1 349 ? -8.099 7.020 14.821 1.00 84.94 349 PRO A CA 1
ATOM 2631 C C . PRO A 1 349 ? -9.239 7.618 15.650 1.00 84.94 349 PRO A C 1
ATOM 2633 O O . PRO A 1 349 ? -9.667 7.048 16.661 1.00 84.94 349 PRO A O 1
ATOM 2636 N N . SER A 1 350 ? -9.779 8.756 15.209 1.00 86.62 350 SER A N 1
ATOM 2637 C CA . SER A 1 350 ? -10.839 9.475 15.935 1.00 86.62 350 SER A CA 1
ATOM 2638 C C . SER A 1 350 ? -12.067 8.597 16.193 1.00 86.62 350 SER A C 1
ATOM 2640 O O . SER A 1 350 ? -12.707 8.705 17.239 1.00 86.62 350 SER A O 1
ATOM 2642 N N . ALA A 1 351 ? -12.352 7.665 15.281 1.00 86.88 351 ALA A N 1
ATOM 2643 C CA . ALA A 1 351 ? -13.394 6.662 15.438 1.00 86.88 351 ALA A CA 1
ATOM 2644 C C . ALA A 1 351 ? -13.105 5.675 16.584 1.00 86.88 351 ALA A C 1
ATOM 2646 O O . ALA A 1 351 ? -14.019 5.361 17.343 1.00 86.88 351 ALA A O 1
ATOM 2647 N N . LEU A 1 352 ? -11.860 5.221 16.760 1.00 87.19 352 LEU A N 1
ATOM 2648 C CA . LEU A 1 352 ? -11.470 4.341 17.869 1.00 87.19 352 LEU A CA 1
ATOM 2649 C C . LEU A 1 352 ? -11.602 5.074 19.212 1.00 87.19 352 LEU A C 1
ATOM 2651 O O . LEU A 1 352 ? -12.219 4.563 20.146 1.00 87.19 352 LEU A O 1
ATOM 2655 N N . SER A 1 353 ? -11.136 6.324 19.263 1.00 87.62 353 SER A N 1
ATOM 2656 C CA . SER A 1 353 ? -11.297 7.206 20.427 1.00 87.62 353 SER A CA 1
ATOM 2657 C C . SER A 1 353 ? -12.772 7.483 20.756 1.00 87.62 353 SER A C 1
ATOM 2659 O O . SER A 1 353 ? -13.160 7.526 21.924 1.00 87.62 353 SER A O 1
ATOM 2661 N N . ALA A 1 354 ? -13.620 7.645 19.736 1.00 88.06 354 ALA A N 1
ATOM 2662 C CA . ALA A 1 354 ? -15.063 7.797 19.899 1.00 88.06 354 ALA A CA 1
ATOM 2663 C C . ALA A 1 354 ? -15.705 6.539 20.501 1.00 88.06 354 ALA A C 1
ATOM 2665 O O . ALA A 1 354 ? -16.512 6.654 21.426 1.00 88.06 354 ALA A O 1
ATOM 2666 N N . TRP A 1 355 ? -15.330 5.351 20.013 1.00 90.38 355 TRP A N 1
ATOM 2667 C CA . TRP A 1 355 ? -15.772 4.073 20.575 1.00 90.38 355 TRP A CA 1
ATOM 2668 C C . TRP A 1 355 ? -15.351 3.929 22.037 1.00 90.38 355 TRP A C 1
ATOM 2670 O O . TRP A 1 355 ? -16.208 3.649 22.872 1.00 90.38 355 TRP A O 1
ATOM 2680 N N . TYR A 1 356 ? -14.086 4.215 22.359 1.00 90.44 356 TYR A N 1
ATOM 2681 C CA . TYR A 1 356 ? -13.583 4.213 23.734 1.00 90.44 356 TYR A CA 1
ATOM 2682 C C . TYR A 1 356 ? -14.436 5.104 24.647 1.00 90.44 356 TYR A C 1
ATOM 2684 O O . TYR A 1 356 ? -15.024 4.617 25.611 1.00 90.44 356 TYR A O 1
ATOM 2692 N N . ARG A 1 357 ? -14.619 6.384 24.291 1.00 89.00 357 ARG A N 1
ATOM 2693 C CA . ARG A 1 357 ? -15.434 7.325 25.082 1.00 89.00 357 ARG A CA 1
ATOM 2694 C C . ARG A 1 357 ? -16.872 6.846 25.268 1.00 89.00 357 ARG A C 1
ATOM 2696 O O . ARG A 1 357 ? -17.393 6.913 26.373 1.00 89.00 357 ARG A O 1
ATOM 2703 N N . CYS A 1 358 ? -17.513 6.344 24.212 1.00 88.00 358 CYS A N 1
ATOM 2704 C CA . CYS A 1 358 ? -18.891 5.858 24.295 1.00 88.00 358 CYS A CA 1
ATOM 2705 C C . CYS A 1 358 ? -19.016 4.631 25.211 1.00 88.00 358 CYS A C 1
ATOM 2707 O O . CYS A 1 358 ? -20.001 4.475 25.931 1.00 88.00 358 CYS A O 1
ATOM 2709 N N . VAL A 1 359 ? -18.045 3.727 25.167 1.00 89.12 359 VAL A N 1
ATOM 2710 C CA . VAL A 1 359 ? -18.086 2.479 25.929 1.00 89.12 359 VAL A CA 1
ATOM 2711 C C . VAL A 1 359 ? -17.768 2.719 27.412 1.00 89.12 359 VAL A C 1
ATOM 2713 O O . VAL A 1 359 ? -18.393 2.089 28.264 1.00 89.12 359 VAL A O 1
ATOM 2716 N N . SER A 1 360 ? -16.904 3.688 27.728 1.00 88.06 360 SER A N 1
ATOM 2717 C CA . SER A 1 360 ? -16.543 4.066 29.103 1.00 88.06 360 SER A CA 1
ATOM 2718 C C . SER A 1 360 ? -17.668 4.751 29.890 1.00 88.06 360 SER A C 1
ATOM 2720 O O . SER A 1 360 ? -17.623 4.791 31.119 1.00 88.06 360 SER A O 1
ATOM 2722 N N . VAL A 1 361 ? -18.687 5.297 29.216 1.00 87.75 361 VAL A N 1
ATOM 2723 C CA . VAL A 1 361 ? -19.794 6.006 29.879 1.00 87.75 361 VAL A CA 1
ATOM 2724 C C . VAL A 1 361 ? -20.752 5.014 30.559 1.00 87.75 361 VAL A C 1
ATOM 2726 O O . VAL A 1 361 ? -21.223 4.071 29.909 1.00 87.75 361 VAL A O 1
ATOM 2729 N N . PRO A 1 362 ? -21.114 5.214 31.840 1.00 84.75 362 PRO A N 1
ATOM 2730 C CA . PRO A 1 362 ? -22.133 4.410 32.509 1.00 84.75 362 PRO A CA 1
ATOM 2731 C C . PRO A 1 362 ? -23.496 4.502 31.811 1.00 84.75 362 PRO A C 1
ATOM 2733 O O . PRO A 1 362 ? -23.881 5.556 31.305 1.00 84.75 362 PRO A O 1
ATOM 2736 N N . ARG A 1 363 ? -24.277 3.414 31.830 1.00 82.50 363 ARG A N 1
ATOM 2737 C CA . ARG A 1 363 ? -25.604 3.354 31.181 1.00 82.50 363 ARG A CA 1
ATOM 2738 C C . ARG A 1 363 ? -26.542 4.501 31.568 1.00 82.50 363 ARG A C 1
ATOM 2740 O O . ARG A 1 363 ? -27.301 4.974 30.728 1.00 82.50 363 ARG A O 1
ATOM 2747 N N . GLU A 1 364 ? -26.506 4.914 32.829 1.00 82.81 364 GLU A N 1
ATOM 2748 C CA . GLU A 1 364 ? -27.396 5.938 33.390 1.00 82.81 364 GLU A CA 1
ATOM 2749 C C . GLU A 1 364 ? -27.107 7.337 32.829 1.00 82.81 364 GLU A C 1
ATOM 2751 O O . GLU A 1 364 ? -28.021 8.134 32.632 1.00 82.81 364 GLU A O 1
ATOM 2756 N N . GLU A 1 365 ? -25.844 7.612 32.508 1.00 85.44 365 GLU A N 1
ATOM 2757 C CA . GLU A 1 365 ? -25.372 8.916 32.032 1.00 85.44 365 GLU A CA 1
ATOM 2758 C C . GLU A 1 365 ? -25.303 8.993 30.500 1.00 85.44 365 GLU A C 1
ATOM 2760 O O . GLU A 1 365 ? -25.091 10.065 29.927 1.00 85.44 365 GLU A O 1
ATOM 2765 N N . TYR A 1 366 ? -25.544 7.871 29.817 1.00 85.12 366 TYR A N 1
ATOM 2766 C CA . TYR A 1 366 ? -25.373 7.752 28.372 1.00 85.12 366 TYR A CA 1
ATOM 2767 C C . TYR A 1 366 ? -26.257 8.722 27.572 1.00 85.12 366 TYR A C 1
ATOM 2769 O O . TYR A 1 366 ? -25.814 9.266 26.568 1.00 85.12 366 TYR A O 1
ATOM 2777 N N . ASP A 1 367 ? -27.489 8.994 28.014 1.00 82.88 367 ASP A N 1
ATOM 2778 C CA . ASP A 1 367 ? -28.402 9.930 27.333 1.00 82.88 367 ASP A CA 1
ATOM 2779 C C . ASP A 1 367 ? -27.973 11.403 27.495 1.00 82.88 367 ASP A C 1
ATOM 2781 O O . ASP A 1 367 ? -28.191 12.243 26.618 1.00 82.88 367 ASP A O 1
ATOM 2785 N N . ALA A 1 368 ? -27.337 11.747 28.618 1.00 84.44 368 ALA A N 1
ATOM 2786 C CA . ALA A 1 368 ? -26.727 13.063 28.794 1.00 84.44 368 ALA A CA 1
ATOM 2787 C C . ALA A 1 368 ? -25.490 13.204 27.894 1.00 84.44 368 ALA A C 1
ATOM 2789 O O . ALA A 1 368 ? -25.387 14.184 27.155 1.00 84.44 368 ALA A O 1
ATOM 2790 N N . PHE A 1 369 ? -24.628 12.183 27.880 1.00 85.81 369 PHE A N 1
ATOM 2791 C CA . PHE A 1 369 ? -23.448 12.125 27.020 1.00 85.81 369 PHE A CA 1
ATOM 2792 C C . PHE A 1 369 ? -23.807 12.160 25.530 1.00 85.81 369 PHE A C 1
ATOM 2794 O O . PHE A 1 369 ? -23.226 12.931 24.781 1.00 85.81 369 PHE A O 1
ATOM 2801 N N . ALA A 1 370 ? -24.810 11.405 25.078 1.00 82.88 370 ALA A N 1
ATOM 2802 C CA . ALA A 1 370 ? -25.209 11.379 23.670 1.00 82.88 370 ALA A CA 1
ATOM 2803 C C . ALA A 1 370 ? -25.640 12.763 23.147 1.00 82.88 370 ALA A C 1
ATOM 2805 O O . ALA A 1 370 ? -25.429 13.076 21.974 1.00 82.88 370 ALA A O 1
ATOM 2806 N N . ARG A 1 371 ? -26.201 13.613 24.020 1.00 82.69 371 ARG A N 1
ATOM 2807 C CA . ARG A 1 371 ? -26.570 14.999 23.695 1.00 82.69 371 ARG A CA 1
ATOM 2808 C C . ARG A 1 371 ? -25.364 15.939 23.629 1.00 82.69 371 ARG A C 1
ATOM 2810 O O . ARG A 1 371 ? -25.374 16.842 22.794 1.00 82.69 371 ARG A O 1
ATOM 2817 N N . SER A 1 372 ? -24.342 15.743 24.466 1.00 83.50 372 SER A N 1
ATOM 2818 C CA . SER A 1 372 ? -23.112 16.554 24.444 1.00 83.50 372 SER A CA 1
ATOM 2819 C C . SER A 1 372 ? -22.081 16.064 23.422 1.00 83.50 372 SER A C 1
ATOM 2821 O O . SER A 1 372 ? -21.323 16.869 22.891 1.00 83.50 372 SER A O 1
ATOM 2823 N N . ALA A 1 373 ? -22.099 14.779 23.067 1.00 79.62 373 ALA A N 1
ATOM 2824 C CA . ALA A 1 373 ? -21.123 14.131 22.193 1.00 79.62 373 ALA A CA 1
ATOM 2825 C C . ALA A 1 373 ? -21.004 14.809 20.817 1.00 79.62 373 ALA A C 1
ATOM 2827 O O . ALA A 1 373 ? -19.903 14.961 20.290 1.00 79.62 373 ALA A O 1
ATOM 2828 N N . ASN A 1 374 ? -22.120 15.294 20.262 1.00 73.81 374 ASN A N 1
ATOM 2829 C CA . ASN A 1 374 ? -22.115 16.011 18.985 1.00 73.81 374 ASN A CA 1
ATOM 2830 C C . ASN A 1 374 ? -21.450 17.400 19.086 1.00 73.81 374 ASN A C 1
ATOM 2832 O O . ASN A 1 374 ? -20.911 17.895 18.101 1.00 73.81 374 ASN A O 1
ATOM 2836 N N . ALA A 1 375 ? -21.469 18.028 20.268 1.00 75.19 375 ALA A N 1
ATOM 2837 C CA . ALA A 1 375 ? -20.757 19.280 20.535 1.00 75.19 375 ALA A CA 1
ATOM 2838 C C . ALA A 1 375 ? -19.253 19.054 20.786 1.00 75.19 375 ALA A C 1
ATOM 2840 O O . ALA A 1 375 ? -18.448 19.939 20.515 1.00 75.19 375 ALA A O 1
ATOM 2841 N N . GLU A 1 376 ? -18.873 17.860 21.248 1.00 77.56 376 GLU A N 1
ATOM 2842 C CA . GLU A 1 376 ? -17.482 17.434 21.469 1.00 77.56 376 GLU A CA 1
ATOM 2843 C C . GLU A 1 376 ? -16.806 16.855 20.209 1.00 77.56 376 GLU A C 1
ATOM 2845 O O . GLU A 1 376 ? -15.661 16.406 20.272 1.00 77.56 376 GLU A O 1
ATOM 2850 N N . GLY A 1 377 ? -17.494 16.862 19.059 1.00 79.38 377 GLY A N 1
ATOM 2851 C CA . GLY A 1 377 ? -16.955 16.395 17.775 1.00 79.38 377 GLY A CA 1
ATOM 2852 C C . GLY A 1 377 ? -16.971 14.873 17.580 1.00 79.38 377 GLY A C 1
ATOM 2853 O O . GLY A 1 377 ? -16.293 14.369 16.688 1.00 79.38 377 GLY A O 1
ATOM 2854 N N . ILE A 1 378 ? -17.732 14.132 18.391 1.00 84.38 378 ILE A N 1
ATOM 2855 C CA . ILE A 1 378 ? -17.891 12.676 18.268 1.00 84.38 378 ILE A CA 1
ATOM 2856 C C . ILE A 1 378 ? -18.978 12.369 17.228 1.00 84.38 378 ILE A C 1
ATOM 2858 O O . ILE A 1 378 ? -20.073 12.929 17.282 1.00 84.38 378 ILE A O 1
ATOM 2862 N N . ASP A 1 379 ? -18.710 11.447 16.296 1.00 85.44 379 ASP A N 1
ATOM 2863 C CA . ASP A 1 379 ? -19.687 11.059 15.271 1.00 85.44 379 ASP A CA 1
ATOM 2864 C C . ASP A 1 379 ? -20.949 10.437 15.903 1.00 85.44 379 ASP A C 1
ATOM 2866 O O . ASP A 1 379 ? -20.921 9.359 16.507 1.00 85.44 379 ASP A O 1
ATOM 2870 N N . ALA A 1 380 ? -22.095 11.088 15.691 1.00 84.44 380 ALA A N 1
ATOM 2871 C CA . ALA A 1 380 ? -23.409 10.638 16.142 1.00 84.44 380 ALA A CA 1
ATOM 2872 C C . ALA A 1 380 ? -23.817 9.249 15.604 1.00 84.44 380 ALA A C 1
ATOM 2874 O O . ALA A 1 380 ? -24.737 8.616 16.131 1.00 84.44 380 ALA A O 1
ATOM 2875 N N . ARG A 1 381 ? -23.188 8.753 14.531 1.00 86.88 381 ARG A N 1
ATOM 2876 C CA . ARG A 1 381 ? -23.363 7.370 14.056 1.00 86.88 381 ARG A CA 1
ATOM 2877 C C . ARG A 1 381 ? -22.732 6.371 15.017 1.00 86.88 381 ARG A C 1
ATOM 2879 O O . ARG A 1 381 ? -23.377 5.374 15.327 1.00 86.88 381 ARG A O 1
ATOM 2886 N N . ILE A 1 382 ? -21.530 6.661 15.516 1.00 86.50 382 ILE A N 1
ATOM 2887 C CA . ILE A 1 382 ? -20.813 5.808 16.470 1.00 86.50 382 ILE A CA 1
ATOM 2888 C C . ILE A 1 382 ? -21.562 5.780 17.801 1.00 86.50 382 ILE A C 1
ATOM 2890 O O . ILE A 1 382 ? -21.841 4.700 18.312 1.00 86.50 382 ILE A O 1
ATOM 2894 N N . VAL A 1 383 ? -21.996 6.942 18.301 1.00 87.88 383 VAL A N 1
ATOM 2895 C CA . VAL A 1 383 ? -22.803 7.037 19.532 1.00 87.88 383 VAL A CA 1
ATOM 2896 C C . VAL A 1 383 ? -24.060 6.165 19.431 1.00 87.88 383 VAL A C 1
ATOM 2898 O O . VAL A 1 383 ? -24.342 5.350 20.304 1.00 87.88 383 VAL A O 1
ATOM 2901 N N . 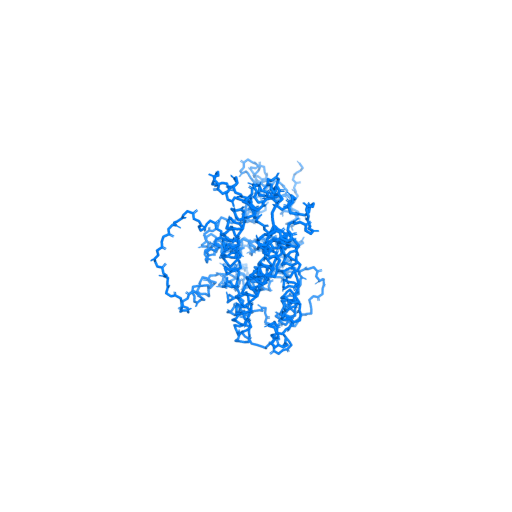ARG A 1 384 ? -24.808 6.261 18.326 1.00 86.38 384 ARG A N 1
ATOM 2902 C CA . ARG A 1 384 ? -26.009 5.432 18.132 1.00 86.38 384 ARG A CA 1
ATOM 2903 C C . ARG A 1 384 ? -25.691 3.947 17.970 1.00 86.38 384 ARG A C 1
ATOM 2905 O O . ARG A 1 384 ? -26.452 3.122 18.470 1.00 86.38 384 ARG A O 1
ATOM 2912 N N . ALA A 1 385 ? -24.599 3.603 17.288 1.00 86.88 385 ALA A N 1
ATOM 2913 C CA . ALA A 1 385 ? -24.169 2.218 17.130 1.00 86.88 385 ALA A CA 1
ATOM 2914 C C . ALA A 1 385 ? -23.818 1.588 18.487 1.00 86.88 385 ALA A C 1
ATOM 2916 O O . ALA A 1 385 ? -24.322 0.514 18.799 1.00 86.88 385 ALA A O 1
ATOM 2917 N N . VAL A 1 386 ? -23.050 2.289 19.328 1.00 87.06 386 VAL A N 1
ATOM 2918 C CA . VAL A 1 386 ? -22.685 1.828 20.678 1.00 87.06 386 VAL A CA 1
ATOM 2919 C C . VAL A 1 386 ? -23.910 1.733 21.593 1.00 87.06 386 VAL A C 1
ATOM 2921 O O . VAL A 1 386 ? -24.050 0.776 22.354 1.00 87.06 386 VAL A O 1
ATOM 2924 N N . ALA A 1 387 ? -24.838 2.691 21.509 1.00 86.44 387 ALA A N 1
ATOM 2925 C CA . ALA A 1 387 ? -26.099 2.620 22.247 1.00 86.44 387 ALA A CA 1
ATOM 2926 C C . ALA A 1 387 ? -26.900 1.363 21.867 1.00 86.44 387 ALA A C 1
ATOM 2928 O O . ALA A 1 387 ? -27.406 0.657 22.741 1.00 86.44 387 ALA A O 1
ATOM 2929 N N . ALA A 1 388 ? -26.972 1.060 20.566 1.00 86.94 388 ALA A N 1
ATOM 2930 C CA . ALA A 1 388 ? -27.664 -0.114 20.050 1.00 86.94 388 ALA A CA 1
ATOM 2931 C C . ALA A 1 388 ? -26.995 -1.425 20.493 1.00 86.94 388 ALA A C 1
ATOM 2933 O O . ALA A 1 388 ? -27.698 -2.320 20.961 1.00 86.94 388 ALA A O 1
ATOM 2934 N N . THR A 1 389 ? -25.661 -1.530 20.426 1.00 86.62 389 THR A N 1
ATOM 2935 C CA . THR A 1 389 ? -24.937 -2.736 20.873 1.00 86.62 389 THR A CA 1
ATOM 2936 C C . THR A 1 389 ? -25.072 -2.968 22.379 1.00 86.62 389 THR A C 1
ATOM 2938 O O . THR A 1 389 ? -25.162 -4.116 22.813 1.00 86.62 389 THR A O 1
ATOM 2941 N N . ARG A 1 390 ? -25.176 -1.905 23.190 1.00 86.25 390 ARG A N 1
ATOM 2942 C CA . ARG A 1 390 ? -25.420 -1.987 24.647 1.00 86.25 390 ARG A CA 1
ATOM 2943 C C . ARG A 1 390 ? -26.891 -2.183 25.039 1.00 86.25 390 ARG A C 1
ATOM 2945 O O . ARG A 1 390 ? -27.196 -2.365 26.223 1.00 86.25 390 ARG A O 1
ATOM 2952 N N . GLY A 1 391 ? -27.817 -2.128 24.078 1.00 82.88 391 GLY A N 1
ATOM 2953 C CA . GLY A 1 391 ? -29.259 -2.205 24.329 1.00 82.88 391 GLY A CA 1
ATOM 2954 C C . GLY A 1 391 ? -29.820 -0.993 25.084 1.00 82.88 391 GLY A C 1
ATOM 2955 O O . GLY A 1 391 ? -30.806 -1.119 25.810 1.00 82.88 391 GLY A O 1
ATOM 2956 N N . ILE A 1 392 ? -29.184 0.173 24.950 1.00 83.69 392 ILE A N 1
ATOM 2957 C CA . ILE A 1 392 ? -29.641 1.438 25.530 1.00 83.69 392 ILE A CA 1
ATOM 2958 C C . ILE A 1 392 ? -30.663 2.050 24.569 1.00 83.69 392 ILE A C 1
ATOM 2960 O O . ILE A 1 392 ? -30.410 2.178 23.370 1.00 83.69 392 ILE A O 1
ATOM 2964 N N . ALA A 1 393 ? -31.833 2.433 25.081 1.00 70.00 393 ALA A N 1
ATOM 2965 C CA . ALA A 1 393 ? -32.833 3.127 24.281 1.00 70.00 393 ALA A CA 1
ATOM 2966 C C . ALA A 1 393 ? -32.298 4.516 23.896 1.00 70.00 393 ALA A C 1
ATOM 2968 O O . ALA A 1 393 ? -32.347 5.446 24.694 1.00 70.00 393 ALA A O 1
ATOM 2969 N N . SER A 1 394 ? -31.768 4.651 22.678 1.00 57.00 394 SER A N 1
ATOM 2970 C CA . SER A 1 394 ? -31.396 5.954 22.125 1.00 57.00 394 SER A CA 1
ATOM 2971 C C . SER A 1 394 ? -32.653 6.819 22.053 1.00 57.00 394 SER A C 1
ATOM 2973 O O . SER A 1 394 ? -33.586 6.476 21.320 1.00 57.00 394 SER A O 1
ATOM 2975 N N . SER A 1 395 ? -32.684 7.941 22.780 1.00 53.03 395 SER A N 1
ATOM 2976 C CA . SER A 1 395 ? -33.673 8.983 22.505 1.00 53.03 395 SER A CA 1
ATOM 2977 C C . SER A 1 395 ? -33.539 9.376 21.032 1.00 53.03 395 SER A C 1
ATOM 2979 O O . SER A 1 395 ? -32.424 9.538 20.530 1.00 53.03 395 SER A O 1
ATOM 2981 N N . LYS A 1 396 ? -34.673 9.426 20.329 1.00 44.28 396 LYS A N 1
ATOM 2982 C CA . LYS A 1 396 ? -34.750 9.928 18.953 1.00 44.28 396 LYS A CA 1
ATOM 2983 C C . LYS A 1 396 ? -34.423 11.410 18.888 1.00 44.28 396 LYS A C 1
ATOM 2985 O O . LYS A 1 396 ? -34.739 12.110 19.880 1.00 44.28 396 LYS A O 1
#

pLDDT: mean 75.3, std 15.63, range [31.58, 91.31]